Protein 6VJ5 (pdb70)

Solvent-accessible surface area: 24663 Å² total; per-residue (Å²): 78,23,111,11,5,67,81,4,1,68,49,0,78,144,12,65,79,97,3,63,107,7,13,52,125,20,7,83,83,4,34,52,10,138,44,0,4,65,4,72,0,0,65,97,0,3,66,66,1,22,82,9,1,119,104,3,91,119,12,2,60,40,5,6,85,12,6,57,89,2,0,114,40,3,40,79,20,1,97,138,73,58,107,66,179,86,71,11,9,32,110,14,0,34,51,4,0,39,45,0,92,51,52,65,13,22,103,28,0,51,20,0,0,156,6,1,124,50,4,18,84,49,3,46,25,4,27,151,42,2,62,176,7,12,94,54,5,68,124,54,74,70,9,118,62,0,114,126,45,27,128,46,0,115,53,2,37,133,23,6,63,86,2,18,105,31,1,36,41,0,30,116,11,0,54,79,1,6,92,1,18,84,122,3,59,150,75,2,12,52,42,62,86,0,120,85,3,77,56,92,18,78,106,34,30,78,59,4,20,0,0,12,48,2,5,88,6,5,45,26,18,18,71,3,14,68,19,6,12,74,0,0,43,13,0,38,52,2,40,57,108,4,55,78,2,24,84,105,8,69,104,26,157,83,15,33,92,15,80,134,86,26,75,8,72,19,52,2,0,3,0,0,1,4,53,24,106,7,135,90,10,4,10,5,0,28,10,38,8,15,3,52,40,97,58,45,94,61,3,65,146,53,102,10,2,54,91,6,85,145,136,30,9,2,94,48,98,93,14,51,115,117,7,2,35,19,0,96,3,3,29,49,13,17,0,2,2,0,4,6,7,0,125,21,100,2,66,12,3,36,50,140,85,179,122,57,78,67,16,27,40,54,10,6,144,34,1,42,6,33,0,8,0,3,111,32,168,66,23,0,16,0,44,0,69,30,78,70,0,41,2,29,63,26,106,19,78,61,9,47,24,0,3,55,74,7,38,104,26,0,60,91,25,67,124,14,94,61,4,84,16,88,65,31,70,0,41,22,107,87,0,43,130,14,4,60,62,12,62,131,53,56,32,63,114,176,49,1,29,87,2,103,188,46,54,4,32,72,57,0,8,55,7,0,7,70,0,8,63,109,14,39,0,4,0,0,1,1,0,6,0,52,125,129,135,53,111,6,46,4,44,1,2,0,1,0,4,0,10,106,33,11,12,0,0,0,4,5,69,73,152,149,2,128,0,1,0,8,20,8,39,99,122,40,2,51,47,0,1,99,18,1,2,76,20,12,70,40,44,139,18,113,100,34,101

Nearest PDB structures (foldseek):
  6vj5-assembly1_B  TM=1.006E+00  e=1.127E-24  Mycobacterium tuberculosis H37Rv
  4w4l-assembly1_B  TM=1.001E+00  e=3.189E-24  Mycobacterium tuberculosis str. Erdman = ATCC 35801
  5xfs-assembly1_B  TM=8.972E-01  e=2.614E-10  Mycobacterium tuberculosis H37Rv
  6uuj-assembly3_H  TM=7.971E-01  e=4.439E-07  Mycobacterium tuberculosis H37Rv
  6uuj-assembly2_E  TM=7.967E-01  e=5.758E-07  Mycobacterium tuberculosis H37Rv

Organism: Mycobacterium tuberculosis (strain ATCC 25618 / H37Rv) (NCBI:txid83332)

Structure (mmCIF, N/CA/C/O backbone):
data_6VJ5
#
_entry.id   6VJ5
#
_cell.length_a   139.020
_cell.length_b   139.020
_cell.length_c   170.570
_cell.angle_alpha   90.000
_cell.angle_beta   90.000
_cell.angle_gamma   120.000
#
_symmetry.space_group_name_H-M   'P 61 2 2'
#
loop_
_entity.id
_entity.type
_entity.pdbx_description
1 polymer 'PE-PGRS family protein PE25'
2 polymer 'PPE family protein PPE41'
3 polymer 'ESX-5 secretion-associated protein EspG5'
4 non-polymer 'CHLORIDE ION'
5 water water
#
loop_
_atom_site.group_PDB
_atom_site.id
_atom_site.type_symbol
_atom_site.label_atom_id
_atom_site.label_alt_id
_atom_site.label_comp_id
_atom_site.label_asym_id
_atom_site.label_entity_id
_atom_site.label_seq_id
_atom_site.pdbx_PDB_ins_code
_atom_site.Cartn_x
_atom_site.Cartn_y
_atom_site.Cartn_z
_atom_site.occupancy
_atom_site.B_iso_or_equiv
_atom_site.auth_seq_id
_atom_site.auth_comp_id
_atom_site.auth_asym_id
_atom_site.auth_atom_id
_atom_site.pdbx_PDB_model_num
ATOM 1 N N . ASN A 1 9 ? 94.407 -7.593 -18.475 1.00 79.13 7 ASN A N 1
ATOM 2 C CA . ASN A 1 9 ? 93.030 -7.288 -18.848 1.00 90.30 7 ASN A CA 1
ATOM 3 C C . ASN A 1 9 ? 92.093 -7.364 -17.649 1.00 90.41 7 ASN A C 1
ATOM 4 O O . ASN A 1 9 ? 91.864 -8.448 -17.111 1.00 94.23 7 ASN A O 1
ATOM 14 N N . PRO A 1 10 ? 91.528 -6.218 -17.237 1.00 94.59 8 PRO A N 1
ATOM 15 C CA . PRO A 1 10 ? 90.609 -6.239 -16.091 1.00 90.63 8 PRO A CA 1
ATOM 16 C C . PRO A 1 10 ? 89.164 -6.515 -16.477 1.00 82.56 8 PRO A C 1
ATOM 17 O O . PRO A 1 10 ? 88.375 -6.963 -15.639 1.00 81.20 8 PRO A O 1
ATOM 28 N N . GLU A 1 11 ? 88.798 -6.245 -17.732 1.00 81.55 9 GLU A N 1
ATOM 29 C CA . GLU A 1 11 ? 87.400 -6.390 -18.125 1.00 82.31 9 GLU A CA 1
ATOM 30 C C . GLU A 1 11 ? 86.952 -7.847 -18.089 1.00 76.40 9 GLU A C 1
ATOM 31 O O . GLU A 1 11 ? 85.766 -8.125 -17.880 1.00 63.39 9 GLU A O 1
ATOM 43 N N . ALA A 1 12 ? 87.876 -8.784 -18.310 1.00 69.81 10 ALA A N 1
ATOM 44 C CA . ALA A 1 12 ? 87.519 -10.195 -18.238 1.00 69.47 10 ALA A CA 1
ATOM 45 C C . ALA A 1 12 ? 87.163 -10.594 -16.812 1.00 73.52 10 ALA A C 1
ATOM 46 O O . ALA A 1 12 ? 86.190 -11.325 -16.593 1.00 62.69 10 ALA A O 1
ATOM 53 N N . LEU A 1 13 ? 87.934 -10.116 -15.831 1.00 69.18 11 LEU A N 1
ATOM 54 C CA . LEU A 1 13 ? 87.607 -10.387 -14.435 1.00 61.03 11 LEU A CA 1
ATOM 55 C C . LEU A 1 13 ? 86.219 -9.865 -14.087 1.00 62.21 11 LEU A C 1
ATOM 56 O O . LEU A 1 13 ? 85.480 -10.500 -13.325 1.00 64.65 11 LEU A O 1
ATOM 72 N N . THR A 1 14 ? 85.848 -8.705 -14.629 1.00 67.21 12 THR A N 1
ATOM 73 C CA . THR A 1 14 ? 84.511 -8.174 -14.390 1.00 69.15 12 THR A CA 1
ATOM 74 C C . THR A 1 14 ? 83.448 -9.064 -15.020 1.00 62.70 12 THR A C 1
ATOM 75 O O . THR A 1 14 ? 82.363 -9.240 -14.454 1.00 63.67 12 THR A O 1
ATOM 86 N N . VAL A 1 15 ? 83.743 -9.630 -16.192 1.00 62.69 13 VAL A N 1
ATOM 87 C CA . VAL A 1 15 ? 82.785 -10.489 -16.881 1.00 62.45 13 VAL A CA 1
ATOM 88 C C . VAL A 1 15 ? 82.583 -11.784 -16.106 1.00 57.86 13 VAL A C 1
ATOM 89 O O . VAL A 1 15 ? 81.452 -12.251 -15.927 1.00 47.83 13 VAL A O 1
ATOM 102 N N . ALA A 1 16 ? 83.681 -12.387 -15.649 1.00 46.06 14 ALA A N 1
ATOM 103 C CA . ALA A 1 16 ? 83.592 -13.602 -14.852 1.00 51.12 14 ALA A CA 1
ATOM 104 C C . ALA A 1 16 ? 82.807 -13.357 -13.569 1.00 57.45 14 ALA A C 1
ATOM 105 O O . ALA A 1 16 ? 81.934 -14.151 -13.203 1.00 53.91 14 ALA A O 1
ATOM 112 N N . ALA A 1 17 ? 83.105 -12.258 -12.870 1.00 57.92 15 ALA A N 1
ATOM 113 C CA . ALA A 1 17 ? 82.354 -11.937 -11.662 1.00 58.80 15 ALA A CA 1
ATOM 114 C C . ALA A 1 17 ? 80.863 -11.857 -11.943 1.00 51.68 15 ALA A C 1
ATOM 115 O O . ALA A 1 17 ? 80.052 -12.239 -11.093 1.00 56.82 15 ALA A O 1
ATOM 122 N N . THR A 1 18 ? 80.487 -11.384 -13.130 1.00 54.02 16 THR A N 1
ATOM 123 C CA . THR A 1 18 ? 79.075 -11.261 -13.472 1.00 58.37 16 THR A CA 1
ATOM 124 C C . THR A 1 18 ? 78.452 -12.623 -13.746 1.00 57.87 16 THR A C 1
ATOM 125 O O . THR A 1 18 ? 77.279 -12.848 -13.433 1.00 54.99 16 THR A O 1
ATOM 136 N N . GLU A 1 19 ? 79.220 -13.541 -14.334 1.00 51.68 17 GLU A N 1
ATOM 137 C CA . GLU A 1 19 ? 78.706 -14.874 -14.628 1.00 59.92 17 GLU A CA 1
ATOM 138 C C . GLU A 1 19 ? 78.653 -15.727 -13.365 1.00 45.86 17 GLU A C 1
ATOM 139 O O . GLU A 1 19 ? 77.712 -16.507 -13.175 1.00 44.40 17 GLU A O 1
ATOM 151 N N . VAL A 1 20 ? 79.648 -15.581 -12.485 1.00 41.39 18 VAL A N 1
ATOM 152 C CA . VAL A 1 20 ? 79.635 -16.305 -11.217 1.00 42.30 18 VAL A CA 1
ATOM 153 C C . VAL A 1 20 ? 78.403 -15.936 -10.401 1.00 48.81 18 VAL A C 1
ATOM 154 O O . VAL A 1 20 ? 77.750 -16.805 -9.814 1.00 48.88 18 VAL A O 1
ATOM 167 N N . ARG A 1 21 ? 78.071 -14.644 -10.331 1.00 44.48 19 ARG A N 1
ATOM 168 C CA . ARG A 1 21 ? 76.891 -14.242 -9.569 1.00 52.76 19 ARG A CA 1
ATOM 169 C C . ARG A 1 21 ? 75.608 -14.738 -10.226 1.00 48.13 19 ARG A C 1
ATOM 170 O O . ARG A 1 21 ? 74.645 -15.073 -9.525 1.00 50.56 19 ARG A O 1
ATOM 191 N N . ARG A 1 22 ? 75.584 -14.813 -11.561 1.00 53.19 20 ARG A N 1
ATOM 192 C CA . ARG A 1 22 ? 74.437 -15.392 -12.258 1.00 48.69 20 ARG A CA 1
ATOM 193 C C . ARG A 1 22 ? 74.295 -16.876 -11.932 1.00 55.79 20 ARG A C 1
ATOM 194 O O . ARG A 1 22 ? 73.188 -17.365 -11.671 1.00 52.36 20 ARG A O 1
ATOM 215 N N . ILE A 1 23 ? 75.414 -17.607 -11.951 1.00 42.83 21 ILE A N 1
ATOM 216 C CA . ILE A 1 23 ? 75.413 -19.029 -11.608 1.00 37.13 21 ILE A CA 1
ATOM 217 C C . ILE A 1 23 ? 74.960 -19.229 -10.166 1.00 51.48 21 ILE A C 1
ATOM 218 O O . ILE A 1 23 ? 74.152 -20.116 -9.865 1.00 42.24 21 ILE A O 1
ATOM 234 N N . ARG A 1 24 ? 75.489 -18.413 -9.250 1.00 49.07 22 ARG A N 1
ATOM 235 C CA . ARG A 1 24 ? 75.044 -18.458 -7.860 1.00 40.80 22 ARG A CA 1
ATOM 236 C C . ARG A 1 24 ? 73.531 -18.297 -7.764 1.00 47.59 22 ARG A C 1
ATOM 237 O O . ARG A 1 24 ? 72.857 -19.017 -7.018 1.00 48.67 22 ARG A O 1
ATOM 258 N N . ASP A 1 25 ? 72.978 -17.326 -8.497 1.00 47.73 23 ASP A N 1
ATOM 259 C CA . ASP A 1 25 ? 71.538 -17.102 -8.423 1.00 42.74 23 ASP A CA 1
ATOM 260 C C . ASP A 1 25 ? 70.757 -18.321 -8.895 1.00 46.54 23 ASP A C 1
ATOM 261 O O . ASP A 1 25 ? 69.665 -18.593 -8.383 1.00 51.28 23 ASP A O 1
ATOM 270 N N . ARG A 1 26 ? 71.285 -19.055 -9.876 1.00 50.23 24 ARG A N 1
ATOM 271 C CA . ARG A 1 26 ? 70.590 -20.240 -10.360 1.00 54.45 24 ARG A CA 1
ATOM 272 C C . ARG A 1 26 ? 70.620 -21.340 -9.310 1.00 46.67 24 ARG A C 1
ATOM 273 O O . ARG A 1 26 ? 69.604 -21.988 -9.040 1.00 42.72 24 ARG A O 1
ATOM 294 N N . ALA A 1 27 ? 71.787 -21.569 -8.706 1.00 45.99 25 ALA A N 1
ATOM 295 C CA . ALA A 1 27 ? 71.881 -22.559 -7.642 1.00 42.73 25 ALA A CA 1
ATOM 296 C C . ALA A 1 27 ? 70.894 -22.248 -6.526 1.00 40.53 25 ALA A C 1
ATOM 297 O O . ALA A 1 27 ? 70.205 -23.142 -6.021 1.00 48.90 25 ALA A O 1
ATOM 304 N N . ILE A 1 28 ? 70.802 -20.975 -6.146 1.00 45.66 26 ILE A N 1
ATOM 305 C CA . ILE A 1 28 ? 69.925 -20.571 -5.055 1.00 51.07 26 ILE A CA 1
ATOM 306 C C . ILE A 1 28 ? 68.466 -20.746 -5.444 1.00 46.22 26 ILE A C 1
ATOM 307 O O . ILE A 1 28 ? 67.629 -21.127 -4.615 1.00 44.53 26 ILE A O 1
ATOM 323 N N . GLN A 1 29 ? 68.137 -20.474 -6.710 1.00 40.32 27 GLN A N 1
ATOM 324 C CA . GLN A 1 29 ? 66.739 -20.493 -7.126 1.00 43.04 27 GLN A CA 1
ATOM 325 C C . GLN A 1 29 ? 66.223 -21.920 -7.256 1.00 50.58 27 GLN A C 1
ATOM 326 O O . GLN A 1 29 ? 65.059 -22.196 -6.945 1.00 45.88 27 GLN A O 1
ATOM 340 N N . SER A 1 30 ? 67.060 -22.841 -7.736 1.00 40.84 28 SER A N 1
ATOM 341 C CA . SER A 1 30 ? 66.588 -24.215 -7.910 1.00 46.93 28 SER A CA 1
ATOM 342 C C . SER A 1 30 ? 66.429 -24.912 -6.562 1.00 42.25 28 SER A C 1
ATOM 343 O O . SER A 1 30 ? 65.444 -25.628 -6.338 1.00 40.71 28 SER A O 1
ATOM 351 N N . ASP A 1 31 ? 67.368 -24.679 -5.641 1.00 48.02 29 ASP A N 1
ATOM 352 C CA . ASP A 1 31 ? 67.220 -25.169 -4.272 1.00 39.56 29 ASP A CA 1
ATOM 353 C C . ASP A 1 31 ? 65.912 -24.703 -3.648 1.00 48.15 29 ASP A C 1
ATOM 354 O O . ASP A 1 31 ? 65.221 -25.478 -2.978 1.00 54.62 29 ASP A O 1
ATOM 363 N N . ALA A 1 32 ? 65.564 -23.431 -3.839 1.00 50.56 30 ALA A N 1
ATOM 364 C CA . ALA A 1 32 ? 64.371 -22.888 -3.201 1.00 45.72 30 ALA A CA 1
ATOM 365 C C . ALA A 1 32 ? 63.098 -23.360 -3.881 1.00 41.76 30 ALA A C 1
ATOM 366 O O . ALA A 1 32 ? 62.064 -23.508 -3.220 1.00 46.40 30 ALA A O 1
ATOM 373 N N . GLN A 1 33 ? 63.160 -23.621 -5.185 1.00 49.86 31 GLN A N 1
ATOM 374 C CA . GLN A 1 33 ? 61.963 -24.025 -5.910 1.00 48.87 31 GLN A CA 1
ATOM 375 C C . GLN A 1 33 ? 61.465 -25.386 -5.450 1.00 43.99 31 GLN A C 1
ATOM 376 O O . GLN A 1 33 ? 60.255 -25.583 -5.295 1.00 41.72 31 GLN A O 1
ATOM 390 N N . VAL A 1 34 ? 62.373 -26.339 -5.216 1.00 36.78 32 VAL A N 1
ATOM 391 C CA . VAL A 1 34 ? 61.962 -27.711 -4.934 1.00 52.32 32 VAL A CA 1
ATOM 392 C C . VAL A 1 34 ? 62.000 -28.054 -3.452 1.00 50.66 32 VAL A C 1
ATOM 393 O O . VAL A 1 34 ? 61.530 -29.139 -3.070 1.00 45.98 32 VAL A O 1
ATOM 406 N N . ALA A 1 35 ? 62.523 -27.169 -2.608 1.00 53.45 33 ALA A N 1
ATOM 407 C CA . ALA A 1 35 ? 62.575 -27.451 -1.177 1.00 50.31 33 ALA A CA 1
ATOM 408 C C . ALA A 1 35 ? 61.218 -27.802 -0.582 1.00 48.10 33 ALA A C 1
ATOM 409 O O . ALA A 1 35 ? 61.173 -28.673 0.306 1.00 41.18 33 ALA A O 1
ATOM 416 N N . PRO A 1 36 ? 60.104 -27.194 -0.998 1.00 51.14 34 PRO A N 1
ATOM 417 C CA . PRO A 1 36 ? 58.807 -27.610 -0.438 1.00 43.40 34 PRO A CA 1
ATOM 418 C C . PRO A 1 36 ? 58.480 -29.073 -0.686 1.00 47.17 34 PRO A C 1
ATOM 419 O O . PRO A 1 36 ? 57.713 -29.663 0.085 1.00 53.92 34 PRO A O 1
ATOM 430 N N . MET A 1 37 ? 59.019 -29.675 -1.750 1.00 45.77 35 MET A N 1
ATOM 431 C CA . MET A 1 37 ? 58.720 -31.074 -2.036 1.00 45.95 35 MET A CA 1
ATOM 432 C C . MET A 1 37 ? 59.736 -32.024 -1.408 1.00 45.35 35 MET A C 1
ATOM 433 O O . MET A 1 37 ? 59.360 -33.105 -0.943 1.00 46.70 35 MET A O 1
ATOM 447 N N . THR A 1 38 ? 61.020 -31.649 -1.391 1.00 37.77 36 THR A N 1
ATOM 448 C CA . THR A 1 38 ? 62.030 -32.567 -0.880 1.00 44.81 36 THR A CA 1
ATOM 449 C C . THR A 1 38 ? 61.966 -32.669 0.637 1.00 46.85 36 THR A C 1
ATOM 450 O O . THR A 1 38 ? 62.349 -33.700 1.199 1.00 39.84 36 THR A O 1
ATOM 461 N N . THR A 1 39 ? 61.487 -31.625 1.318 1.00 35.43 37 THR A N 1
ATOM 462 C CA . THR A 1 39 ? 61.391 -31.639 2.775 1.00 44.95 37 THR A CA 1
ATOM 463 C C . THR A 1 39 ? 60.001 -31.997 3.278 1.00 41.63 37 THR A C 1
ATOM 464 O O . THR A 1 39 ? 59.757 -31.933 4.488 1.00 53.74 37 THR A O 1
ATOM 475 N N . ALA A 1 40 ? 59.081 -32.356 2.386 1.00 46.38 38 ALA A N 1
ATOM 476 C CA . ALA A 1 40 ? 57.711 -32.671 2.762 1.00 43.59 38 ALA A CA 1
ATOM 477 C C . ALA A 1 40 ? 57.438 -34.168 2.702 1.00 40.58 38 ALA A C 1
ATOM 478 O O . ALA A 1 40 ? 56.276 -34.587 2.676 1.00 45.20 38 ALA A O 1
ATOM 485 N N . VAL A 1 41 ? 58.488 -34.985 2.682 1.00 39.34 39 VAL A N 1
ATOM 486 C CA . VAL A 1 41 ? 58.302 -36.422 2.547 1.00 38.28 39 VAL A CA 1
ATOM 487 C C . VAL A 1 41 ? 57.647 -36.964 3.808 1.00 32.29 39 VAL A C 1
ATOM 488 O O . VAL A 1 41 ? 58.091 -36.686 4.930 1.00 43.59 39 VAL A O 1
ATOM 501 N N . ARG A 1 42 ? 56.594 -37.738 3.631 1.00 39.08 40 ARG A N 1
ATOM 502 C CA . ARG A 1 42 ? 55.912 -38.414 4.717 1.00 40.28 40 ARG A CA 1
ATOM 503 C C . ARG A 1 42 ? 56.099 -39.923 4.586 1.00 38.13 40 ARG A C 1
ATOM 504 O O . ARG A 1 42 ? 56.313 -40.435 3.480 1.00 35.25 40 ARG A O 1
ATOM 525 N N . PRO A 1 43 ? 56.066 -40.662 5.689 1.00 38.41 41 PRO A N 1
ATOM 526 C CA . PRO A 1 43 ? 56.089 -42.124 5.591 1.00 31.83 41 PRO A CA 1
ATOM 527 C C . PRO A 1 43 ? 54.880 -42.609 4.812 1.00 32.90 41 PRO A C 1
ATOM 528 O O . PRO A 1 43 ? 53.754 -42.144 5.046 1.00 38.07 41 PRO A O 1
ATOM 539 N N . PRO A 1 44 ? 55.071 -43.510 3.843 1.00 36.95 42 PRO A N 1
ATOM 540 C CA . PRO A 1 44 ? 53.907 -44.048 3.118 1.00 37.39 42 PRO A CA 1
ATOM 541 C C . PRO A 1 44 ? 53.027 -44.944 3.970 1.00 40.79 42 PRO A C 1
ATOM 542 O O . PRO A 1 44 ? 51.867 -45.165 3.596 1.00 35.56 42 PRO A O 1
ATOM 553 N N . ALA A 1 45 ? 53.535 -45.438 5.100 1.00 35.89 43 ALA A N 1
ATOM 554 C CA . ALA A 1 45 ? 52.796 -46.312 5.995 1.00 36.37 43 ALA A CA 1
ATOM 555 C C . ALA A 1 45 ? 53.233 -45.999 7.421 1.00 31.71 43 ALA A C 1
ATOM 556 O O . ALA A 1 45 ? 54.103 -45.154 7.652 1.00 35.14 43 ALA A O 1
ATOM 563 N N . ALA A 1 46 ? 52.647 -46.717 8.378 1.00 39.05 44 ALA A N 1
ATOM 564 C CA . ALA A 1 46 ? 52.871 -46.460 9.795 1.00 34.28 44 ALA A CA 1
ATOM 565 C C . ALA A 1 46 ? 53.997 -47.292 10.396 1.00 34.98 44 ALA A C 1
ATOM 566 O O . ALA A 1 46 ? 54.331 -47.105 11.570 1.00 35.01 44 ALA A O 1
ATOM 573 N N . ASP A 1 47 ? 54.585 -48.203 9.635 1.00 33.31 45 ASP A N 1
ATOM 574 C CA . ASP A 1 47 ? 55.651 -49.028 10.171 1.00 32.46 45 ASP A CA 1
ATOM 575 C C . ASP A 1 47 ? 56.936 -48.211 10.334 1.00 33.73 45 ASP A C 1
ATOM 576 O O . ASP A 1 47 ? 57.089 -47.111 9.797 1.00 30.27 45 ASP A O 1
ATOM 585 N N . LEU A 1 48 ? 57.890 -48.804 11.054 1.00 32.65 46 LEU A N 1
ATOM 586 C CA . LEU A 1 48 ? 59.154 -48.144 11.358 1.00 37.92 46 LEU A CA 1
ATOM 587 C C . LEU A 1 48 ? 60.060 -48.029 10.141 1.00 38.50 46 LEU A C 1
ATOM 588 O O . LEU A 1 48 ? 60.838 -47.075 10.052 1.00 35.26 46 LEU A O 1
ATOM 604 N N . VAL A 1 49 ? 60.000 -48.979 9.208 1.00 39.99 47 VAL A N 1
ATOM 605 C CA . VAL A 1 49 ? 60.839 -48.870 8.016 1.00 35.39 47 VAL A CA 1
ATOM 606 C C . VAL A 1 49 ? 60.431 -47.644 7.200 1.00 29.92 47 VAL A C 1
ATOM 607 O O . VAL A 1 49 ? 61.272 -46.828 6.798 1.00 35.42 47 VAL A O 1
ATOM 620 N N . SER A 1 50 ? 59.124 -47.482 6.975 1.00 28.30 48 SER A N 1
ATOM 621 C CA . SER A 1 50 ? 58.642 -46.308 6.258 1.00 29.83 48 SER A CA 1
ATOM 622 C C . SER A 1 50 ? 59.069 -45.021 6.953 1.00 35.70 48 SER A C 1
ATOM 623 O O . SER A 1 50 ? 59.407 -44.032 6.292 1.00 32.27 48 SER A O 1
ATOM 631 N N . GLU A 1 51 ? 59.043 -45.004 8.290 1.00 30.30 49 GLU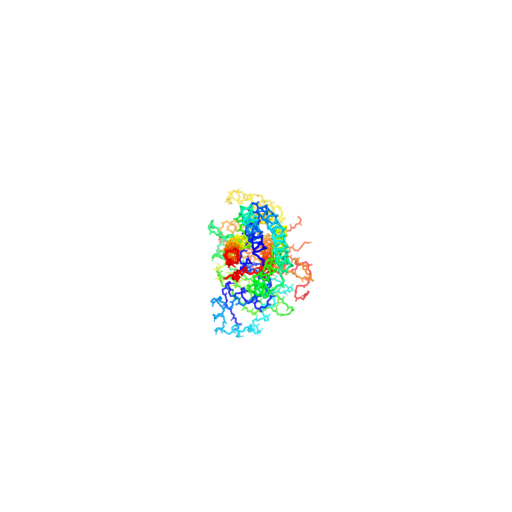 A N 1
ATOM 632 C CA . GLU A 1 51 ? 59.452 -43.804 9.014 1.00 30.72 49 GLU A CA 1
ATOM 633 C C . GLU A 1 51 ? 60.948 -43.545 8.856 1.00 29.61 49 GLU A C 1
ATOM 634 O O . GLU A 1 51 ? 61.371 -42.405 8.621 1.00 33.58 49 GLU A O 1
ATOM 646 N N . LYS A 1 52 ? 61.774 -44.589 8.998 1.00 25.53 50 LYS A N 1
ATOM 647 C CA . LYS A 1 52 ? 63.213 -44.383 8.845 1.00 32.05 50 LYS A CA 1
ATOM 648 C C . LYS A 1 52 ? 63.551 -43.855 7.456 1.00 38.12 50 LYS A C 1
ATOM 649 O O . LYS A 1 52 ? 64.486 -43.060 7.313 1.00 40.58 50 LYS A O 1
ATOM 668 N N . ALA A 1 53 ? 62.798 -44.267 6.431 1.00 32.12 51 ALA A N 1
ATOM 669 C CA . ALA A 1 53 ? 63.060 -43.791 5.077 1.00 37.24 51 ALA A CA 1
ATOM 670 C C . ALA A 1 53 ? 62.667 -42.329 4.923 1.00 43.00 51 ALA A C 1
ATOM 671 O O . ALA A 1 53 ? 63.434 -41.522 4.388 1.00 35.09 51 ALA A O 1
ATOM 678 N N . ALA A 1 54 ? 61.457 -41.973 5.360 1.00 34.29 52 ALA A N 1
ATOM 679 C CA . ALA A 1 54 ? 60.999 -40.594 5.204 1.00 35.58 52 ALA A CA 1
ATOM 680 C C . ALA A 1 54 ? 61.847 -39.634 6.029 1.00 35.62 52 ALA A C 1
ATOM 681 O O . ALA A 1 54 ? 62.198 -38.543 5.566 1.00 38.89 52 ALA A O 1
ATOM 688 N N . THR A 1 55 ? 62.189 -40.029 7.255 1.00 37.09 53 THR A N 1
ATOM 689 C CA . THR A 1 55 ? 63.008 -39.177 8.111 1.00 29.79 53 THR A CA 1
ATOM 690 C C . THR A 1 55 ? 64.386 -38.959 7.507 1.00 29.90 53 THR A C 1
ATOM 691 O O . THR A 1 55 ? 64.921 -37.845 7.548 1.00 41.26 53 THR A O 1
ATOM 702 N N . PHE A 1 56 ? 64.977 -40.014 6.935 1.00 34.75 54 PHE A N 1
ATOM 703 C CA . PHE A 1 56 ? 66.278 -39.870 6.288 1.00 38.66 54 PHE A CA 1
ATOM 704 C C . PHE A 1 56 ? 66.199 -38.878 5.135 1.00 41.52 54 PHE A C 1
ATOM 705 O O . PHE A 1 56 ? 67.063 -38.009 4.988 1.00 37.95 54 PHE A O 1
ATOM 722 N N . LEU A 1 57 ? 65.162 -39.000 4.303 1.00 38.90 55 LEU A N 1
ATOM 723 C CA . LEU A 1 57 ? 65.057 -38.170 3.109 1.00 39.53 55 LEU A CA 1
ATOM 724 C C . LEU A 1 57 ? 64.777 -36.711 3.446 1.00 43.05 55 LEU A C 1
ATOM 725 O O . LEU A 1 57 ? 65.253 -35.816 2.738 1.00 35.44 55 LEU A O 1
ATOM 741 N N . VAL A 1 58 ? 64.022 -36.446 4.513 1.00 40.07 56 VAL A N 1
ATOM 742 C CA . VAL A 1 58 ? 63.798 -35.065 4.931 1.00 45.14 56 VAL A CA 1
ATOM 743 C C . VAL A 1 58 ? 65.093 -34.451 5.451 1.00 39.40 56 VAL A C 1
ATOM 744 O O . VAL A 1 58 ? 65.465 -33.337 5.068 1.00 40.90 56 VAL A O 1
ATOM 757 N N . GLU A 1 59 ? 65.811 -35.175 6.310 1.00 41.20 57 GLU A N 1
ATOM 758 C CA . GLU A 1 59 ? 67.091 -34.669 6.794 1.00 44.62 57 GLU A CA 1
ATOM 759 C C . GLU A 1 59 ? 68.096 -34.534 5.656 1.00 41.57 57 GLU A C 1
ATOM 760 O O . GLU A 1 59 ? 68.893 -33.590 5.631 1.00 41.70 57 GLU A O 1
ATOM 772 N N . TYR A 1 60 ? 68.080 -35.471 4.708 1.00 37.97 58 TYR A N 1
ATOM 773 C CA . TYR A 1 60 ? 68.984 -35.385 3.565 1.00 45.93 58 TYR A CA 1
ATOM 774 C C . TYR A 1 60 ? 68.704 -34.133 2.743 1.00 38.89 58 TYR A C 1
ATOM 775 O O . TYR A 1 60 ? 69.633 -33.442 2.308 1.00 34.75 58 TYR A O 1
ATOM 793 N N . ALA A 1 61 ? 67.428 -33.813 2.535 1.00 33.15 59 ALA A N 1
ATOM 794 C CA . ALA A 1 61 ? 67.085 -32.565 1.869 1.00 35.90 59 ALA A CA 1
ATOM 795 C C . ALA A 1 61 ? 67.563 -31.364 2.677 1.00 46.43 59 ALA A C 1
ATOM 796 O O . ALA A 1 61 ? 68.126 -30.416 2.117 1.00 43.69 59 ALA A O 1
ATOM 803 N N . ARG A 1 62 ? 67.342 -31.379 3.997 1.00 51.15 60 ARG A N 1
ATOM 804 C CA . ARG A 1 62 ? 67.708 -30.222 4.809 1.00 48.67 60 ARG A CA 1
ATOM 805 C C . ARG A 1 62 ? 69.215 -29.990 4.787 1.00 36.29 60 ARG A C 1
ATOM 806 O O . ARG A 1 62 ? 69.674 -28.845 4.686 1.00 39.72 60 ARG A O 1
ATOM 827 N N . LYS A 1 63 ? 70.003 -31.066 4.866 1.00 30.69 61 LYS A N 1
ATOM 828 C CA . LYS A 1 63 ? 71.454 -30.912 4.803 1.00 33.97 61 LYS A CA 1
ATOM 829 C C . LYS A 1 63 ? 71.910 -30.487 3.415 1.00 47.60 61 LYS A C 1
ATOM 830 O O . LYS A 1 63 ? 72.963 -29.851 3.275 1.00 38.69 61 LYS A O 1
ATOM 849 N N . TYR A 1 64 ? 71.158 -30.851 2.377 1.00 43.23 62 TYR A N 1
ATOM 850 C CA . TYR A 1 64 ? 71.494 -30.360 1.046 1.00 38.85 62 TYR A CA 1
ATOM 851 C C . TYR A 1 64 ? 71.319 -28.847 0.962 1.00 35.97 62 TYR A C 1
ATOM 852 O O . TYR A 1 64 ? 72.162 -28.149 0.387 1.00 34.90 62 TYR A O 1
ATOM 870 N N . ARG A 1 65 ? 70.233 -28.323 1.538 1.00 36.53 63 ARG A N 1
ATOM 871 C CA . ARG A 1 65 ? 70.007 -26.884 1.518 1.00 46.64 63 ARG A CA 1
ATOM 872 C C . ARG A 1 65 ? 71.128 -26.139 2.230 1.00 41.77 63 ARG A C 1
ATOM 873 O O . ARG A 1 65 ? 71.533 -25.056 1.796 1.00 43.21 63 ARG A O 1
ATOM 894 N N . GLN A 1 66 ? 71.617 -26.679 3.349 1.00 37.57 64 GLN A N 1
ATOM 895 C CA . GLN A 1 66 ? 72.752 -26.052 4.017 1.00 51.75 64 GLN A CA 1
ATOM 896 C C . GLN A 1 66 ? 73.982 -26.081 3.121 1.00 43.10 64 GLN A C 1
ATOM 897 O O . GLN A 1 66 ? 74.705 -25.085 3.003 1.00 50.26 64 GLN A O 1
ATOM 911 N N . THR A 1 67 ? 74.229 -27.223 2.476 1.00 46.23 65 THR A N 1
ATOM 912 C CA . THR A 1 67 ? 75.395 -27.360 1.609 1.00 45.57 65 THR A CA 1
ATOM 913 C C . THR A 1 67 ? 75.354 -26.355 0.467 1.00 44.88 65 THR A C 1
ATOM 914 O O . THR A 1 67 ? 76.394 -25.823 0.061 1.00 46.67 65 THR A O 1
ATOM 925 N N . ILE A 1 68 ? 74.159 -26.063 -0.042 1.00 43.51 66 ILE A N 1
ATOM 926 C CA . ILE A 1 68 ? 74.016 -25.118 -1.142 1.00 54.88 66 ILE A CA 1
ATOM 927 C C . ILE A 1 68 ? 74.188 -23.686 -0.656 1.00 55.42 66 ILE A C 1
ATOM 928 O O . ILE A 1 68 ? 74.864 -22.883 -1.304 1.00 49.65 66 ILE A O 1
ATOM 944 N N . ALA A 1 69 ? 73.578 -23.335 0.480 1.00 49.38 67 ALA A N 1
ATOM 945 C CA . ALA A 1 69 ? 73.815 -22.015 1.058 1.00 49.48 67 ALA A CA 1
ATOM 946 C C . ALA A 1 69 ? 75.307 -21.776 1.246 1.00 42.57 67 ALA A C 1
ATOM 947 O O . ALA A 1 69 ? 75.814 -20.687 0.957 1.00 45.87 67 ALA A O 1
ATOM 954 N N . ALA A 1 70 ? 76.035 -22.797 1.707 1.00 44.39 68 ALA A N 1
ATOM 955 C CA . ALA A 1 70 ? 77.481 -22.655 1.855 1.00 43.96 68 ALA A CA 1
ATOM 956 C C . ALA A 1 70 ? 78.154 -22.454 0.502 1.00 58.84 68 ALA A C 1
ATOM 957 O O . ALA A 1 70 ? 79.114 -21.684 0.384 1.00 51.19 68 ALA A O 1
ATOM 964 N N . ALA A 1 71 ? 77.680 -23.157 -0.532 1.00 57.76 69 ALA A N 1
ATOM 965 C CA . ALA A 1 71 ? 78.249 -22.969 -1.864 1.00 48.96 69 ALA A CA 1
ATOM 966 C C . ALA A 1 71 ? 77.941 -21.580 -2.414 1.00 45.22 69 ALA A C 1
ATOM 967 O O . ALA A 1 71 ? 78.766 -20.998 -3.130 1.00 50.06 69 ALA A O 1
ATOM 974 N N . ALA A 1 72 ? 76.764 -21.034 -2.095 1.00 41.66 70 ALA A N 1
ATOM 975 C CA . ALA A 1 72 ? 76.436 -19.679 -2.522 1.00 47.15 70 ALA A CA 1
ATOM 976 C C . ALA A 1 72 ? 77.389 -18.658 -1.912 1.00 59.09 70 ALA A C 1
ATOM 977 O O . ALA A 1 72 ? 77.723 -17.658 -2.558 1.00 56.85 70 ALA A O 1
ATOM 984 N N . VAL A 1 73 ? 77.831 -18.887 -0.673 1.00 50.93 71 VAL A N 1
ATOM 985 C CA . VAL A 1 73 ? 78.793 -17.991 -0.038 1.00 53.03 71 VAL A CA 1
ATOM 986 C C . VAL A 1 73 ? 80.153 -18.101 -0.715 1.00 55.67 71 VAL A C 1
ATOM 987 O O . VAL A 1 73 ? 80.830 -17.092 -0.947 1.00 58.29 71 VAL A O 1
ATOM 1000 N N . VAL A 1 74 ? 80.577 -19.323 -1.042 1.00 51.08 72 VAL A N 1
ATOM 1001 C CA . VAL A 1 74 ? 81.860 -19.495 -1.716 1.00 46.68 72 VAL A CA 1
ATOM 1002 C C . VAL A 1 74 ? 81.856 -18.768 -3.054 1.00 52.95 72 VAL A C 1
ATOM 1003 O O . VAL A 1 74 ? 82.858 -18.165 -3.455 1.00 57.43 72 VAL A O 1
ATOM 1016 N N . LEU A 1 75 ? 80.728 -18.804 -3.761 1.00 50.22 73 LEU A N 1
ATOM 1017 C CA . LEU A 1 75 ? 80.662 -18.165 -5.069 1.00 52.47 73 LEU A CA 1
ATOM 1018 C C . LEU A 1 75 ? 80.663 -16.646 -4.945 1.00 55.35 73 LEU A C 1
ATOM 1019 O O . LEU A 1 75 ? 81.311 -15.953 -5.740 1.00 43.64 73 LEU A O 1
ATOM 1035 N N . GLU A 1 76 ? 79.937 -16.108 -3.965 1.00 52.74 74 GLU A N 1
ATOM 1036 C CA . GLU A 1 76 ? 79.908 -14.661 -3.786 1.00 59.94 74 GLU A CA 1
ATOM 1037 C C . GLU A 1 76 ? 81.279 -14.132 -3.383 1.00 57.52 74 GLU A C 1
ATOM 1038 O O . GLU A 1 76 ? 81.722 -13.096 -3.889 1.00 60.41 74 GLU A O 1
ATOM 1050 N N . GLU A 1 77 ? 81.973 -14.833 -2.485 1.00 55.33 75 GLU A N 1
ATOM 1051 C CA . GLU A 1 77 ? 83.342 -14.451 -2.149 1.00 63.02 75 GLU A CA 1
ATOM 1052 C C . GLU A 1 77 ? 84.270 -14.573 -3.351 1.00 60.18 75 GLU A C 1
ATOM 1053 O O . GLU A 1 77 ? 85.293 -13.883 -3.408 1.00 69.53 75 GLU A O 1
ATOM 1065 N N . PHE A 1 78 ? 83.933 -15.431 -4.317 1.00 60.99 76 PHE A N 1
ATOM 1066 C CA . PHE A 1 78 ? 84.742 -15.557 -5.527 1.00 61.09 76 PHE A CA 1
ATOM 1067 C C . PHE A 1 78 ? 84.472 -14.402 -6.481 1.00 54.68 76 PHE A C 1
ATOM 1068 O O . PHE A 1 78 ? 85.406 -13.830 -7.054 1.00 50.32 76 PHE A O 1
ATOM 1085 N N . ALA A 1 79 ? 83.199 -14.040 -6.648 1.00 56.19 77 ALA A N 1
ATOM 1086 C CA . ALA A 1 79 ? 82.856 -12.872 -7.447 1.00 50.54 77 ALA A CA 1
ATOM 1087 C C . ALA A 1 79 ? 83.440 -11.601 -6.842 1.00 58.60 77 ALA A C 1
ATOM 1088 O O . ALA A 1 79 ? 83.930 -10.730 -7.569 1.00 64.14 77 ALA A O 1
ATOM 1095 N N . HIS A 1 80 ? 83.386 -11.467 -5.515 1.00 66.08 78 HIS A N 1
ATOM 1096 C CA . HIS A 1 80 ? 83.957 -10.288 -4.870 1.00 70.20 78 HIS A CA 1
ATOM 1097 C C . HIS A 1 80 ? 85.451 -10.192 -5.152 1.00 68.30 78 HIS A C 1
ATOM 1098 O O . HIS A 1 80 ? 85.968 -9.122 -5.491 1.00 62.76 78 HIS A O 1
ATOM 1112 N N . ALA A 1 81 ? 86.167 -11.311 -5.015 1.00 57.00 79 ALA A N 1
ATOM 1113 C CA . ALA A 1 81 ? 87.594 -11.303 -5.316 1.00 57.51 79 ALA A CA 1
ATOM 1114 C C . ALA A 1 81 ? 87.843 -10.930 -6.773 1.00 63.15 79 ALA A C 1
ATOM 1115 O O . ALA A 1 81 ? 88.792 -10.201 -7.085 1.00 69.50 79 ALA A O 1
ATOM 1122 N N . LEU A 1 82 ? 86.993 -11.414 -7.679 1.00 63.07 80 LEU A N 1
ATOM 1123 C CA . LEU A 1 82 ? 87.154 -11.089 -9.091 1.00 58.23 80 LEU A CA 1
ATOM 1124 C C . LEU A 1 82 ? 86.969 -9.596 -9.342 1.00 69.07 80 LEU A C 1
ATOM 1125 O O . LEU A 1 82 ? 87.732 -8.988 -10.102 1.00 68.05 80 LEU A O 1
ATOM 1141 N N . THR A 1 83 ? 85.955 -8.985 -8.720 1.00 65.20 81 THR A N 1
ATOM 1142 C CA . THR A 1 83 ? 85.747 -7.553 -8.907 1.00 67.25 81 THR A CA 1
ATOM 1143 C C . THR A 1 83 ? 86.856 -6.747 -8.241 1.00 72.53 81 THR A C 1
ATOM 1144 O O . THR A 1 83 ? 87.375 -5.791 -8.829 1.00 76.13 81 THR A O 1
ATOM 1155 N N . THR A 1 84 ? 87.236 -7.119 -7.016 1.00 72.89 82 THR A N 1
ATOM 1156 C CA . THR A 1 84 ? 88.314 -6.412 -6.334 1.00 80.11 82 THR A CA 1
ATOM 1157 C C . THR A 1 84 ? 89.620 -6.525 -7.113 1.00 83.06 82 THR A C 1
ATOM 1158 O O . THR A 1 84 ? 90.372 -5.550 -7.223 1.00 96.59 82 THR A O 1
ATOM 1169 N N . GLY A 1 85 ? 89.902 -7.705 -7.670 1.00 84.99 83 GLY A N 1
ATOM 1170 C CA . GLY A 1 85 ? 91.094 -7.875 -8.483 1.00 80.66 83 GLY A CA 1
ATOM 1171 C C . GLY A 1 85 ? 91.027 -7.180 -9.826 1.00 86.08 83 GLY A C 1
ATOM 1172 O O . GLY A 1 85 ? 92.073 -6.923 -10.431 1.00 89.40 83 GLY A O 1
ATOM 1176 N N . ALA A 1 86 ? 89.821 -6.878 -10.308 1.00 80.03 84 ALA A N 1
ATOM 1177 C CA . ALA A 1 86 ? 89.680 -6.126 -11.548 1.00 78.97 84 ALA A CA 1
ATOM 1178 C C . ALA A 1 86 ? 89.874 -4.632 -11.323 1.00 88.57 84 ALA A C 1
ATOM 1179 O O . ALA A 1 86 ? 90.376 -3.936 -12.212 1.00 96.15 84 ALA A O 1
ATOM 1186 N N . ASP A 1 87 ? 89.478 -4.126 -10.156 1.00 89.61 85 ASP A N 1
ATOM 1187 C CA . ASP A 1 87 ? 89.710 -2.733 -9.795 1.00 100.34 85 ASP A CA 1
ATOM 1188 C C . ASP A 1 87 ? 91.133 -2.486 -9.314 1.00 99.26 85 ASP A C 1
ATOM 1189 O O . ASP A 1 87 ? 91.482 -1.336 -9.029 1.00 103.90 85 ASP A O 1
ATOM 1198 N N . LYS A 1 88 ? 91.952 -3.533 -9.211 1.00 92.62 86 LYS A N 1
ATOM 1199 C CA . LYS A 1 88 ? 93.371 -3.367 -8.935 1.00 90.12 86 LYS A CA 1
ATOM 1200 C C . LYS A 1 88 ? 94.172 -3.080 -10.197 1.00 99.62 86 LYS A C 1
ATOM 1201 O O . LYS A 1 88 ? 95.292 -2.567 -10.102 1.00 104.26 86 LYS A O 1
ATOM 1220 N N . TYR A 1 89 ? 93.619 -3.392 -11.373 1.00 105.34 87 TYR A N 1
ATOM 1221 C CA . TYR A 1 89 ? 94.322 -3.213 -12.634 1.00 111.97 87 TYR A CA 1
ATOM 1222 C C . TYR A 1 89 ? 93.697 -2.165 -13.544 1.00 115.91 87 TYR A C 1
ATOM 1223 O O . TYR A 1 89 ? 94.397 -1.628 -14.408 1.00 120.03 87 TYR A O 1
ATOM 1241 N N . ALA A 1 90 ? 92.404 -1.869 -13.382 1.00 113.43 88 ALA A N 1
ATOM 1242 C CA . ALA A 1 90 ? 91.761 -0.867 -14.227 1.00 119.06 88 ALA A CA 1
ATOM 1243 C C . ALA A 1 90 ? 92.126 0.552 -13.807 1.00 126.96 88 ALA A C 1
ATOM 1244 O O . ALA A 1 90 ? 92.125 1.461 -14.645 1.00 115.36 88 ALA A O 1
ATOM 1251 N N . THR A 1 91 ? 92.427 0.761 -12.524 1.00 130.41 89 THR A N 1
ATOM 1252 C CA . THR A 1 91 ? 92.908 2.048 -12.044 1.00 136.36 89 THR A CA 1
ATOM 1253 C C . THR A 1 91 ? 94.427 2.114 -11.949 1.00 140.73 89 THR A C 1
ATOM 1254 O O . THR A 1 91 ? 94.977 3.216 -11.840 1.00 145.26 89 THR A O 1
ATOM 1265 N N . ALA A 1 92 ? 95.112 0.970 -11.990 1.00 134.50 90 ALA A N 1
ATOM 1266 C CA . ALA A 1 92 ? 96.570 0.946 -11.977 1.00 131.85 90 ALA A CA 1
ATOM 1267 C C . ALA A 1 92 ? 97.126 1.485 -13.289 1.00 131.97 90 ALA A C 1
ATOM 1268 O O . ALA A 1 92 ? 97.800 0.760 -14.028 1.00 119.81 90 ALA A O 1
ATOM 1275 N N . GLU A 1 93 ? 96.843 2.750 -13.587 1.00 138.20 91 GLU A N 1
ATOM 1276 C CA . GLU A 1 93 ? 97.316 3.395 -14.808 1.00 135.36 91 GLU A CA 1
ATOM 1277 C C . GLU A 1 93 ? 97.914 4.764 -14.472 1.00 121.12 91 GLU A C 1
ATOM 1278 O O . GLU A 1 93 ? 97.908 5.686 -15.291 1.00 115.34 91 GLU A O 1
ATOM 1290 N N . MET B 2 1 ? 65.778 -53.613 13.999 1.00 64.97 1 MET B N 1
ATOM 1291 C CA . MET B 2 1 ? 64.286 -53.608 13.946 1.00 55.33 1 MET B CA 1
ATOM 1292 C C . MET B 2 1 ? 63.813 -55.054 13.732 1.00 61.28 1 MET B C 1
ATOM 1293 O O . MET B 2 1 ? 63.957 -55.600 12.636 1.00 46.07 1 MET B O 1
ATOM 1309 N N . HIS B 2 2 ? 63.250 -55.676 14.761 1.00 59.43 2 HIS B N 1
ATOM 1310 C CA . HIS B 2 2 ? 62.964 -57.108 14.742 1.00 50.50 2 HIS B CA 1
ATOM 1311 C C . HIS B 2 2 ? 61.455 -57.326 14.704 1.00 40.40 2 HIS B C 1
ATOM 1312 O O . HIS B 2 2 ? 60.838 -57.799 15.661 1.00 42.48 2 HIS B O 1
ATOM 1326 N N . PHE B 2 3 ? 60.861 -56.979 13.561 1.00 37.21 3 PHE B N 1
ATOM 1327 C CA . PHE B 2 3 ? 59.407 -56.989 13.449 1.00 42.72 3 PHE B CA 1
ATOM 1328 C C . PHE B 2 3 ? 58.817 -58.379 13.593 1.00 43.88 3 PHE B C 1
ATOM 1329 O O . PHE B 2 3 ? 57.617 -58.501 13.863 1.00 36.11 3 PHE B O 1
ATOM 1346 N N . GLU B 2 4 ? 59.629 -59.425 13.430 1.00 41.54 4 GLU B N 1
ATOM 1347 C CA . GLU B 2 4 ? 59.151 -60.787 13.645 1.00 42.03 4 GLU B CA 1
ATOM 1348 C C . GLU B 2 4 ? 58.686 -61.021 15.078 1.00 40.74 4 GLU B C 1
ATOM 1349 O O . GLU B 2 4 ? 58.079 -62.063 15.352 1.00 49.82 4 GLU B O 1
ATOM 1361 N N . ALA B 2 5 ? 58.957 -60.089 15.992 1.00 40.70 5 ALA B N 1
ATOM 1362 C CA . ALA B 2 5 ? 58.490 -60.166 17.371 1.00 50.42 5 ALA B CA 1
ATOM 1363 C C . ALA B 2 5 ? 57.108 -59.562 17.564 1.00 52.44 5 ALA B C 1
ATOM 1364 O O . ALA B 2 5 ? 56.591 -59.575 18.683 1.00 45.41 5 ALA B O 1
ATOM 1371 N N . TYR B 2 6 ? 56.524 -59.018 16.541 1.00 42.62 6 TYR B N 1
ATOM 1372 C CA . TYR B 2 6 ? 55.212 -58.424 16.659 1.00 39.49 6 TYR B CA 1
ATOM 1373 C C . TYR B 2 6 ? 54.196 -59.278 15.917 1.00 41.51 6 TYR B C 1
ATOM 1374 O O . TYR B 2 6 ? 54.509 -59.881 14.886 1.00 40.55 6 TYR B O 1
ATOM 1392 N N . PRO B 2 7 ? 52.972 -59.364 16.423 1.00 36.74 7 PRO B N 1
ATOM 1393 C CA . PRO B 2 7 ? 51.983 -60.267 15.824 1.00 32.45 7 PRO B CA 1
ATOM 1394 C C . PRO B 2 7 ? 51.478 -59.726 14.500 1.00 36.85 7 PRO B C 1
ATOM 1395 O O . PRO B 2 7 ? 51.628 -58.530 14.212 1.00 30.25 7 PRO B O 1
ATOM 1406 N N . PRO B 2 8 ? 50.874 -60.576 13.665 1.00 31.28 8 PRO B N 1
ATOM 1407 C CA . PRO B 2 8 ? 50.492 -60.125 12.313 1.00 34.60 8 PRO B CA 1
ATOM 1408 C C . PRO B 2 8 ? 49.485 -58.986 12.286 1.00 33.14 8 PRO B C 1
ATOM 1409 O O . PRO B 2 8 ? 49.444 -58.251 11.297 1.00 36.19 8 PRO B O 1
ATOM 1420 N N . GLU B 2 9 ? 48.663 -58.817 13.322 1.00 29.27 9 GLU B N 1
ATOM 1421 C CA . GLU B 2 9 ? 47.751 -57.676 13.351 1.00 33.32 9 GLU B CA 1
ATOM 1422 C C . GLU B 2 9 ? 48.519 -56.357 13.306 1.00 32.27 9 GLU B C 1
ATOM 1423 O O . GLU B 2 9 ? 48.053 -55.374 12.719 1.00 32.82 9 GLU B O 1
ATOM 1435 N N . VAL B 2 10 ? 49.696 -56.319 13.934 1.00 27.84 10 VAL B N 1
ATOM 1436 C CA . VAL B 2 10 ? 50.496 -55.097 13.979 1.00 25.27 10 VAL B CA 1
ATOM 1437 C C . VAL B 2 10 ? 51.160 -54.837 12.631 1.00 29.27 10 VAL B C 1
ATOM 1438 O O . VAL B 2 10 ? 50.992 -53.773 12.026 1.00 32.87 10 VAL B O 1
ATOM 1451 N N . ASN B 2 11 ? 51.931 -55.806 12.143 1.00 32.95 11 ASN B N 1
ATOM 1452 C CA . ASN B 2 11 ? 52.670 -55.592 10.903 1.00 32.55 11 ASN B CA 1
ATOM 1453 C C . ASN B 2 11 ? 51.724 -55.350 9.732 1.00 30.93 11 ASN B C 1
ATOM 1454 O O . ASN B 2 11 ? 51.959 -54.454 8.906 1.00 31.93 11 ASN B O 1
ATOM 1465 N N . SER B 2 12 ? 50.629 -56.108 9.661 1.00 30.57 12 SER B N 1
ATOM 1466 C CA . SER B 2 12 ? 49.681 -55.917 8.568 1.00 29.04 12 SER B CA 1
ATOM 1467 C C . SER B 2 12 ? 48.997 -54.554 8.661 1.00 33.75 12 SER B C 1
ATOM 1468 O O . SER B 2 12 ? 48.943 -53.812 7.674 1.00 36.37 12 SER B O 1
ATOM 1476 N N . ALA B 2 13 ? 48.465 -54.196 9.833 1.00 36.79 13 ALA B N 1
ATOM 1477 C CA . ALA B 2 13 ? 47.793 -52.903 9.932 1.00 42.25 13 ALA B CA 1
ATOM 1478 C C . ALA B 2 13 ? 48.760 -51.754 9.654 1.00 37.90 13 ALA B C 1
ATOM 1479 O O . ALA B 2 13 ? 48.394 -50.771 8.998 1.00 37.98 13 ALA B O 1
ATOM 1486 N N . ASN B 2 14 ? 50.007 -51.865 10.121 1.00 31.36 14 ASN B N 1
ATOM 1487 C CA . ASN B 2 14 ? 50.941 -50.753 9.960 1.00 30.91 14 ASN B CA 1
ATOM 1488 C C . ASN B 2 14 ? 51.216 -50.461 8.486 1.00 28.20 14 ASN B C 1
ATOM 1489 O O . ASN B 2 14 ? 51.289 -49.296 8.080 1.00 34.42 14 ASN B O 1
ATOM 1500 N N . ILE B 2 15 ? 51.378 -51.500 7.669 1.00 33.37 15 ILE B N 1
ATOM 1501 C CA . ILE B 2 15 ? 51.740 -51.256 6.273 1.00 37.32 15 ILE B CA 1
ATOM 1502 C C . ILE B 2 15 ? 50.535 -50.787 5.453 1.00 36.29 15 ILE B C 1
ATOM 1503 O O . ILE B 2 15 ? 50.702 -50.087 4.448 1.00 34.03 15 ILE B O 1
ATOM 1519 N N . TYR B 2 16 ? 49.314 -51.140 5.873 1.00 34.82 16 TYR B N 1
ATOM 1520 C CA . TYR B 2 16 ? 48.117 -50.760 5.128 1.00 30.81 16 TYR B CA 1
ATOM 1521 C C . TYR B 2 16 ? 47.657 -49.342 5.464 1.00 35.63 16 TYR B C 1
ATOM 1522 O O . TYR B 2 16 ? 46.990 -48.699 4.646 1.00 40.70 16 TYR B O 1
ATOM 1540 N N . ALA B 2 17 ? 47.985 -48.847 6.653 1.00 32.45 17 ALA B N 1
ATOM 1541 C CA . ALA B 2 17 ? 47.647 -47.481 7.023 1.00 27.24 17 ALA B CA 1
ATOM 1542 C C . ALA B 2 17 ? 48.649 -46.506 6.411 1.00 32.45 17 ALA B C 1
ATOM 1543 O O . ALA B 2 17 ? 49.701 -46.896 5.900 1.00 39.84 17 ALA B O 1
ATOM 1550 N N . GLY B 2 18 ? 48.317 -45.218 6.469 1.00 31.84 18 GLY B N 1
ATOM 1551 C CA . GLY B 2 18 ? 49.205 -44.195 5.969 1.00 35.51 18 GLY B CA 1
ATOM 1552 C C . GLY B 2 18 ? 48.769 -43.621 4.635 1.00 37.70 18 GLY B C 1
ATOM 1553 O O . GLY B 2 18 ? 47.870 -44.140 3.966 1.00 41.10 18 GLY B O 1
ATOM 1557 N N . PRO B 2 19 ? 49.420 -42.534 4.216 1.00 33.87 19 PRO B N 1
ATOM 1558 C CA . PRO B 2 19 ? 49.001 -41.806 3.009 1.00 38.85 19 PRO B CA 1
ATOM 1559 C C . PRO B 2 19 ? 49.559 -42.323 1.692 1.00 39.49 19 PRO B C 1
ATOM 1560 O O . PRO B 2 19 ? 49.249 -41.743 0.646 1.00 37.67 19 PRO B O 1
ATOM 1571 N N . GLY B 2 20 ? 50.361 -43.377 1.693 1.00 37.93 20 GLY B N 1
ATOM 1572 C CA . GLY B 2 20 ? 50.893 -43.906 0.461 1.00 43.22 20 GLY B CA 1
ATOM 1573 C C . GLY B 2 20 ? 52.151 -43.183 0.022 1.00 36.24 20 GLY B C 1
ATOM 1574 O O . GLY B 2 20 ? 52.641 -42.276 0.707 1.00 38.07 20 GLY B O 1
ATOM 1578 N N . PRO B 2 21 ? 52.696 -43.567 -1.129 1.00 35.17 21 PRO B N 1
ATOM 1579 C CA . PRO B 2 21 ? 54.008 -43.049 -1.553 1.00 40.95 21 PRO B CA 1
ATOM 1580 C C . PRO B 2 21 ? 53.979 -41.748 -2.340 1.00 36.91 21 PRO B C 1
ATOM 1581 O O . PRO B 2 21 ? 55.025 -41.349 -2.858 1.00 39.39 21 PRO B O 1
ATOM 1592 N N . ASP B 2 22 ? 52.839 -41.065 -2.432 1.00 33.25 22 ASP B N 1
ATOM 1593 C CA . ASP B 2 22 ? 52.766 -39.869 -3.270 1.00 34.94 22 ASP B CA 1
ATOM 1594 C C . ASP B 2 22 ? 53.818 -38.838 -2.866 1.00 37.56 22 ASP B C 1
ATOM 1595 O O . ASP B 2 22 ? 54.527 -38.295 -3.720 1.00 45.33 22 ASP B O 1
ATOM 1604 N N . SER B 2 23 ? 53.932 -38.545 -1.565 1.00 36.97 23 SER B N 1
ATOM 1605 C CA . SER B 2 23 ? 54.897 -37.534 -1.139 1.00 35.96 23 SER B CA 1
ATOM 1606 C C . SER B 2 23 ? 56.322 -37.962 -1.463 1.00 37.01 23 SER B C 1
ATOM 1607 O O . SER B 2 23 ? 57.182 -37.113 -1.709 1.00 35.39 23 SER B O 1
ATOM 1615 N N . MET B 2 24 ? 56.585 -39.268 -1.489 1.00 38.92 24 MET B N 1
ATOM 1616 C CA . MET B 2 24 ? 57.893 -39.741 -1.922 1.00 40.73 24 MET B CA 1
ATOM 1617 C C . MET B 2 24 ? 58.090 -39.537 -3.415 1.00 35.10 24 MET B C 1
ATOM 1618 O O . MET B 2 24 ? 59.184 -39.162 -3.855 1.00 33.90 24 MET B O 1
ATOM 1632 N N . LEU B 2 25 ? 57.045 -39.777 -4.211 1.00 36.23 25 LEU B N 1
ATOM 1633 C CA . LEU B 2 25 ? 57.168 -39.619 -5.655 1.00 41.23 25 LEU B CA 1
ATOM 1634 C C . LEU B 2 25 ? 57.335 -38.154 -6.040 1.00 44.94 25 LEU B C 1
ATOM 1635 O O . LEU B 2 25 ? 58.132 -37.830 -6.928 1.00 35.32 25 LEU B O 1
ATOM 1651 N N . ALA B 2 26 ? 56.592 -37.257 -5.388 1.00 43.19 26 ALA B N 1
ATOM 1652 C CA . ALA B 2 26 ? 56.755 -35.829 -5.646 1.00 36.38 26 ALA B CA 1
ATOM 1653 C C . ALA B 2 26 ? 58.172 -35.372 -5.322 1.00 38.87 26 ALA B C 1
ATOM 1654 O O . ALA B 2 26 ? 58.729 -34.507 -6.007 1.00 45.51 26 ALA B O 1
ATOM 1661 N N . ALA B 2 27 ? 58.767 -35.938 -4.271 1.00 41.67 27 ALA B N 1
ATOM 1662 C CA . ALA B 2 27 ? 60.133 -35.580 -3.908 1.00 35.34 27 ALA B CA 1
ATOM 1663 C C . ALA B 2 27 ? 61.145 -36.135 -4.903 1.00 38.06 27 ALA B C 1
ATOM 1664 O O . ALA B 2 27 ? 62.181 -35.504 -5.147 1.00 36.12 27 ALA B O 1
ATOM 1671 N N . ALA B 2 28 ? 60.865 -37.298 -5.494 1.00 40.88 28 ALA B N 1
ATOM 1672 C CA . ALA B 2 28 ? 61.757 -37.832 -6.518 1.00 41.72 28 ALA B CA 1
ATOM 1673 C C . ALA B 2 28 ? 61.770 -36.940 -7.754 1.00 30.48 28 ALA B C 1
ATOM 1674 O O . ALA B 2 28 ? 62.827 -36.724 -8.360 1.00 35.25 28 ALA B O 1
ATOM 1681 N N . ARG B 2 29 ? 60.608 -36.409 -8.147 1.00 31.25 29 ARG B N 1
ATOM 1682 C CA . ARG B 2 29 ? 60.578 -35.467 -9.263 1.00 39.69 29 ARG B CA 1
ATOM 1683 C C . ARG B 2 29 ? 61.342 -34.191 -8.913 1.00 44.22 29 ARG B C 1
ATOM 1684 O O . ARG B 2 29 ? 62.023 -33.605 -9.762 1.00 42.79 29 ARG B O 1
ATOM 1705 N N . ALA B 2 30 ? 61.237 -33.739 -7.661 1.00 40.02 30 ALA B N 1
ATOM 1706 C CA . ALA B 2 30 ? 61.950 -32.533 -7.243 1.00 33.66 30 ALA B CA 1
ATOM 1707 C C . ALA B 2 30 ? 63.463 -32.751 -7.233 1.00 31.07 30 ALA B C 1
ATOM 1708 O O . ALA B 2 30 ? 64.219 -31.963 -7.813 1.00 38.16 30 ALA B O 1
ATOM 1715 N N . TRP B 2 31 ? 63.927 -33.815 -6.571 1.00 37.59 31 TRP B N 1
ATOM 1716 C CA . TRP B 2 31 ? 65.360 -34.104 -6.557 1.00 40.65 31 TRP B CA 1
ATOM 1717 C C . TRP B 2 31 ? 65.901 -34.218 -7.974 1.00 43.28 31 TRP B C 1
ATOM 1718 O O . TRP B 2 31 ? 67.015 -33.774 -8.269 1.00 39.69 31 TRP B O 1
ATOM 1739 N N A ARG B 2 32 ? 65.114 -34.803 -8.868 0.50 42.29 32 ARG B N 1
ATOM 1740 N N B ARG B 2 32 ? 65.103 -34.790 -8.868 0.50 43.08 32 ARG B N 1
ATOM 1741 C CA A ARG B 2 32 ? 65.549 -34.991 -10.244 0.50 46.41 32 ARG B CA 1
ATOM 1742 C CA B ARG B 2 32 ? 65.523 -34.999 -10.247 0.50 46.41 32 ARG B CA 1
ATOM 1743 C C A ARG B 2 32 ? 65.729 -33.667 -10.974 0.50 48.45 32 ARG B C 1
ATOM 1744 C C B ARG B 2 32 ? 65.720 -33.676 -10.978 0.50 48.44 32 ARG B C 1
ATOM 1745 O O A ARG B 2 32 ? 66.632 -33.540 -11.810 0.50 41.81 32 ARG B O 1
ATOM 1746 O O B ARG B 2 32 ? 66.624 -33.550 -11.813 0.50 41.17 32 ARG B O 1
ATOM 1787 N N . SER B 2 33 ? 64.892 -32.674 -10.675 1.00 38.48 33 SER B N 1
ATOM 1788 C CA . SER B 2 33 ? 65.081 -31.354 -11.263 1.00 40.65 33 SER B CA 1
ATOM 1789 C C . SER B 2 33 ? 66.325 -30.672 -10.707 1.00 44.11 33 SER B C 1
ATOM 1790 O O . SER B 2 33 ? 67.037 -29.981 -11.443 1.00 46.54 33 SER B O 1
ATOM 1799 N N . LEU B 2 34 ? 66.596 -30.832 -9.409 1.00 37.76 34 LEU B N 1
ATOM 1800 C CA . LEU B 2 34 ? 67.842 -30.316 -8.850 1.00 45.46 34 LEU B CA 1
ATOM 1801 C C . LEU B 2 34 ? 69.037 -30.887 -9.598 1.00 37.53 34 LEU B C 1
ATOM 1802 O O . LEU B 2 34 ? 69.988 -30.171 -9.933 1.00 41.48 34 LEU B O 1
ATOM 1818 N N . ASP B 2 35 ? 69.008 -32.198 -9.846 1.00 32.50 35 ASP B N 1
ATOM 1819 C CA . ASP B 2 35 ? 70.070 -32.838 -10.611 1.00 32.26 35 ASP B CA 1
ATOM 1820 C C . ASP B 2 35 ? 70.236 -32.161 -11.963 1.00 33.72 35 ASP B C 1
ATOM 1821 O O . ASP B 2 35 ? 71.356 -31.846 -12.382 1.00 36.25 35 ASP B O 1
ATOM 1830 N N . VAL B 2 36 ? 69.121 -31.900 -12.645 1.00 32.09 36 VAL B N 1
ATOM 1831 C CA . VAL B 2 36 ? 69.177 -31.250 -13.949 1.00 40.89 36 VAL B CA 1
ATOM 1832 C C . VAL B 2 36 ? 69.731 -29.839 -13.813 1.00 39.48 36 VAL B C 1
ATOM 1833 O O . VAL B 2 36 ? 70.631 -29.438 -14.557 1.00 37.65 36 VAL B O 1
ATOM 1846 N N . GLU B 2 37 ? 69.225 -29.075 -12.843 1.00 32.47 37 GLU B N 1
ATOM 1847 C CA . GLU B 2 37 ? 69.649 -27.686 -12.712 1.00 36.46 37 GLU B CA 1
ATOM 1848 C C . GLU B 2 37 ? 71.115 -27.588 -12.296 1.00 38.02 37 GLU B C 1
ATOM 1849 O O . GLU B 2 37 ? 71.851 -26.736 -12.803 1.00 37.08 37 GLU B O 1
ATOM 1861 N N . MET B 2 38 ? 71.561 -28.434 -11.366 1.00 34.93 38 MET B N 1
ATOM 1862 C CA . MET B 2 38 ? 72.932 -28.302 -10.877 1.00 36.85 38 MET B CA 1
ATOM 1863 C C . MET B 2 38 ? 73.956 -28.848 -11.864 1.00 33.91 38 MET B C 1
ATOM 1864 O O . MET B 2 38 ? 75.108 -28.399 -11.863 1.00 31.06 38 MET B O 1
ATOM 1878 N N . THR B 2 39 ? 73.564 -29.791 -12.720 1.00 37.93 39 THR B N 1
ATOM 1879 C CA . THR B 2 39 ? 74.425 -30.146 -13.841 1.00 41.84 39 THR B CA 1
ATOM 1880 C C . THR B 2 39 ? 74.623 -28.944 -14.757 1.00 34.67 39 THR B C 1
ATOM 1881 O O . THR B 2 39 ? 75.729 -28.712 -15.260 1.00 38.00 39 THR B O 1
ATOM 1892 N N . ALA B 2 40 ? 73.559 -28.164 -14.984 1.00 34.32 40 ALA B N 1
ATOM 1893 C CA . ALA B 2 40 ? 73.705 -26.925 -15.743 1.00 38.00 40 ALA B CA 1
ATOM 1894 C C . ALA B 2 40 ? 74.642 -25.958 -15.030 1.00 40.79 40 ALA B C 1
ATOM 1895 O O . ALA B 2 40 ? 75.492 -25.323 -15.664 1.00 31.48 40 ALA B O 1
ATOM 1902 N N . VAL B 2 41 ? 74.503 -25.836 -13.708 1.00 38.26 41 VAL B N 1
ATOM 1903 C CA . VAL B 2 41 ? 75.392 -24.970 -12.937 1.00 32.31 41 VAL B CA 1
ATOM 1904 C C . VAL B 2 41 ? 76.841 -25.406 -13.111 1.00 36.09 41 VAL B C 1
ATOM 1905 O O . VAL B 2 41 ? 77.729 -24.591 -13.381 1.00 37.77 41 VAL B O 1
ATOM 1918 N N . GLN B 2 42 ? 77.100 -26.701 -12.965 1.00 41.22 42 GLN B N 1
ATOM 1919 C CA . GLN B 2 42 ? 78.461 -27.198 -13.119 1.00 38.89 42 GLN B CA 1
ATOM 1920 C C . GLN B 2 42 ? 79.000 -26.908 -14.511 1.00 40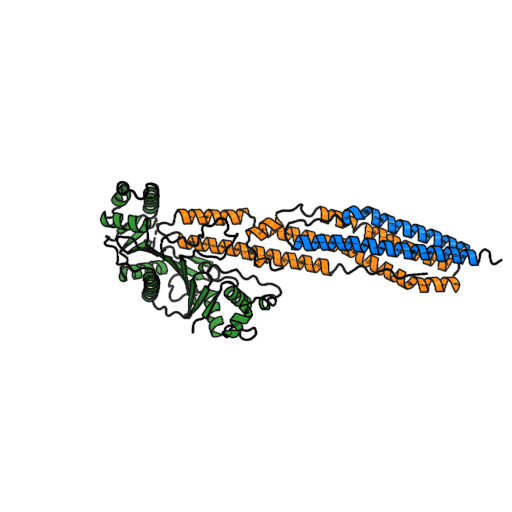.05 42 GLN B C 1
ATOM 1921 O O . GLN B 2 42 ? 80.178 -26.572 -14.667 1.00 32.95 42 GLN B O 1
ATOM 1935 N N . ARG B 2 43 ? 78.154 -27.034 -15.536 1.00 34.79 43 ARG B N 1
ATOM 1936 C CA . ARG B 2 43 ? 78.602 -26.777 -16.900 1.00 39.16 43 ARG B CA 1
ATOM 1937 C C . ARG B 2 43 ? 78.874 -25.296 -17.121 1.00 34.20 43 ARG B C 1
ATOM 1938 O O . ARG B 2 43 ? 79.875 -24.931 -17.750 1.00 33.43 43 ARG B O 1
ATOM 1959 N N . SER B 2 44 ? 77.999 -24.426 -16.610 1.00 31.98 44 SER B N 1
ATOM 1960 C CA . SER B 2 44 ? 78.237 -22.992 -16.739 1.00 39.90 44 SER B CA 1
ATOM 1961 C C . SER B 2 44 ? 79.491 -22.566 -15.980 1.00 40.13 44 SER B C 1
ATOM 1962 O O . SER B 2 44 ? 80.252 -21.716 -16.456 1.00 43.96 44 SER B O 1
ATOM 1970 N N . PHE B 2 45 ? 79.722 -23.127 -14.792 1.00 35.20 45 PHE B N 1
ATOM 1971 C CA . PHE B 2 45 ? 80.889 -22.709 -14.018 1.00 36.53 45 PHE B CA 1
ATOM 1972 C C . PHE B 2 45 ? 82.178 -23.067 -14.748 1.00 42.27 45 PHE B C 1
ATOM 1973 O O . PHE B 2 45 ? 83.062 -22.221 -14.919 1.00 42.06 45 PHE B O 1
ATOM 1990 N N . ASN B 2 46 ? 82.286 -24.312 -15.215 1.00 40.18 46 ASN B N 1
ATOM 1991 C CA . ASN B 2 46 ? 83.453 -24.712 -15.995 1.00 40.72 46 ASN B CA 1
ATOM 1992 C C . ASN B 2 46 ? 83.649 -23.800 -17.200 1.00 45.49 46 ASN B C 1
ATOM 1993 O O . ASN B 2 46 ? 84.780 -23.427 -17.531 1.00 44.08 46 ASN B O 1
ATOM 2004 N N . ARG B 2 47 ? 82.555 -23.431 -17.867 1.00 44.64 47 ARG B N 1
ATOM 2005 C CA . ARG B 2 47 ? 82.652 -22.572 -19.042 1.00 37.58 47 ARG B CA 1
ATOM 2006 C C . ARG B 2 47 ? 83.078 -21.160 -18.666 1.00 41.20 47 ARG B C 1
ATOM 2007 O O . ARG B 2 47 ? 83.845 -20.521 -19.394 1.00 40.88 47 ARG B O 1
ATOM 2028 N N . THR B 2 48 ? 82.577 -20.645 -17.545 1.00 38.91 48 THR B N 1
ATOM 2029 C CA . THR B 2 48 ? 83.023 -19.335 -17.096 1.00 39.22 48 THR B CA 1
ATOM 2030 C C . THR B 2 48 ? 84.526 -19.336 -16.852 1.00 49.85 48 THR B C 1
ATOM 2031 O O . THR B 2 48 ? 85.232 -18.421 -17.292 1.00 48.18 48 THR B O 1
ATOM 2042 N N . LEU B 2 49 ? 85.049 -20.373 -16.193 1.00 44.11 49 LEU B N 1
ATOM 2043 C CA . LEU B 2 49 ? 86.484 -20.389 -15.924 1.00 44.64 49 LEU B CA 1
ATOM 2044 C C . LEU B 2 49 ? 87.291 -20.497 -17.215 1.00 47.62 49 LEU B C 1
ATOM 2045 O O . LEU B 2 49 ? 88.364 -19.894 -17.334 1.00 45.32 49 LEU B O 1
ATOM 2061 N N . LEU B 2 50 ? 86.796 -21.259 -18.192 1.00 51.22 50 LEU B N 1
ATOM 2062 C CA . LEU B 2 50 ? 87.555 -21.449 -19.423 1.00 50.16 50 LEU B CA 1
ATOM 2063 C C . LEU B 2 50 ? 87.561 -20.192 -20.283 1.00 49.46 50 LEU B C 1
ATOM 2064 O O . LEU B 2 50 ? 88.530 -19.952 -21.010 1.00 54.00 50 LEU B O 1
ATOM 2080 N N . SER B 2 51 ? 86.496 -19.390 -20.226 1.00 48.59 51 SER B N 1
ATOM 2081 C CA . SER B 2 51 ? 86.481 -18.139 -20.977 1.00 57.60 51 SER B CA 1
ATOM 2082 C C . SER B 2 51 ? 87.463 -17.141 -20.386 1.00 52.77 51 SER B C 1
ATOM 2083 O O . SER B 2 51 ? 88.139 -16.411 -21.120 1.00 60.18 51 SER B O 1
ATOM 2091 N N . LEU B 2 52 ? 87.539 -17.081 -19.057 1.00 45.91 52 LEU B N 1
ATOM 2092 C CA . LEU B 2 52 ? 88.520 -16.218 -18.413 1.00 56.17 52 LEU B CA 1
ATOM 2093 C C . LEU B 2 52 ? 89.938 -16.678 -18.723 1.00 62.44 52 LEU B C 1
ATOM 2094 O O . LEU B 2 52 ? 90.823 -15.855 -18.984 1.00 59.49 52 LEU B O 1
ATOM 2110 N N . MET B 2 53 ? 90.174 -17.990 -18.705 1.00 58.31 53 MET B N 1
ATOM 2111 C CA . MET B 2 53 ? 91.483 -18.502 -19.094 1.00 67.54 53 MET B CA 1
ATOM 2112 C C . MET B 2 53 ? 91.794 -18.180 -20.549 1.00 66.35 53 MET B C 1
ATOM 2113 O O . MET B 2 53 ? 92.967 -18.088 -20.929 1.00 70.58 53 MET B O 1
ATOM 2127 N N . ASP B 2 54 ? 90.763 -18.001 -21.375 1.00 62.70 54 ASP B N 1
ATOM 2128 C CA . ASP B 2 54 ? 90.983 -17.696 -22.783 1.00 66.49 54 ASP B CA 1
ATOM 2129 C C . ASP B 2 54 ? 91.198 -16.205 -23.015 1.00 68.22 54 ASP B C 1
ATOM 2130 O O . ASP B 2 54 ? 91.947 -15.824 -23.922 1.00 74.36 54 ASP B O 1
ATOM 2139 N N . ALA B 2 55 ? 90.570 -15.358 -22.204 1.00 63.49 55 ALA B N 1
ATOM 2140 C CA . ALA B 2 55 ? 90.610 -13.915 -22.394 1.00 62.74 55 ALA B CA 1
ATOM 2141 C C . ALA B 2 55 ? 91.812 -13.248 -21.736 1.00 75.06 55 ALA B C 1
ATOM 2142 O O . ALA B 2 55 ? 91.904 -12.016 -21.759 1.00 86.73 55 ALA B O 1
ATOM 2149 N N . TRP B 2 56 ? 92.729 -14.015 -21.150 1.00 83.19 56 TRP B N 1
ATOM 2150 C CA . TRP B 2 56 ? 93.917 -13.423 -20.549 1.00 84.02 56 TRP B CA 1
ATOM 2151 C C . TRP B 2 56 ? 95.078 -14.408 -20.568 1.00 88.35 56 TRP B C 1
ATOM 2152 O O . TRP B 2 56 ? 96.203 -14.039 -20.918 1.00 103.87 56 TRP B O 1
ATOM 2173 N N . ALA B 2 57 ? 94.813 -15.656 -20.195 1.00 86.42 57 ALA B N 1
ATOM 2174 C CA . ALA B 2 57 ? 95.781 -16.745 -20.300 1.00 94.45 57 ALA B CA 1
ATOM 2175 C C . ALA B 2 57 ? 97.159 -16.315 -19.798 1.00 91.52 57 ALA B C 1
ATOM 2176 O O . ALA B 2 57 ? 98.166 -16.382 -20.505 1.00 95.19 57 ALA B O 1
ATOM 2183 N N . GLY B 2 58 ? 97.186 -15.875 -18.544 1.00 97.26 58 GLY B N 1
ATOM 2184 C CA . GLY B 2 58 ? 98.411 -15.451 -17.916 1.00 96.53 58 GLY B CA 1
ATOM 2185 C C . GLY B 2 58 ? 98.522 -15.918 -16.481 1.00 91.75 58 GLY B C 1
ATOM 2186 O O . GLY B 2 58 ? 97.558 -16.407 -15.883 1.00 92.07 58 GLY B O 1
ATOM 2190 N N . PRO B 2 59 ? 99.712 -15.760 -15.898 1.00 97.32 59 PRO B N 1
ATOM 2191 C CA . PRO B 2 59 ? 99.921 -16.226 -14.513 1.00 93.09 59 PRO B CA 1
ATOM 2192 C C . PRO B 2 59 ? 98.861 -15.769 -13.524 1.00 79.81 59 PRO B C 1
ATOM 2193 O O . PRO B 2 59 ? 98.542 -16.509 -12.586 1.00 79.85 59 PRO B O 1
ATOM 2204 N N . VAL B 2 60 ? 98.315 -14.563 -13.693 1.00 87.33 60 VAL B N 1
ATOM 2205 C CA . VAL B 2 60 ? 97.297 -14.081 -12.763 1.00 83.82 60 VAL B CA 1
ATOM 2206 C C . VAL B 2 60 ? 96.089 -15.008 -12.773 1.00 86.12 60 VAL B C 1
ATOM 2207 O O . VAL B 2 60 ? 95.546 -15.359 -11.718 1.00 79.97 60 VAL B O 1
ATOM 2220 N N . VAL B 2 61 ? 95.651 -15.423 -13.962 1.00 93.12 61 VAL B N 1
ATOM 2221 C CA . VAL B 2 61 ? 94.459 -16.256 -14.061 1.00 80.67 61 VAL B CA 1
ATOM 2222 C C . VAL B 2 61 ? 94.790 -17.719 -13.789 1.00 75.44 61 VAL B C 1
ATOM 2223 O O . VAL B 2 61 ? 94.013 -18.431 -13.145 1.00 79.42 61 VAL B O 1
ATOM 2236 N N . MET B 2 62 ? 95.940 -18.198 -14.269 1.00 76.03 62 MET B N 1
ATOM 2237 C CA . MET B 2 62 ? 96.295 -19.595 -14.037 1.00 78.34 62 MET B CA 1
ATOM 2238 C C . MET B 2 62 ? 96.398 -19.916 -12.552 1.00 78.21 62 MET B C 1
ATOM 2239 O O . MET B 2 62 ? 96.290 -21.087 -12.173 1.00 71.10 62 MET B O 1
ATOM 2253 N N . GLN B 2 63 ? 96.598 -18.909 -11.704 1.00 75.34 63 GLN B N 1
ATOM 2254 C CA . GLN B 2 63 ? 96.577 -19.118 -10.263 1.00 77.53 63 GLN B CA 1
ATOM 2255 C C . GLN B 2 63 ? 95.165 -19.083 -9.692 1.00 63.43 63 GLN B C 1
ATOM 2256 O O . GLN B 2 63 ? 94.920 -19.692 -8.643 1.00 60.00 63 GLN B O 1
ATOM 2270 N N . LEU B 2 64 ? 94.231 -18.396 -10.356 1.00 68.91 64 LEU B N 1
ATOM 2271 C CA . LEU B 2 64 ? 92.838 -18.454 -9.930 1.00 71.14 64 LEU B CA 1
ATOM 2272 C C . LEU B 2 64 ? 92.257 -19.847 -10.147 1.00 67.76 64 LEU B C 1
ATOM 2273 O O . LEU B 2 64 ? 91.471 -20.332 -9.326 1.00 58.66 64 LEU B O 1
ATOM 2289 N N . MET B 2 65 ? 92.631 -20.507 -11.245 1.00 57.33 65 MET B N 1
ATOM 2290 C CA . MET B 2 65 ? 92.126 -21.853 -11.494 1.00 60.39 65 MET B CA 1
ATOM 2291 C C . MET B 2 65 ? 92.639 -22.834 -10.446 1.00 66.63 65 MET B C 1
ATOM 2292 O O . MET B 2 65 ? 91.901 -23.722 -10.002 1.00 73.44 65 MET B O 1
ATOM 2306 N N . GLU B 2 66 ? 93.908 -22.703 -10.051 1.00 63.93 66 GLU B N 1
ATOM 2307 C CA . GLU B 2 66 ? 94.449 -23.577 -9.014 1.00 67.78 66 GLU B CA 1
ATOM 2308 C C . GLU B 2 66 ? 93.678 -23.422 -7.709 1.00 67.62 66 GLU B C 1
ATOM 2309 O O . GLU B 2 66 ? 93.341 -24.416 -7.054 1.00 62.79 66 GLU B O 1
ATOM 2321 N N . ALA B 2 67 ? 93.387 -22.181 -7.313 1.00 59.37 67 ALA B N 1
ATOM 2322 C CA . ALA B 2 67 ? 92.597 -21.954 -6.112 1.00 70.46 67 ALA B CA 1
ATOM 2323 C C . ALA B 2 67 ? 91.138 -22.331 -6.305 1.00 70.89 67 ALA B C 1
ATOM 2324 O O . ALA B 2 67 ? 90.409 -22.452 -5.314 1.00 64.37 67 ALA B O 1
ATOM 2331 N N . ALA B 2 68 ? 90.696 -22.502 -7.551 1.00 60.81 68 ALA B N 1
ATOM 2332 C CA . ALA B 2 68 ? 89.330 -22.912 -7.829 1.00 65.34 68 ALA B CA 1
ATOM 2333 C C . ALA B 2 68 ? 89.182 -24.420 -7.962 1.00 59.75 68 ALA B C 1
ATOM 2334 O O . ALA B 2 68 ? 88.068 -24.930 -7.818 1.00 57.58 68 ALA B O 1
ATOM 2341 N N . LYS B 2 69 ? 90.266 -25.145 -8.234 1.00 59.91 69 LYS B N 1
ATOM 2342 C CA . LYS B 2 69 ? 90.158 -26.583 -8.484 1.00 62.98 69 LYS B CA 1
ATOM 2343 C C . LYS B 2 69 ? 89.410 -27.320 -7.384 1.00 60.10 69 LYS B C 1
ATOM 2344 O O . LYS B 2 69 ? 88.461 -28.054 -7.704 1.00 60.94 69 LYS B O 1
ATOM 2363 N N . PRO B 2 70 ? 89.737 -27.160 -6.099 1.00 61.44 70 PRO B N 1
ATOM 2364 C CA . PRO B 2 70 ? 89.005 -27.914 -5.061 1.00 61.94 70 PRO B CA 1
ATOM 2365 C C . PRO B 2 70 ? 87.495 -27.740 -5.130 1.00 51.95 70 PRO B C 1
ATOM 2366 O O . PRO B 2 70 ? 86.747 -28.697 -4.897 1.00 61.65 70 PRO B O 1
ATOM 2377 N N . PHE B 2 71 ? 87.027 -26.533 -5.444 1.00 56.85 71 PHE B N 1
ATOM 2378 C CA . PHE B 2 71 ? 85.592 -26.311 -5.576 1.00 53.43 71 PHE B CA 1
ATOM 2379 C C . PHE B 2 71 ? 85.048 -26.989 -6.828 1.00 51.02 71 PHE B C 1
ATOM 2380 O O . PHE B 2 71 ? 83.928 -27.516 -6.831 1.00 48.24 71 PHE B O 1
ATOM 2397 N N . VAL B 2 72 ? 85.823 -26.966 -7.910 1.00 50.14 72 VAL B N 1
ATOM 2398 C CA . VAL B 2 72 ? 85.387 -27.589 -9.157 1.00 50.96 72 VAL B CA 1
ATOM 2399 C C . VAL B 2 72 ? 85.201 -29.091 -8.967 1.00 48.22 72 VAL B C 1
ATOM 2400 O O . VAL B 2 72 ? 84.195 -29.670 -9.392 1.00 51.24 72 VAL B O 1
ATOM 2413 N N . ARG B 2 73 ? 86.171 -29.750 -8.336 1.00 52.24 73 ARG B N 1
ATOM 2414 C CA . ARG B 2 73 ? 86.022 -31.179 -8.091 1.00 58.50 73 ARG B CA 1
ATOM 2415 C C . ARG B 2 73 ? 84.889 -31.448 -7.111 1.00 54.91 73 ARG B C 1
ATOM 2416 O O . ARG B 2 73 ? 84.148 -32.426 -7.265 1.00 50.91 73 ARG B O 1
ATOM 2437 N N . TRP B 2 74 ? 84.721 -30.582 -6.111 1.00 47.89 74 TRP B N 1
ATOM 2438 C CA . TRP B 2 74 ? 83.561 -30.693 -5.234 1.00 46.55 74 TRP B CA 1
ATOM 2439 C C . TRP B 2 74 ? 82.263 -30.623 -6.027 1.00 51.15 74 TRP B C 1
ATOM 2440 O O . TRP B 2 74 ? 81.305 -31.352 -5.745 1.00 45.78 74 TRP B O 1
ATOM 2461 N N . LEU B 2 75 ? 82.204 -29.724 -7.009 1.00 51.08 75 LEU B N 1
ATOM 2462 C CA . LEU B 2 75 ? 80.983 -29.537 -7.783 1.00 41.47 75 LEU B CA 1
ATOM 2463 C C . LEU B 2 75 ? 80.702 -30.743 -8.659 1.00 49.40 75 LEU B C 1
ATOM 2464 O O . LEU B 2 75 ? 79.538 -31.120 -8.840 1.00 48.53 75 LEU B O 1
ATOM 2480 N N . THR B 2 76 ? 81.755 -31.378 -9.169 1.00 45.22 76 THR B N 1
ATOM 2481 C CA . THR B 2 76 ? 81.598 -32.639 -9.876 1.00 55.46 76 THR B CA 1
ATOM 2482 C C . THR B 2 76 ? 81.052 -33.716 -8.949 1.00 51.42 76 THR B C 1
ATOM 2483 O O . THR B 2 76 ? 80.112 -34.436 -9.300 1.00 51.51 76 THR B O 1
ATOM 2494 N N . ASP B 2 77 ? 81.642 -33.846 -7.759 1.00 44.50 77 ASP B N 1
ATOM 2495 C CA . ASP B 2 77 ? 81.172 -34.846 -6.807 1.00 48.25 77 ASP B CA 1
ATOM 2496 C C . ASP B 2 77 ? 79.706 -34.620 -6.457 1.00 49.01 77 ASP B C 1
ATOM 2497 O O . ASP B 2 77 ? 78.934 -35.578 -6.348 1.00 39.60 77 ASP B O 1
ATOM 2506 N N . LEU B 2 78 ? 79.299 -33.356 -6.296 1.00 45.03 78 LEU B N 1
ATOM 2507 C CA . LEU B 2 78 ? 77.904 -33.066 -5.974 1.00 44.53 78 LEU B CA 1
ATOM 2508 C C . LEU B 2 78 ? 76.973 -33.544 -7.088 1.00 45.45 78 LEU B C 1
ATOM 2509 O O . LEU B 2 78 ? 75.874 -34.043 -6.821 1.00 42.68 78 LEU B O 1
ATOM 2525 N N . CYS B 2 79 ? 77.388 -33.387 -8.349 1.00 41.53 79 CYS B N 1
ATOM 2526 C CA . CYS B 2 79 ? 76.545 -33.832 -9.458 1.00 46.83 79 CYS B CA 1
ATOM 2527 C C . CYS B 2 79 ? 76.300 -35.336 -9.402 1.00 36.03 79 CYS B C 1
ATOM 2528 O O . CYS B 2 79 ? 75.180 -35.806 -9.652 1.00 41.09 79 CYS B O 1
ATOM 2536 N N . VAL B 2 80 ? 77.346 -36.111 -9.105 1.00 39.75 80 VAL B N 1
ATOM 2537 C CA . VAL B 2 80 ? 77.188 -37.559 -9.007 1.00 38.01 80 VAL B CA 1
ATOM 2538 C C . VAL B 2 80 ? 76.194 -37.915 -7.913 1.00 33.51 80 VAL B C 1
ATOM 2539 O O . VAL B 2 80 ? 75.335 -38.784 -8.095 1.00 42.97 80 VAL B O 1
ATOM 2552 N N . GLN B 2 81 ? 76.309 -37.279 -6.749 1.00 43.49 81 GLN B N 1
ATOM 2553 C CA . GLN B 2 81 ? 75.380 -37.596 -5.672 1.00 37.73 81 GLN B CA 1
ATOM 2554 C C . GLN B 2 81 ? 73.956 -37.212 -6.038 1.00 40.35 81 GLN B C 1
ATOM 2555 O O . GLN B 2 81 ? 73.015 -37.951 -5.736 1.00 44.09 81 GLN B O 1
ATOM 2569 N N . LEU B 2 82 ? 73.778 -36.072 -6.705 1.00 36.59 82 LEU B N 1
ATOM 2570 C CA . LEU B 2 82 ? 72.433 -35.624 -7.043 1.00 45.45 82 LEU B CA 1
ATOM 2571 C C . LEU B 2 82 ? 71.731 -36.611 -7.963 1.00 36.65 82 LEU B C 1
ATOM 2572 O O . LEU B 2 82 ? 70.516 -36.805 -7.862 1.00 38.61 82 LEU B O 1
ATOM 2588 N N . SER B 2 83 ? 72.469 -37.231 -8.884 1.00 32.70 83 SER B N 1
ATOM 2589 C CA . SER B 2 83 ? 71.838 -38.143 -9.828 1.00 50.17 83 SER B CA 1
ATOM 2590 C C . SER B 2 83 ? 71.370 -39.430 -9.176 1.00 46.30 83 SER B C 1
ATOM 2591 O O . SER B 2 83 ? 70.596 -40.170 -9.791 1.00 52.26 83 SER B O 1
ATOM 2599 N N . GLU B 2 84 ? 71.821 -39.711 -7.959 1.00 41.78 84 GLU B N 1
ATOM 2600 C CA . GLU B 2 84 ? 71.495 -40.949 -7.275 1.00 42.81 84 GLU B CA 1
ATOM 2601 C C . GLU B 2 84 ? 70.198 -40.865 -6.488 1.00 44.53 84 GLU B C 1
ATOM 2602 O O . GLU B 2 84 ? 69.583 -41.902 -6.228 1.00 38.38 84 GLU B O 1
ATOM 2614 N N . VAL B 2 85 ? 69.740 -39.661 -6.144 1.00 36.38 85 VAL B N 1
ATOM 2615 C CA . VAL B 2 85 ? 68.675 -39.540 -5.152 1.00 34.98 85 VAL B CA 1
ATOM 2616 C C . VAL B 2 85 ? 67.362 -40.076 -5.704 1.00 33.02 85 VAL B C 1
ATOM 2617 O O . VAL B 2 85 ? 66.705 -40.912 -5.078 1.00 38.85 85 VAL B O 1
ATOM 2630 N N . GLU B 2 86 ? 66.944 -39.575 -6.870 1.00 33.32 86 GLU B N 1
ATOM 2631 C CA . GLU B 2 86 ? 65.714 -40.045 -7.502 1.00 38.82 86 GLU B CA 1
ATOM 2632 C C . GLU B 2 86 ? 65.718 -41.561 -7.653 1.00 39.59 86 GLU B C 1
ATOM 2633 O O . GLU B 2 86 ? 64.727 -42.226 -7.330 1.00 32.95 86 GLU B O 1
ATOM 2645 N N . ARG B 2 87 ? 66.827 -42.128 -8.140 1.00 37.77 87 ARG B N 1
ATOM 2646 C CA . ARG B 2 87 ? 66.888 -43.574 -8.317 1.00 41.55 87 ARG B CA 1
ATOM 2647 C C . ARG B 2 87 ? 66.576 -44.301 -7.021 1.00 38.43 87 ARG B C 1
ATOM 2648 O O . ARG B 2 87 ? 65.817 -45.275 -7.016 1.00 35.25 87 ARG B O 1
ATOM 2669 N N . GLN B 2 88 ? 67.138 -43.839 -5.911 1.00 39.08 88 GLN B N 1
ATOM 2670 C CA . GLN B 2 88 ? 66.984 -44.572 -4.663 1.00 30.78 88 GLN B CA 1
ATOM 2671 C C . GLN B 2 88 ? 65.622 -44.338 -4.038 1.00 35.42 88 GLN B C 1
ATOM 2672 O O . GLN B 2 88 ? 65.088 -45.235 -3.382 1.00 33.65 88 GLN B O 1
ATOM 2686 N N . ILE B 2 89 ? 65.030 -43.165 -4.246 1.00 26.98 89 ILE B N 1
ATOM 2687 C CA . ILE B 2 89 ? 63.673 -42.967 -3.754 1.00 31.12 89 ILE B CA 1
ATOM 2688 C C . ILE B 2 89 ? 62.722 -43.943 -4.436 1.00 35.91 89 ILE B C 1
ATOM 2689 O O . ILE B 2 89 ? 61.847 -44.531 -3.792 1.00 33.50 89 ILE B O 1
ATOM 2705 N N . HIS B 2 90 ? 62.882 -44.143 -5.749 1.00 31.43 90 HIS B N 1
ATOM 2706 C CA . HIS B 2 90 ? 62.012 -45.078 -6.457 1.00 30.91 90 HIS B CA 1
ATOM 2707 C C . HIS B 2 90 ? 62.270 -46.529 -6.054 1.00 27.21 90 HIS B C 1
ATOM 2708 O O . HIS B 2 90 ? 61.331 -47.330 -6.044 1.00 36.03 90 HIS B O 1
ATOM 2722 N N . GLU B 2 91 ? 63.516 -46.889 -5.721 1.00 25.58 91 GLU B N 1
ATOM 2723 C CA . GLU B 2 91 ? 63.771 -48.202 -5.136 1.00 35.28 91 GLU B CA 1
ATOM 2724 C C . GLU B 2 91 ? 63.013 -48.362 -3.826 1.00 36.84 91 GLU B C 1
ATOM 2725 O O . GLU B 2 91 ? 62.513 -49.448 -3.520 1.00 35.12 91 GLU B O 1
ATOM 2737 N N . ILE B 2 92 ? 62.928 -47.288 -3.037 1.00 34.42 92 ILE B N 1
ATOM 2738 C CA . ILE B 2 92 ? 62.238 -47.357 -1.753 1.00 37.24 92 ILE B CA 1
ATOM 2739 C C . ILE B 2 92 ? 60.739 -47.478 -1.959 1.00 31.28 92 ILE B C 1
ATOM 2740 O O . ILE B 2 92 ? 60.084 -48.312 -1.326 1.00 30.07 92 ILE B O 1
ATOM 2756 N N . VAL B 2 93 ? 60.174 -46.669 -2.854 1.00 31.58 93 VAL B N 1
ATOM 2757 C CA . VAL B 2 93 ? 58.749 -46.784 -3.147 1.00 39.62 93 VAL B CA 1
ATOM 2758 C C . VAL B 2 93 ? 58.407 -48.194 -3.614 1.00 33.39 93 VAL B C 1
ATOM 2759 O O . VAL B 2 93 ? 57.373 -48.754 -3.235 1.00 36.24 93 VAL B O 1
ATOM 2772 N N . ARG B 2 94 ? 59.269 -48.798 -4.436 1.00 39.01 94 ARG B N 1
ATOM 2773 C CA . ARG B 2 94 ? 58.991 -50.158 -4.887 1.00 32.41 94 ARG B CA 1
ATOM 2774 C C . ARG B 2 94 ? 59.039 -51.144 -3.727 1.00 36.76 94 ARG B C 1
ATOM 2775 O O . ARG B 2 94 ? 58.219 -52.067 -3.651 1.00 34.98 94 ARG B O 1
ATOM 2796 N N . ALA B 2 95 ? 60.007 -50.975 -2.827 1.00 37.56 95 ALA B N 1
ATOM 2797 C CA . ALA B 2 95 ? 60.070 -51.831 -1.652 1.00 29.19 95 ALA B CA 1
ATOM 2798 C C . ALA B 2 95 ? 58.778 -51.752 -0.861 1.00 35.56 95 ALA B C 1
ATOM 2799 O O . ALA B 2 95 ? 58.228 -52.783 -0.461 1.00 31.54 95 ALA B O 1
ATOM 2806 N N . TYR B 2 96 ? 58.270 -50.534 -0.647 1.00 25.81 96 TYR B N 1
ATOM 2807 C CA . TYR B 2 96 ? 57.010 -50.367 0.064 1.00 35.79 96 TYR B CA 1
ATOM 2808 C C . TYR B 2 96 ? 55.858 -51.031 -0.676 1.00 35.21 96 TYR B C 1
ATOM 2809 O O . TYR B 2 96 ? 55.006 -51.672 -0.052 1.00 35.69 96 TYR B O 1
ATOM 2827 N N . GLU B 2 97 ? 55.806 -50.883 -2.004 1.00 35.96 97 GLU B N 1
ATOM 2828 C CA . GLU B 2 97 ? 54.712 -51.481 -2.764 1.00 38.05 97 GLU B CA 1
ATOM 2829 C C . GLU B 2 97 ? 54.755 -53.000 -2.683 1.00 37.85 97 GLU B C 1
ATOM 2830 O O . GLU B 2 97 ? 53.711 -53.652 -2.603 1.00 33.06 97 GLU B O 1
ATOM 2842 N N . TRP B 2 98 ? 55.955 -53.581 -2.687 1.00 30.82 98 TRP B N 1
ATOM 2843 C CA . TRP B 2 98 ? 56.074 -55.031 -2.580 1.00 37.34 98 TRP B CA 1
ATOM 2844 C C . TRP B 2 98 ? 55.771 -55.503 -1.162 1.00 35.15 98 TRP B C 1
ATOM 2845 O O . TRP B 2 98 ? 55.192 -56.578 -0.966 1.00 38.22 98 TRP B O 1
ATOM 2866 N N . ALA B 2 99 ? 56.165 -54.721 -0.155 1.00 36.36 99 ALA B N 1
ATOM 2867 C CA . ALA B 2 99 ? 55.794 -55.054 1.217 1.00 34.23 99 ALA B CA 1
ATOM 2868 C C . ALA B 2 99 ? 54.282 -55.017 1.391 1.00 38.04 99 ALA B C 1
ATOM 2869 O O . ALA B 2 99 ? 53.682 -55.933 1.961 1.00 33.59 99 ALA B O 1
ATOM 2876 N N . HIS B 2 100 ? 53.652 -53.948 0.910 1.00 28.09 100 HIS B N 1
ATOM 2877 C CA . HIS B 2 100 ? 52.199 -53.828 0.973 1.00 34.28 100 HIS B CA 1
ATOM 2878 C C . HIS B 2 100 ? 51.523 -55.021 0.319 1.00 40.54 100 HIS B C 1
ATOM 2879 O O . HIS B 2 100 ? 50.563 -55.576 0.860 1.00 37.84 100 HIS B O 1
ATOM 2893 N N . HIS B 2 101 ? 52.043 -55.456 -0.826 1.00 36.86 101 HIS B N 1
ATOM 2894 C CA . HIS B 2 101 ? 51.410 -56.527 -1.588 1.00 33.36 101 HIS B CA 1
ATOM 2895 C C . HIS B 2 101 ? 51.618 -57.881 -0.922 1.00 34.30 101 HIS B C 1
ATOM 2896 O O . HIS B 2 101 ? 50.695 -58.698 -0.865 1.00 36.46 101 HIS B O 1
ATOM 2910 N N . ASP B 2 102 ? 52.819 -58.132 -0.407 1.00 34.48 102 ASP B N 1
ATOM 2911 C CA . ASP B 2 102 ? 53.137 -59.438 0.155 1.00 31.44 102 ASP B CA 1
ATOM 2912 C C . ASP B 2 102 ? 52.646 -59.609 1.586 1.00 43.24 102 ASP B C 1
ATOM 2913 O O . ASP B 2 102 ? 52.599 -60.743 2.073 1.00 35.28 102 ASP B O 1
ATOM 2922 N N . MET B 2 103 ? 52.289 -58.522 2.265 1.00 32.66 103 MET B N 1
ATOM 2923 C CA . MET B 2 103 ? 51.813 -58.618 3.638 1.00 34.33 103 MET B CA 1
ATOM 2924 C C . MET B 2 103 ? 50.438 -59.272 3.678 1.00 38.44 103 MET B C 1
ATOM 2925 O O . MET B 2 103 ? 49.611 -59.067 2.787 1.00 43.63 103 MET B O 1
ATOM 2939 N N . VAL B 2 104 ? 50.198 -60.058 4.718 1.00 33.27 104 VAL B N 1
ATOM 2940 C CA . VAL B 2 104 ? 48.911 -60.750 4.866 1.00 34.74 104 VAL B CA 1
ATOM 2941 C C . VAL B 2 104 ? 47.808 -59.720 5.095 1.00 32.52 104 VAL B C 1
ATOM 2942 O O . VAL B 2 104 ? 47.956 -58.843 5.967 1.00 37.31 104 VAL B O 1
ATOM 2955 N N . PRO B 2 105 ? 46.703 -59.760 4.349 1.00 40.82 105 PRO B N 1
ATOM 2956 C CA . PRO B 2 105 ? 45.620 -58.806 4.609 1.00 41.94 105 PRO B CA 1
ATOM 2957 C C . PRO B 2 105 ? 45.004 -59.050 5.975 1.00 39.18 105 PRO B C 1
ATOM 2958 O O . PRO B 2 105 ? 44.930 -60.183 6.459 1.00 33.70 105 PRO B O 1
ATOM 2969 N N . LEU B 2 106 ? 44.550 -57.964 6.599 1.00 45.47 106 LEU B N 1
ATOM 2970 C CA . LEU B 2 106 ? 43.955 -58.089 7.923 1.00 45.01 106 LEU B CA 1
ATOM 2971 C C . LEU B 2 106 ? 42.741 -59.011 7.890 1.00 47.60 106 LEU B C 1
ATOM 2972 O O . LEU B 2 106 ? 42.483 -59.755 8.844 1.00 43.42 106 LEU B O 1
ATOM 2988 N N . ALA B 2 107 ? 41.977 -58.975 6.797 1.00 44.24 107 ALA B N 1
ATOM 2989 C CA . ALA B 2 107 ? 40.769 -59.791 6.720 1.00 42.11 107 ALA B CA 1
ATOM 2990 C C . ALA B 2 107 ? 41.087 -61.265 6.927 1.00 38.98 107 ALA B C 1
ATOM 2991 O O . ALA B 2 107 ? 40.325 -61.987 7.582 1.00 43.72 107 ALA B O 1
ATOM 2998 N N . GLN B 2 108 ? 42.209 -61.737 6.375 1.00 37.08 108 GLN B N 1
ATOM 2999 C CA . GLN B 2 108 ? 42.580 -63.133 6.577 1.00 40.73 108 GLN B CA 1
ATOM 3000 C C . GLN B 2 108 ? 42.877 -63.396 8.044 1.00 45.31 108 GLN B C 1
ATOM 3001 O O . GLN B 2 108 ? 42.577 -64.472 8.572 1.00 37.50 108 GLN B O 1
ATOM 3015 N N . ILE B 2 109 ? 43.499 -62.432 8.716 1.00 33.72 109 ILE B N 1
ATOM 3016 C CA . ILE B 2 109 ? 43.816 -62.615 10.129 1.00 35.97 109 ILE B CA 1
ATOM 3017 C C . ILE B 2 109 ? 42.533 -62.656 10.947 1.00 37.59 109 ILE B C 1
ATOM 3018 O O . ILE B 2 109 ? 42.306 -63.580 11.736 1.00 36.76 109 ILE B O 1
ATOM 3034 N N . TYR B 2 110 ? 41.652 -61.680 10.725 1.00 39.44 110 TYR B N 1
ATOM 3035 C CA . TYR B 2 110 ? 40.370 -61.647 11.418 1.00 42.01 110 TYR B CA 1
ATOM 3036 C C . TYR B 2 110 ? 39.572 -62.925 11.184 1.00 40.79 110 TYR B C 1
ATOM 3037 O O . TYR B 2 110 ? 38.967 -63.465 12.118 1.00 46.98 110 TYR B O 1
ATOM 3055 N N . ASN B 2 111 ? 39.548 -63.422 9.940 1.00 37.42 111 ASN B N 1
ATOM 3056 C CA . ASN B 2 111 ? 38.757 -64.613 9.633 1.00 44.97 111 ASN B CA 1
ATOM 3057 C C . ASN B 2 111 ? 39.293 -65.841 10.366 1.00 35.31 111 ASN B C 1
ATOM 3058 O O . ASN B 2 111 ? 38.513 -66.662 10.867 1.00 45.56 111 ASN B O 1
ATOM 3069 N N . ASN B 2 112 ? 40.619 -66.000 10.417 1.00 39.19 112 ASN B N 1
ATOM 3070 C CA . ASN B 2 112 ? 41.212 -67.063 11.225 1.00 38.47 112 ASN B CA 1
ATOM 3071 C C . ASN B 2 112 ? 40.698 -66.999 12.663 1.00 40.21 112 ASN B C 1
ATOM 3072 O O . ASN B 2 112 ? 40.170 -67.980 13.192 1.00 38.60 112 ASN B O 1
ATOM 3083 N N . ARG B 2 113 ? 40.830 -65.837 13.306 1.00 35.94 113 ARG B N 1
ATOM 3084 C CA . ARG B 2 113 ? 40.387 -65.713 14.691 1.00 42.30 113 ARG B CA 1
ATOM 3085 C C . ARG B 2 113 ? 38.899 -66.006 14.822 1.00 39.67 113 ARG B C 1
ATOM 3086 O O . ARG B 2 113 ? 38.471 -66.672 15.769 1.00 37.81 113 ARG B O 1
ATOM 3107 N N . ALA B 2 114 ? 38.093 -65.516 13.878 1.00 35.60 114 ALA B N 1
ATOM 3108 C CA . ALA B 2 114 ? 36.650 -65.706 13.962 1.00 35.49 114 ALA B CA 1
ATOM 3109 C C . ALA B 2 114 ? 36.270 -67.173 13.817 1.00 47.57 114 ALA B C 1
ATOM 3110 O O . ALA B 2 114 ? 35.391 -67.661 14.536 1.00 48.34 114 ALA B O 1
ATOM 3117 N N . GLU B 2 115 ? 36.920 -67.887 12.894 1.00 39.40 115 GLU B N 1
ATOM 3118 C CA . GLU B 2 115 ? 36.666 -69.314 12.734 1.00 47.88 115 GLU B CA 1
ATOM 3119 C C . GLU B 2 115 ? 37.114 -70.082 13.968 1.00 41.73 115 GLU B C 1
ATOM 3120 O O . GLU B 2 115 ? 36.468 -71.053 14.377 1.00 46.67 115 GLU B O 1
ATOM 3132 N N . ARG B 2 116 ? 38.215 -69.649 14.584 1.00 41.80 116 ARG B N 1
ATOM 3133 C CA . ARG B 2 116 ? 38.677 -70.304 15.799 1.00 44.20 116 ARG B CA 1
ATOM 3134 C C . ARG B 2 116 ? 37.640 -70.197 16.905 1.00 46.74 116 ARG B C 1
ATOM 3135 O O . ARG B 2 116 ? 37.389 -71.174 17.619 1.00 41.79 116 ARG B O 1
ATOM 3156 N N . GLN B 2 117 ? 37.014 -69.029 17.056 1.00 41.85 117 GLN B N 1
ATOM 3157 C CA . GLN B 2 117 ? 36.038 -68.867 18.125 1.00 47.19 117 GLN B CA 1
ATOM 3158 C C . GLN B 2 117 ? 34.760 -69.648 17.841 1.00 44.07 117 GLN B C 1
ATOM 3159 O O . GLN B 2 117 ? 34.053 -70.0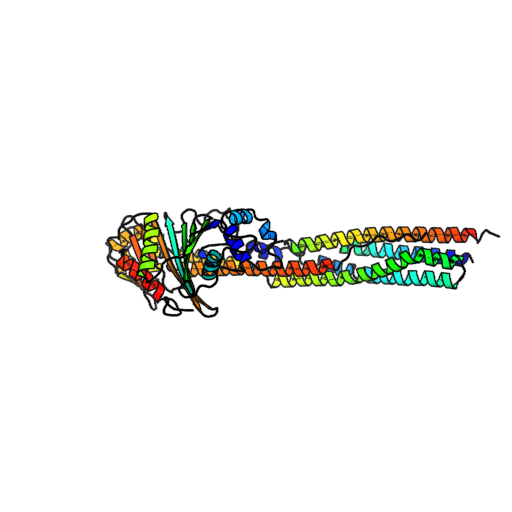34 18.777 1.00 40.54 117 GLN B O 1
ATOM 3173 N N . ILE B 2 118 ? 34.437 -69.878 16.567 1.00 38.11 118 ILE B N 1
ATOM 3174 C CA . ILE B 2 118 ? 33.249 -70.664 16.250 1.00 44.96 118 ILE B CA 1
ATOM 3175 C C . ILE B 2 118 ? 33.474 -72.126 16.603 1.00 50.15 118 ILE B C 1
ATOM 3176 O O . ILE B 2 118 ? 32.552 -72.819 17.047 1.00 46.82 118 ILE B O 1
ATOM 3192 N N . LEU B 2 119 ? 34.695 -72.623 16.405 1.00 40.09 119 LEU B N 1
ATOM 3193 C CA . LEU B 2 119 ? 35.000 -73.978 16.844 1.00 42.65 119 LEU B CA 1
ATOM 3194 C C . LEU B 2 119 ? 35.013 -74.065 18.365 1.00 46.86 119 LEU B C 1
ATOM 3195 O O . LEU B 2 119 ? 34.526 -75.046 18.939 1.00 45.47 119 LEU B O 1
ATOM 3211 N N . ILE B 2 120 ? 35.560 -73.048 19.037 1.00 47.22 120 ILE B N 1
ATOM 3212 C CA . ILE B 2 120 ? 35.543 -73.031 20.497 1.00 44.81 120 ILE B CA 1
ATOM 3213 C C . ILE B 2 120 ? 34.107 -73.089 20.999 1.00 46.20 120 ILE B C 1
ATOM 3214 O O . ILE B 2 120 ? 33.755 -73.924 21.842 1.00 44.82 120 ILE B O 1
ATOM 3230 N N . ASP B 2 121 ? 33.249 -72.214 20.464 1.00 45.73 121 ASP B N 1
ATOM 3231 C CA . ASP B 2 121 ? 31.860 -72.142 20.893 1.00 46.51 121 ASP B CA 1
ATOM 3232 C C . ASP B 2 121 ? 31.085 -73.426 20.621 1.00 44.10 121 ASP B C 1
ATOM 3233 O O . ASP B 2 121 ? 29.932 -73.532 21.056 1.00 49.32 121 ASP B O 1
ATOM 3242 N N . ASN B 2 122 ? 31.674 -74.386 19.895 1.00 44.26 122 ASN B N 1
ATOM 3243 C CA . ASN B 2 122 ? 31.010 -75.652 19.609 1.00 45.37 122 ASN B CA 1
ATOM 3244 C C . ASN B 2 122 ? 31.862 -76.854 20.005 1.00 41.19 122 ASN B C 1
ATOM 3245 O O . ASN B 2 122 ? 31.647 -77.949 19.478 1.00 36.91 122 ASN B O 1
ATOM 3256 N N . ASN B 2 123 ? 32.817 -76.685 20.924 1.00 38.81 123 ASN B N 1
ATOM 3257 C CA . ASN B 2 123 ? 33.753 -77.745 21.272 1.00 47.12 123 ASN B CA 1
ATOM 3258 C C . ASN B 2 123 ? 33.461 -78.364 22.638 1.00 42.59 123 ASN B C 1
ATOM 3259 O O . ASN B 2 123 ? 34.380 -78.818 23.320 1.00 36.32 123 ASN B O 1
ATOM 3270 N N . LEU B 2 124 ? 32.189 -78.421 23.032 1.00 51.29 124 LEU B N 1
ATOM 3271 C CA . LEU B 2 124 ? 31.841 -79.044 24.304 1.00 44.60 124 LEU B CA 1
ATOM 3272 C C . LEU B 2 124 ? 32.302 -80.494 24.358 1.00 43.20 124 LEU B C 1
ATOM 3273 O O . LEU B 2 124 ? 32.781 -80.960 25.398 1.00 45.06 124 LEU B O 1
ATOM 3289 N N . LEU B 2 125 ? 32.148 -81.228 23.258 1.00 35.86 125 LEU B N 1
ATOM 3290 C CA . LEU B 2 125 ? 32.571 -82.622 23.183 1.00 43.84 125 LEU B CA 1
ATOM 3291 C C . LEU B 2 125 ? 33.993 -82.780 22.657 1.00 47.97 125 LEU B C 1
ATOM 3292 O O . LEU B 2 125 ? 34.454 -83.913 22.483 1.00 46.53 125 LEU B O 1
ATOM 3308 N N . GLY B 2 126 ? 34.688 -81.677 22.388 1.00 52.81 126 GLY B N 1
ATOM 3309 C CA . GLY B 2 126 ? 36.114 -81.699 22.147 1.00 44.91 126 GLY B CA 1
ATOM 3310 C C . GLY B 2 126 ? 36.559 -82.158 20.778 1.00 38.06 126 GLY B C 1
ATOM 3311 O O . GLY B 2 126 ? 37.770 -82.217 20.536 1.00 42.85 126 GLY B O 1
ATOM 3315 N N . GLN B 2 127 ? 35.637 -82.458 19.869 1.00 36.20 127 GLN B N 1
ATOM 3316 C CA . GLN B 2 127 ? 36.002 -83.063 18.595 1.00 43.75 127 GLN B CA 1
ATOM 3317 C C . GLN B 2 127 ? 36.506 -82.065 17.561 1.00 45.82 127 GLN B C 1
ATOM 3318 O O . GLN B 2 127 ? 36.824 -82.476 16.440 1.00 46.84 127 GLN B O 1
ATOM 3332 N N . PHE B 2 128 ? 36.581 -80.780 17.897 1.00 48.87 128 PHE B N 1
ATOM 3333 C CA . PHE B 2 128 ? 37.198 -79.786 17.032 1.00 46.22 128 PHE B CA 1
ATOM 3334 C C . PHE B 2 128 ? 38.553 -79.329 17.553 1.00 41.41 128 PHE B C 1
ATOM 3335 O O . PHE B 2 128 ? 39.190 -78.477 16.927 1.00 49.22 128 PHE B O 1
ATOM 3352 N N . THR B 2 129 ? 39.020 -79.890 18.669 1.00 37.43 129 THR B N 1
ATOM 3353 C CA . THR B 2 129 ? 40.254 -79.413 19.285 1.00 47.14 129 THR B CA 1
ATOM 3354 C C . THR B 2 129 ? 41.402 -79.385 18.283 1.00 42.65 129 THR B C 1
ATOM 3355 O O . THR B 2 129 ? 42.154 -78.409 18.210 1.00 43.41 129 THR B O 1
ATOM 3366 N N . ALA B 2 130 ? 41.551 -80.450 17.491 1.00 42.65 130 ALA B N 1
ATOM 3367 C CA . ALA B 2 130 ? 42.675 -80.503 16.559 1.00 44.50 130 ALA B CA 1
ATOM 3368 C C . ALA B 2 130 ? 42.558 -79.426 15.487 1.00 50.35 130 ALA B C 1
ATOM 3369 O O . ALA B 2 130 ? 43.552 -78.774 15.146 1.00 47.31 130 ALA B O 1
ATOM 3376 N N . GLN B 2 131 ? 41.353 -79.224 14.945 1.00 42.73 131 GLN B N 1
ATOM 3377 C CA . GLN B 2 131 ? 41.147 -78.159 13.969 1.00 42.58 131 GLN B CA 1
ATOM 3378 C C . GLN B 2 131 ? 41.402 -76.788 14.580 1.00 47.85 131 GLN B C 1
ATOM 3379 O O . GLN B 2 131 ? 41.754 -75.844 13.865 1.00 50.94 131 GLN B O 1
ATOM 3393 N N . ILE B 2 132 ? 41.213 -76.648 15.892 1.00 49.01 132 ILE B N 1
ATOM 3394 C CA . ILE B 2 132 ? 41.573 -75.396 16.545 1.00 46.73 132 ILE B CA 1
ATOM 3395 C C . ILE B 2 132 ? 43.079 -75.201 16.497 1.00 48.58 132 ILE B C 1
ATOM 3396 O O . ILE B 2 132 ? 43.570 -74.116 16.165 1.00 43.36 132 ILE B O 1
ATOM 3412 N N . ALA B 2 133 ? 43.831 -76.263 16.780 1.00 42.14 133 ALA B N 1
ATOM 3413 C CA . ALA B 2 133 ? 45.284 -76.196 16.729 1.00 41.99 133 ALA B CA 1
ATOM 3414 C C . ALA B 2 133 ? 45.782 -75.925 15.313 1.00 41.39 133 ALA B C 1
ATOM 3415 O O . ALA B 2 133 ? 46.789 -75.232 15.130 1.00 43.55 133 ALA B O 1
ATOM 3422 N N . ASP B 2 134 ? 45.095 -76.458 14.297 1.00 38.53 134 ASP B N 1
ATOM 3423 C CA . ASP B 2 134 ? 45.448 -76.118 12.921 1.00 40.85 134 ASP B CA 1
ATOM 3424 C C . ASP B 2 134 ? 45.300 -74.618 12.684 1.00 50.31 134 ASP B C 1
ATOM 3425 O O . ASP B 2 134 ? 46.173 -73.979 12.086 1.00 48.64 134 ASP B O 1
ATOM 3434 N N . LEU B 2 135 ? 44.190 -74.039 13.146 1.00 42.12 135 LEU B N 1
ATOM 3435 C CA . LEU B 2 135 ? 43.987 -72.604 12.990 1.00 44.93 135 LEU B CA 1
ATOM 3436 C C . LEU B 2 135 ? 45.037 -71.806 13.748 1.00 46.14 135 LEU B C 1
ATOM 3437 O O . LEU B 2 135 ? 45.395 -70.699 13.335 1.00 43.71 135 LEU B O 1
ATOM 3453 N N . ASP B 2 136 ? 45.529 -72.334 14.865 1.00 35.74 136 ASP B N 1
ATOM 3454 C CA . ASP B 2 136 ? 46.605 -71.646 15.568 1.00 35.50 136 ASP B CA 1
ATOM 3455 C C . ASP B 2 136 ? 47.900 -71.696 14.767 1.00 40.67 136 ASP B C 1
ATOM 3456 O O . ASP B 2 136 ? 48.682 -70.736 14.785 1.00 40.66 136 ASP B O 1
ATOM 3465 N N . GLN B 2 137 ? 48.135 -72.796 14.048 1.00 36.58 137 GLN B N 1
ATOM 3466 C CA . GLN B 2 137 ? 49.329 -72.883 13.216 1.00 47.10 137 GLN B CA 1
ATOM 3467 C C . GLN B 2 137 ? 49.249 -71.918 12.039 1.00 41.51 137 GLN B C 1
ATOM 3468 O O . GLN B 2 137 ? 50.248 -71.284 11.678 1.00 39.45 137 GLN B O 1
ATOM 3482 N N . GLU B 2 138 ? 48.071 -71.802 11.421 1.00 38.26 138 GLU B N 1
ATOM 3483 C CA . GLU B 2 138 ? 47.902 -70.849 10.329 1.00 37.24 138 GLU B CA 1
ATOM 3484 C C . GLU B 2 138 ? 48.165 -69.424 10.804 1.00 44.28 138 GLU B C 1
ATOM 3485 O O . GLU B 2 138 ? 48.798 -68.632 10.097 1.00 42.98 138 GLU B O 1
ATOM 3497 N N . TYR B 2 139 ? 47.676 -69.071 11.994 1.00 39.89 139 TYR B N 1
ATOM 3498 C CA . TYR B 2 139 ? 47.944 -67.741 12.526 1.00 40.02 139 TYR B CA 1
ATOM 3499 C C . TYR B 2 139 ? 49.437 -67.533 12.740 1.00 41.33 139 TYR B C 1
ATOM 3500 O O . TYR B 2 139 ? 49.980 -66.472 12.410 1.00 34.23 139 TYR B O 1
ATOM 3518 N N . ASP B 2 140 ? 50.123 -68.543 13.279 1.00 35.93 140 ASP B N 1
ATOM 3519 C CA . ASP B 2 140 ? 51.573 -68.459 13.393 1.00 39.46 140 ASP B CA 1
ATOM 3520 C C . ASP B 2 140 ? 52.232 -68.357 12.024 1.00 43.24 140 ASP B C 1
ATOM 3521 O O . ASP B 2 140 ? 53.277 -67.712 11.893 1.00 35.84 140 ASP B O 1
ATOM 3530 N N . ASP B 2 141 ? 51.656 -69.006 11.001 1.00 33.84 141 ASP B N 1
ATOM 3531 C CA . ASP B 2 141 ? 52.173 -68.860 9.642 1.00 41.86 141 ASP B CA 1
ATOM 3532 C C . ASP B 2 141 ? 52.036 -67.416 9.163 1.00 38.58 141 ASP B C 1
ATOM 3533 O O . ASP B 2 141 ? 52.967 -66.867 8.563 1.00 41.89 141 ASP B O 1
ATOM 3542 N N . PHE B 2 142 ? 50.879 -66.790 9.411 1.00 38.06 142 PHE B N 1
ATOM 3543 C CA . PHE B 2 142 ? 50.715 -65.369 9.123 1.00 38.31 142 PHE B CA 1
ATOM 3544 C C . PHE B 2 142 ? 51.779 -64.542 9.842 1.00 36.24 142 PHE B C 1
ATOM 3545 O O . PHE B 2 142 ? 52.393 -63.645 9.254 1.00 36.62 142 PHE B O 1
ATOM 3562 N N . TRP B 2 143 ? 51.978 -64.809 11.136 1.00 39.64 143 TRP B N 1
ATOM 3563 C CA . TRP B 2 143 ? 53.008 -64.125 11.915 1.00 33.33 143 TRP B CA 1
ATOM 3564 C C . TRP B 2 143 ? 54.367 -64.233 11.243 1.00 43.87 143 TRP B C 1
ATOM 3565 O O . TRP B 2 143 ? 55.098 -63.245 11.120 1.00 33.49 143 TRP B O 1
ATOM 3586 N N . ASP B 2 144 ? 54.727 -65.440 10.817 1.00 42.00 144 ASP B N 1
ATOM 3587 C CA . ASP B 2 144 ? 56.021 -65.640 10.179 1.00 39.93 144 ASP B CA 1
ATOM 3588 C C . ASP B 2 144 ? 56.099 -64.906 8.847 1.00 33.71 144 ASP B C 1
ATOM 3589 O O . ASP B 2 144 ? 57.126 -64.300 8.526 1.00 41.50 144 ASP B O 1
ATOM 3598 N N . GLU B 2 145 ? 55.020 -64.941 8.065 1.00 35.15 145 GLU B N 1
ATOM 3599 C CA . GLU B 2 145 ? 55.041 -64.322 6.743 1.00 39.36 145 GLU B CA 1
ATOM 3600 C C . GLU B 2 145 ? 55.226 -62.811 6.853 1.00 37.20 145 GLU B C 1
ATOM 3601 O O . GLU B 2 145 ? 56.045 -62.219 6.139 1.00 38.93 145 GLU B O 1
ATOM 3613 N N . ASP B 2 146 ? 54.472 -62.170 7.752 1.00 35.18 146 ASP B N 1
ATOM 3614 C CA . ASP B 2 146 ? 54.637 -60.735 7.961 1.00 33.26 146 ASP B CA 1
ATOM 3615 C C . ASP B 2 146 ? 56.041 -60.409 8.452 1.00 36.78 146 ASP B C 1
ATOM 3616 O O . ASP B 2 146 ? 56.620 -59.384 8.076 1.00 32.47 146 ASP B O 1
ATOM 3625 N N . GLY B 2 147 ? 56.598 -61.256 9.315 1.00 36.87 147 GLY B N 1
ATOM 3626 C CA . GLY B 2 147 ? 57.956 -61.032 9.767 1.00 33.66 147 GLY B CA 1
ATOM 3627 C C . GLY B 2 147 ? 58.954 -61.091 8.630 1.00 32.15 147 GLY B C 1
ATOM 3628 O O . GLY B 2 147 ? 59.907 -60.310 8.588 1.00 29.50 147 GLY B O 1
ATOM 3632 N N . GLU B 2 148 ? 58.748 -62.020 7.695 1.00 31.70 148 GLU B N 1
ATOM 3633 C CA . GLU B 2 148 ? 59.638 -62.138 6.549 1.00 40.53 148 GLU B CA 1
ATOM 3634 C C . GLU B 2 148 ? 59.497 -60.938 5.624 1.00 32.50 148 GLU B C 1
ATOM 3635 O O . GLU B 2 148 ? 60.491 -60.448 5.077 1.00 40.04 148 GLU B O 1
ATOM 3647 N N . VAL B 2 149 ? 58.271 -60.444 5.444 1.00 33.61 149 VAL B N 1
ATOM 3648 C CA . VAL B 2 149 ? 58.055 -59.327 4.529 1.00 28.24 149 VAL B CA 1
ATOM 3649 C C . VAL B 2 149 ? 58.693 -58.058 5.078 1.00 30.70 149 VAL B C 1
ATOM 3650 O O . VAL B 2 149 ? 59.309 -57.281 4.337 1.00 30.23 149 VAL B O 1
ATOM 3663 N N . MET B 2 150 ? 58.560 -57.825 6.384 1.00 30.87 150 MET B N 1
ATOM 3664 C CA . MET B 2 150 ? 59.181 -56.647 6.979 1.00 31.59 150 MET B CA 1
ATOM 3665 C C . MET B 2 150 ? 60.703 -56.772 6.978 1.00 30.01 150 MET B C 1
ATOM 3666 O O . MET B 2 150 ? 61.416 -55.781 6.764 1.00 33.84 150 MET B O 1
ATOM 3680 N N . ARG B 2 151 ? 61.225 -57.980 7.227 1.00 34.41 151 ARG B N 1
ATOM 3681 C CA . ARG B 2 151 ? 62.661 -58.207 7.075 1.00 37.61 151 ARG B CA 1
ATOM 3682 C C . ARG B 2 151 ? 63.140 -57.731 5.704 1.00 36.96 151 ARG B C 1
ATOM 3683 O O . ARG B 2 151 ? 64.070 -56.923 5.602 1.00 36.51 151 ARG B O 1
ATOM 3704 N N . ASP B 2 152 ? 62.523 -58.240 4.630 1.00 35.64 152 ASP B N 1
ATOM 3705 C CA . ASP B 2 152 ? 62.985 -57.891 3.288 1.00 35.54 152 ASP B CA 1
ATOM 3706 C C . ASP B 2 152 ? 62.776 -56.412 2.977 1.00 36.19 152 ASP B C 1
ATOM 3707 O O . ASP B 2 152 ? 63.585 -55.813 2.255 1.00 30.61 152 ASP B O 1
ATOM 3716 N N . TYR B 2 153 ? 61.704 -55.816 3.504 1.00 33.74 153 TYR B N 1
ATOM 3717 C CA . TYR B 2 153 ? 61.462 -54.388 3.316 1.00 30.31 153 TYR B CA 1
ATOM 3718 C C . TYR B 2 153 ? 62.559 -53.565 3.972 1.00 32.65 153 TYR B C 1
ATOM 3719 O O . TYR B 2 153 ? 63.136 -52.663 3.354 1.00 30.71 153 TYR B O 1
ATOM 3737 N N . ARG B 2 154 ? 62.870 -53.873 5.227 1.00 30.94 154 ARG B N 1
ATOM 3738 C CA . ARG B 2 154 ? 63.952 -53.174 5.908 1.00 31.25 154 ARG B CA 1
ATOM 3739 C C . ARG B 2 154 ? 65.257 -53.289 5.134 1.00 36.33 154 ARG B C 1
ATOM 3740 O O . ARG B 2 154 ? 66.003 -52.313 5.019 1.00 35.52 154 ARG B O 1
ATOM 3761 N N . LEU B 2 155 ? 65.550 -54.472 4.591 1.00 33.17 155 LEU B N 1
ATOM 3762 C CA . LEU B 2 155 ? 66.843 -54.678 3.945 1.00 40.89 155 LEU B CA 1
ATOM 3763 C C . LEU B 2 155 ? 66.921 -53.932 2.620 1.00 34.42 155 LEU B C 1
ATOM 3764 O O . LEU B 2 155 ? 67.979 -53.407 2.262 1.00 36.04 155 LEU B O 1
ATOM 3780 N N . ARG B 2 156 ? 65.818 -53.883 1.868 1.00 30.92 156 ARG B N 1
ATOM 3781 C CA . ARG B 2 156 ? 65.819 -53.103 0.632 1.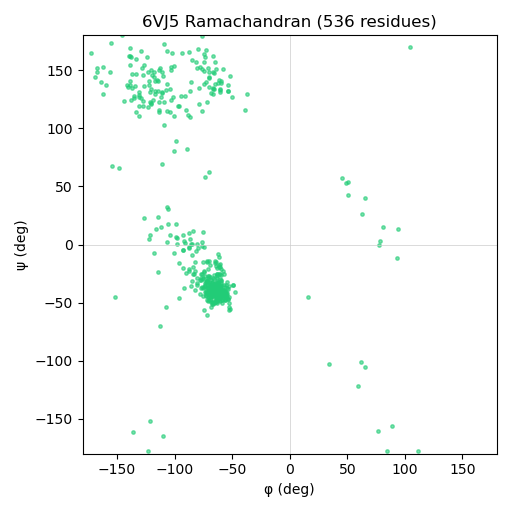00 31.80 156 ARG B CA 1
ATOM 3782 C C . ARG B 2 156 ? 65.927 -51.614 0.926 1.00 35.75 156 ARG B C 1
ATOM 3783 O O . ARG B 2 156 ? 66.657 -50.888 0.246 1.00 36.10 156 ARG B O 1
ATOM 3804 N N . VAL B 2 157 ? 65.195 -51.134 1.928 1.00 30.90 157 VAL B N 1
ATOM 3805 C CA . VAL B 2 157 ? 65.264 -49.718 2.267 1.00 32.90 157 VAL B CA 1
ATOM 3806 C C . VAL B 2 157 ? 66.641 -49.371 2.819 1.00 33.74 157 VAL B C 1
ATOM 3807 O O . VAL B 2 157 ? 67.217 -48.328 2.485 1.00 40.42 157 VAL B O 1
ATOM 3820 N N . SER B 2 158 ? 67.203 -50.245 3.652 1.00 33.01 158 SER B N 1
ATOM 3821 C CA . SER B 2 158 ? 68.531 -49.986 4.199 1.00 41.89 158 SER B CA 1
ATOM 3822 C C . SER B 2 158 ? 69.586 -49.920 3.098 1.00 38.17 158 SER B C 1
ATOM 3823 O O . SER B 2 158 ? 70.488 -49.077 3.152 1.00 44.36 158 SER B O 1
ATOM 3831 N N . ASP B 2 159 ? 69.480 -50.777 2.077 1.00 44.85 159 ASP B N 1
ATOM 3832 C CA . ASP B 2 159 ? 70.451 -50.731 0.987 1.00 41.82 159 ASP B CA 1
ATOM 3833 C C . ASP B 2 159 ? 70.314 -49.448 0.173 1.00 40.80 159 ASP B C 1
ATOM 3834 O O . ASP B 2 159 ? 71.320 -48.848 -0.225 1.00 47.02 159 ASP B O 1
ATOM 3843 N N . ALA B 2 160 ? 69.082 -49.027 -0.114 1.00 36.47 160 ALA B N 1
ATOM 3844 C CA . ALA B 2 160 ? 68.901 -47.812 -0.902 1.00 38.11 160 ALA B CA 1
ATOM 3845 C C . ALA B 2 160 ? 69.479 -46.603 -0.176 1.00 37.50 160 ALA B C 1
ATOM 3846 O O . ALA B 2 160 ? 70.184 -45.787 -0.778 1.00 43.26 160 ALA B O 1
ATOM 3853 N N . LEU B 2 161 ? 69.211 -46.480 1.126 1.00 36.98 161 LEU B N 1
ATOM 3854 C CA . LEU B 2 161 ? 69.706 -45.325 1.871 1.00 41.86 161 LEU B CA 1
ATOM 3855 C C . LEU B 2 161 ? 71.230 -45.340 1.956 1.00 34.93 161 LEU B C 1
ATOM 3856 O O . LEU B 2 161 ? 71.878 -44.288 1.891 1.00 39.98 161 LEU B O 1
ATOM 3872 N N . SER B 2 162 ? 71.822 -46.527 2.100 1.00 37.60 162 SER B N 1
ATOM 3873 C CA . SER B 2 162 ? 73.274 -46.617 2.200 1.00 35.70 162 SER B CA 1
ATOM 3874 C C . SER B 2 162 ? 73.975 -46.015 0.988 1.00 42.95 162 SER B C 1
ATOM 3875 O O . SER B 2 162 ? 75.163 -45.683 1.074 1.00 44.49 162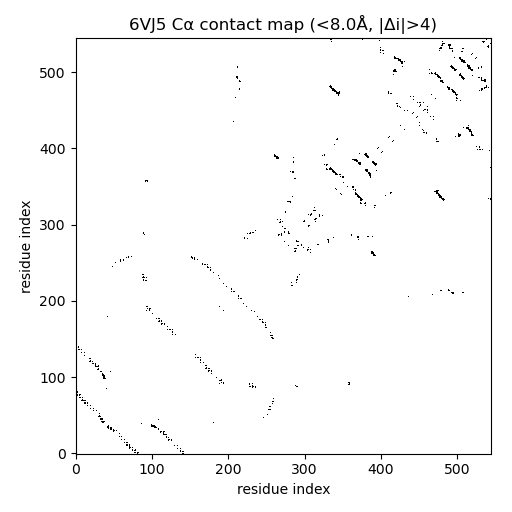 SER B O 1
ATOM 3883 N N . LYS B 2 163 ? 73.284 -45.921 -0.147 1.00 37.79 163 LYS B N 1
ATOM 3884 C CA . LYS B 2 163 ? 73.839 -45.348 -1.364 1.00 41.27 163 LYS B CA 1
ATOM 3885 C C . LYS B 2 163 ? 73.653 -43.839 -1.452 1.00 41.05 163 LYS B C 1
ATOM 3886 O O . LYS B 2 163 ? 74.122 -43.227 -2.413 1.00 38.39 163 LYS B O 1
ATOM 3905 N N . LEU B 2 164 ? 72.987 -43.221 -0.489 1.00 42.02 164 LEU B N 1
ATOM 3906 C CA . LEU B 2 164 ? 72.869 -41.765 -0.441 1.00 42.74 164 LEU B CA 1
ATOM 3907 C C . LEU B 2 164 ? 73.919 -41.258 0.546 1.00 41.18 164 LEU B C 1
ATOM 3908 O O . LEU B 2 164 ? 73.660 -41.107 1.740 1.00 43.41 164 LEU B O 1
ATOM 3924 N N . THR B 2 165 ? 75.120 -40.995 0.036 1.00 41.59 165 THR B N 1
ATOM 3925 C CA . THR B 2 165 ? 76.241 -40.629 0.887 1.00 36.94 165 THR B CA 1
ATOM 3926 C C . THR B 2 165 ? 76.091 -39.199 1.394 1.00 42.78 165 THR B C 1
ATOM 3927 O O . THR B 2 165 ? 75.408 -38.376 0.780 1.00 42.50 165 THR B O 1
ATOM 3938 N N . PRO B 2 166 ? 76.738 -38.876 2.514 1.00 40.20 166 PRO B N 1
ATOM 3939 C CA . PRO B 2 166 ? 76.531 -37.560 3.133 1.00 42.77 166 PRO B CA 1
ATOM 3940 C C . PRO B 2 166 ? 77.027 -36.416 2.260 1.00 40.58 166 PRO B C 1
ATOM 3941 O O . PRO B 2 166 ? 78.109 -36.480 1.673 1.00 44.40 166 PRO B O 1
ATOM 3952 N N . TRP B 2 167 ? 76.230 -35.350 2.202 1.00 33.90 167 TRP B N 1
ATOM 3953 C CA . TRP B 2 167 ? 76.684 -34.117 1.579 1.00 38.50 167 TRP B CA 1
ATOM 3954 C C . TRP B 2 167 ? 77.910 -33.572 2.309 1.00 47.77 167 TRP B C 1
ATOM 3955 O O . TRP B 2 167 ? 77.929 -33.487 3.540 1.00 54.13 167 TRP B O 1
ATOM 3976 N N . LYS B 2 168 ? 78.926 -33.185 1.539 1.00 49.94 168 LYS B N 1
ATOM 3977 C CA . LYS B 2 168 ? 80.146 -32.593 2.070 1.00 53.07 168 LYS B CA 1
ATOM 3978 C C . LYS B 2 168 ? 80.138 -31.085 1.851 1.00 49.53 168 LYS B C 1
ATOM 3979 O O . LYS B 2 168 ? 79.569 -30.582 0.880 1.00 52.56 168 LYS B O 1
ATOM 3998 N N . ALA B 2 169 ? 80.793 -30.368 2.757 1.00 54.68 169 ALA B N 1
ATOM 3999 C CA . ALA B 2 169 ? 80.829 -28.916 2.669 1.00 50.86 169 ALA B CA 1
ATOM 4000 C C . ALA B 2 169 ? 81.692 -28.476 1.489 1.00 43.80 169 ALA B C 1
ATOM 4001 O O . ALA B 2 169 ? 82.710 -29.111 1.186 1.00 34.80 169 ALA B O 1
ATOM 4008 N N . PRO B 2 170 ? 81.311 -27.406 0.800 1.00 38.93 170 PRO B N 1
ATOM 4009 C CA . PRO B 2 170 ? 82.120 -26.920 -0.317 1.00 37.32 170 PRO B CA 1
ATOM 4010 C C . PRO B 2 170 ? 83.383 -26.253 0.185 1.00 47.64 170 PRO B C 1
ATOM 4011 O O . PRO B 2 170 ? 83.361 -25.534 1.198 1.00 48.48 170 PRO B O 1
ATOM 4022 N N . PRO B 2 171 ? 84.508 -26.468 -0.487 1.00 46.53 171 PRO B N 1
ATOM 4023 C CA . PRO B 2 171 ? 85.733 -25.768 -0.110 1.00 51.58 171 PRO B CA 1
ATOM 4024 C C . PRO B 2 171 ? 85.670 -24.318 -0.550 1.00 59.98 171 PRO B C 1
ATOM 4025 O O . PRO B 2 171 ? 84.811 -23.942 -1.363 1.00 53.77 171 PRO B O 1
ATOM 4036 N N . PRO B 2 172 ? 86.541 -23.467 -0.020 1.00 57.96 172 PRO B N 1
ATOM 4037 C CA . PRO B 2 172 ? 86.584 -22.069 -0.451 1.00 62.54 172 PRO B CA 1
ATOM 4038 C C . PRO B 2 172 ? 87.446 -21.907 -1.698 1.00 53.02 172 PRO B C 1
ATOM 4039 O O . PRO B 2 172 ? 88.288 -22.745 -2.025 1.00 59.44 172 PRO B O 1
ATOM 4050 N N . ILE B 2 173 ? 87.204 -20.807 -2.399 1.00 54.55 173 ILE B N 1
ATOM 4051 C CA . ILE B 2 173 ? 87.993 -20.423 -3.559 1.00 64.06 173 ILE B CA 1
ATOM 4052 C C . ILE B 2 173 ? 88.890 -19.234 -3.246 1.00 67.16 173 ILE B C 1
ATOM 4053 O O . ILE B 2 173 ? 90.106 -19.296 -3.442 1.00 60.68 173 ILE B O 1
ATOM 4069 N N . ALA B 2 174 ? 88.305 -18.149 -2.749 1.00 70.33 174 ALA B N 1
ATOM 4070 C CA . ALA B 2 174 ? 89.036 -16.922 -2.468 1.00 77.06 174 ALA B CA 1
ATOM 4071 C C . ALA B 2 174 ? 89.678 -16.958 -1.087 1.00 67.26 174 ALA B C 1
ATOM 4072 O O . ALA B 2 174 ? 89.074 -17.419 -0.121 1.00 69.92 174 ALA B O 1
ATOM 4079 N N . THR C 3 8 ? 68.385 -84.636 33.807 1.00 73.57 8 THR C N 1
ATOM 4080 C CA . THR C 3 8 ? 68.210 -84.975 32.401 1.00 94.25 8 THR C CA 1
ATOM 4081 C C . THR C 3 8 ? 67.226 -84.046 31.690 1.00 91.45 8 THR C C 1
ATOM 4082 O O . THR C 3 8 ? 67.218 -83.963 30.459 1.00 83.26 8 THR C O 1
ATOM 4092 N N . ASP C 3 9 ? 66.401 -83.350 32.464 1.00 95.11 9 ASP C N 1
ATOM 4093 C CA . ASP C 3 9 ? 65.399 -82.442 31.927 1.00 86.78 9 ASP C CA 1
ATOM 4094 C C . ASP C 3 9 ? 65.863 -80.996 32.046 1.00 81.10 9 ASP C C 1
ATOM 4095 O O . ASP C 3 9 ? 66.794 -80.672 32.787 1.00 87.68 9 ASP C O 1
ATOM 4104 N N . ILE C 3 10 ? 65.183 -80.116 31.311 1.00 72.17 10 ILE C N 1
ATOM 4105 C CA . ILE C 3 10 ? 65.446 -78.686 31.382 1.00 71.34 10 ILE C CA 1
ATOM 4106 C C . ILE C 3 10 ? 64.121 -77.939 31.396 1.00 74.86 10 ILE C C 1
ATOM 4107 O O . ILE C 3 10 ? 63.079 -78.467 31.007 1.00 73.83 10 ILE C O 1
ATOM 4123 N N . THR C 3 11 ? 64.176 -76.684 31.831 1.00 65.44 11 THR C N 1
ATOM 4124 C CA . THR C 3 11 ? 63.003 -75.822 31.856 1.00 69.19 11 THR C CA 1
ATOM 4125 C C . THR C 3 11 ? 63.429 -74.405 31.515 1.00 69.46 11 THR C C 1
ATOM 4126 O O . THR C 3 11 ? 64.302 -73.836 32.179 1.00 65.16 11 THR C O 1
ATOM 4137 N N . VAL C 3 12 ? 62.814 -73.842 30.477 1.00 56.58 12 VAL C N 1
ATOM 4138 C CA . VAL C 3 12 ? 63.076 -72.476 30.052 1.00 58.71 12 VAL C CA 1
ATOM 4139 C C . VAL C 3 12 ? 61.745 -71.744 29.982 1.00 52.09 12 VAL C C 1
ATOM 4140 O O . VAL C 3 12 ? 60.687 -72.350 29.805 1.00 54.64 12 VAL C O 1
ATOM 4153 N N . ASN C 3 13 ? 61.803 -70.424 30.126 1.00 56.33 13 ASN C N 1
ATOM 4154 C CA . ASN C 3 13 ? 60.612 -69.621 29.895 1.00 57.19 13 ASN C CA 1
ATOM 4155 C C . ASN C 3 13 ? 60.369 -69.498 28.389 1.00 61.97 13 ASN C C 1
ATOM 4156 O O . ASN C 3 13 ? 61.104 -70.049 27.564 1.00 55.34 13 ASN C O 1
ATOM 4167 N N . VAL C 3 14 ? 59.300 -68.790 28.024 1.00 65.99 14 VAL C N 1
ATOM 4168 C CA . VAL C 3 14 ? 58.912 -68.707 26.620 1.00 64.10 14 VAL C CA 1
ATOM 4169 C C . VAL C 3 14 ? 59.977 -67.976 25.812 1.00 64.27 14 VAL C C 1
ATOM 4170 O O . VAL C 3 14 ? 60.247 -68.326 24.657 1.00 64.06 14 VAL C O 1
ATOM 4183 N N . ASP C 3 15 ? 60.599 -66.955 26.404 1.00 68.20 15 ASP C N 1
ATOM 4184 C CA . ASP C 3 15 ? 61.678 -66.248 25.724 1.00 69.47 15 ASP C CA 1
ATOM 4185 C C . ASP C 3 15 ? 62.854 -67.178 25.461 1.00 64.76 15 ASP C C 1
ATOM 4186 O O . ASP C 3 15 ? 63.394 -67.217 24.351 1.00 63.60 15 ASP C O 1
ATOM 4195 N N . GLY C 3 16 ? 63.263 -67.942 26.476 1.00 62.72 16 GLY C N 1
ATOM 4196 C CA . GLY C 3 16 ? 64.399 -68.833 26.307 1.00 61.04 16 GLY C CA 1
ATOM 4197 C C . GLY C 3 16 ? 64.149 -69.919 25.279 1.00 61.91 16 GLY C C 1
ATOM 4198 O O . GLY C 3 16 ? 65.040 -70.266 24.500 1.00 62.39 16 GLY C O 1
ATOM 4202 N N . PHE C 3 17 ? 62.935 -70.471 25.258 1.00 57.32 17 PHE C N 1
ATOM 4203 C CA . PHE C 3 17 ? 62.639 -71.500 24.270 1.00 60.42 17 PHE C CA 1
ATOM 4204 C C . PHE C 3 17 ? 62.729 -70.950 22.854 1.00 70.28 17 PHE C C 1
ATOM 4205 O O . PHE C 3 17 ? 63.106 -71.674 21.925 1.00 68.13 17 PHE C O 1
ATOM 4222 N N . TRP C 3 18 ? 62.372 -69.679 22.667 1.00 68.45 18 TRP C N 1
ATOM 4223 C CA . TRP C 3 18 ? 62.461 -69.073 21.345 1.00 74.56 18 TRP C CA 1
ATOM 4224 C C . TRP C 3 18 ? 63.909 -68.845 20.928 1.00 72.09 18 TRP C C 1
ATOM 4225 O O . TRP C 3 18 ? 64.234 -68.974 19.745 1.00 68.18 18 TRP C O 1
ATOM 4246 N N . MET C 3 19 ? 64.791 -68.523 21.874 1.00 61.75 19 MET C N 1
ATOM 4247 C CA . MET C 3 19 ? 66.194 -68.337 21.524 1.00 71.59 19 MET C CA 1
ATOM 4248 C C . MET C 3 19 ? 66.827 -69.648 21.079 1.00 62.79 19 MET C C 1
ATOM 4249 O O . MET C 3 19 ? 67.565 -69.679 20.088 1.00 59.50 19 MET C O 1
ATOM 4263 N N . LEU C 3 20 ? 66.546 -70.744 21.786 1.00 55.15 20 LEU C N 1
ATOM 4264 C CA . LEU C 3 20 ? 67.047 -72.040 21.342 1.00 66.35 20 LEU C CA 1
ATOM 4265 C C . LEU C 3 20 ? 66.595 -72.331 19.920 1.00 66.24 20 LEU C C 1
ATOM 4266 O O . LEU C 3 20 ? 67.379 -72.811 19.093 1.00 68.27 20 LEU C O 1
ATOM 4282 N N . GLN C 3 21 ? 65.332 -72.035 19.612 1.00 70.01 21 GLN C N 1
ATOM 4283 C CA . GLN C 3 21 ? 64.865 -72.166 18.239 1.00 76.75 21 GLN C CA 1
ATOM 4284 C C . GLN C 3 21 ? 65.720 -71.340 17.291 1.00 65.84 21 GLN C C 1
ATOM 4285 O O . GLN C 3 21 ? 66.050 -71.789 16.188 1.00 60.71 21 GLN C O 1
ATOM 4299 N N . ALA C 3 22 ? 66.084 -70.124 17.705 1.00 65.42 22 ALA C N 1
ATOM 4300 C CA . ALA C 3 22 ? 66.912 -69.267 16.866 1.00 68.22 22 ALA C CA 1
ATOM 4301 C C . ALA C 3 22 ? 68.318 -69.838 16.726 1.00 71.35 22 ALA C C 1
ATOM 4302 O O . ALA C 3 22 ? 68.839 -69.965 15.612 1.00 69.64 22 ALA C O 1
ATOM 4309 N N . LEU C 3 23 ? 68.945 -70.203 17.849 1.00 67.91 23 LEU C N 1
ATOM 4310 C CA . LEU C 3 23 ? 70.293 -70.759 17.797 1.00 59.03 23 LEU C CA 1
ATOM 4311 C C . LEU C 3 23 ? 70.372 -71.997 16.913 1.00 60.79 23 LEU C C 1
ATOM 4312 O O . LEU C 3 23 ? 71.449 -72.304 16.389 1.00 79.16 23 LEU C O 1
ATOM 4328 N N . LEU C 3 24 ? 69.261 -72.709 16.737 1.00 55.93 24 LEU C N 1
ATOM 4329 C CA . LEU C 3 24 ? 69.239 -73.961 15.992 1.00 58.27 24 LEU C CA 1
ATOM 4330 C C . LEU C 3 24 ? 68.387 -73.873 14.734 1.00 55.85 24 LEU C C 1
ATOM 4331 O O . LEU C 3 24 ? 68.064 -74.916 14.145 1.00 55.64 24 LEU C O 1
ATOM 4347 N N . ASP C 3 25 ? 68.016 -72.662 14.315 1.00 59.31 25 ASP C N 1
ATOM 4348 C CA . ASP C 3 25 ? 67.253 -72.430 13.089 1.00 71.42 25 ASP C CA 1
ATOM 4349 C C . ASP C 3 25 ? 66.020 -73.326 13.028 1.00 72.64 25 ASP C C 1
ATOM 4350 O O . ASP C 3 25 ? 65.788 -74.047 12.056 1.00 68.64 25 ASP C O 1
ATOM 4359 N N . ILE C 3 26 ? 65.212 -73.268 14.083 1.00 78.29 26 ILE C N 1
ATOM 4360 C CA . ILE C 3 26 ? 63.936 -73.971 14.149 1.00 76.57 26 ILE C CA 1
ATOM 4361 C C . ILE C 3 26 ? 62.835 -72.929 14.011 1.00 75.79 26 ILE C C 1
ATOM 4362 O O . ILE C 3 26 ? 62.691 -72.048 14.868 1.00 73.35 26 ILE C O 1
ATOM 4378 N N . ARG C 3 27 ? 62.074 -73.016 12.919 1.00 74.26 27 ARG C N 1
ATOM 4379 C CA . ARG C 3 27 ? 61.046 -72.018 12.646 1.00 71.53 27 ARG C CA 1
ATOM 4380 C C . ARG C 3 27 ? 59.868 -72.173 13.597 1.00 72.29 27 ARG C C 1
ATOM 4381 O O . ARG C 3 27 ? 59.536 -71.254 14.354 1.00 63.21 27 ARG C O 1
ATOM 4402 N N . HIS C 3 28 ? 59.214 -73.326 13.567 1.00 77.19 28 HIS C N 1
ATOM 4403 C CA . HIS C 3 28 ? 58.058 -73.580 14.407 1.00 75.94 28 HIS C CA 1
ATOM 4404 C C . HIS C 3 28 ? 58.183 -74.948 15.061 1.00 73.94 28 HIS C C 1
ATOM 4405 O O . HIS C 3 28 ? 58.773 -75.880 14.508 1.00 70.17 28 HIS C O 1
ATOM 4419 N N . VAL C 3 29 ? 57.655 -75.037 16.279 1.00 78.96 29 VAL C N 1
ATOM 4420 C CA . VAL C 3 29 ? 57.408 -76.317 16.930 1.00 70.19 29 VAL C CA 1
ATOM 4421 C C . VAL C 3 29 ? 55.897 -76.492 16.966 1.00 58.81 29 VAL C C 1
ATOM 4422 O O . VAL C 3 29 ? 55.164 -75.773 16.276 1.00 66.08 29 VAL C O 1
ATOM 4435 N N . ALA C 3 30 ? 55.416 -77.426 17.775 1.00 66.80 30 ALA C N 1
ATOM 4436 C CA . ALA C 3 30 ? 53.983 -77.626 17.907 1.00 56.67 30 ALA C CA 1
ATOM 4437 C C . ALA C 3 30 ? 53.305 -76.300 18.255 1.00 47.59 30 ALA C C 1
ATOM 4438 O O . ALA C 3 30 ? 53.780 -75.586 19.151 1.00 48.92 30 ALA C O 1
ATOM 4445 N N . PRO C 3 31 ? 52.218 -75.935 17.575 1.00 44.09 31 PRO C N 1
ATOM 4446 C CA . PRO C 3 31 ? 51.509 -74.699 17.949 1.00 46.96 31 PRO C CA 1
ATOM 4447 C C . PRO C 3 31 ? 50.989 -74.714 19.375 1.00 53.25 31 PRO C C 1
ATOM 4448 O O . PRO C 3 31 ? 50.813 -73.642 19.967 1.00 47.29 31 PRO C O 1
ATOM 4459 N N . GLU C 3 32 ? 50.744 -75.894 19.953 1.00 52.66 32 GLU C N 1
ATOM 4460 C CA . GLU C 3 32 ? 50.159 -75.951 21.290 1.00 47.90 32 GLU C CA 1
ATOM 4461 C C . GLU C 3 32 ? 51.095 -75.387 22.352 1.00 49.76 32 GLU C C 1
ATOM 4462 O O . GLU C 3 32 ? 50.630 -74.925 23.400 1.00 50.75 32 GLU C O 1
ATOM 4474 N N . LEU C 3 33 ? 52.405 -75.427 22.117 1.00 50.72 33 LEU C N 1
ATOM 4475 C CA . LEU C 3 33 ? 53.343 -74.779 23.025 1.00 46.26 33 LEU C CA 1
ATOM 4476 C C . LEU C 3 33 ? 53.294 -73.264 22.920 1.00 50.52 33 LEU C C 1
ATOM 4477 O O . LEU C 3 33 ? 53.844 -72.579 23.792 1.00 46.19 33 LEU C O 1
ATOM 4493 N N . ARG C 3 34 ? 52.667 -72.740 21.866 1.00 46.13 34 ARG C N 1
ATOM 4494 C CA . ARG C 3 34 ? 52.405 -71.313 21.719 1.00 50.82 34 ARG C CA 1
ATOM 4495 C C . ARG C 3 34 ? 53.657 -70.485 21.997 1.00 48.20 34 ARG C C 1
ATOM 4496 O O . ARG C 3 34 ? 53.654 -69.551 22.804 1.00 51.93 34 ARG C O 1
ATOM 4517 N N . CYS C 3 35 ? 54.738 -70.820 21.304 1.00 60.22 35 CYS C N 1
ATOM 4518 C CA . CYS C 3 35 ? 55.947 -70.016 21.383 1.00 65.27 35 CYS C CA 1
ATOM 4519 C C . CYS C 3 35 ? 55.972 -68.984 20.264 1.00 55.47 35 CYS C C 1
ATOM 4520 O O . CYS C 3 35 ? 55.206 -69.055 19.300 1.00 57.20 35 CYS C O 1
ATOM 4528 N N . ARG C 3 36 ? 56.850 -68.003 20.411 1.00 68.36 36 ARG C N 1
ATOM 4529 C CA . ARG C 3 36 ? 57.042 -67.034 19.342 1.00 72.45 36 ARG C CA 1
ATOM 4530 C C . ARG C 3 36 ? 57.653 -67.754 18.146 1.00 62.96 36 ARG C C 1
ATOM 4531 O O . ARG C 3 36 ? 58.573 -68.563 18.322 1.00 66.16 36 ARG C O 1
ATOM 4552 N N . PRO C 3 37 ? 57.157 -67.534 16.932 1.00 64.64 37 PRO C N 1
ATOM 4553 C CA . PRO C 3 37 ? 57.842 -68.093 15.764 1.00 74.31 37 PRO C CA 1
ATOM 4554 C C . PRO C 3 37 ? 59.195 -67.425 15.592 1.00 60.23 37 PRO C C 1
ATOM 4555 O O . PRO C 3 37 ? 59.391 -66.263 15.959 1.00 59.31 37 PRO C O 1
ATOM 4566 N N . TYR C 3 38 ? 60.148 -68.188 15.067 1.00 57.76 38 TYR C N 1
ATOM 4567 C CA . TYR C 3 38 ? 61.473 -67.665 14.765 1.00 67.44 38 TYR C CA 1
ATOM 4568 C C . TYR C 3 38 ? 61.583 -67.448 13.263 1.00 58.06 38 TYR C C 1
ATOM 4569 O O . TYR C 3 38 ? 61.200 -68.319 12.477 1.00 56.13 38 TYR C O 1
ATOM 4587 N N . VAL C 3 39 ? 62.111 -66.292 12.870 1.00 71.66 39 VAL C N 1
ATOM 4588 C CA . VAL C 3 39 ? 62.249 -65.919 11.467 1.00 65.87 39 VAL C CA 1
ATOM 4589 C C . VAL C 3 39 ? 63.716 -65.623 11.201 1.00 68.85 39 VAL C C 1
ATOM 4590 O O . VAL C 3 39 ? 64.293 -64.707 11.805 1.00 60.01 39 VAL C O 1
ATOM 4603 N N . SER C 3 40 ? 64.316 -66.405 10.306 1.00 74.92 40 SER C N 1
ATOM 4604 C CA . SER C 3 40 ? 65.711 -66.207 9.945 1.00 79.91 40 SER C CA 1
ATOM 4605 C C . SER C 3 40 ? 65.915 -64.812 9.372 1.00 77.52 40 SER C C 1
ATOM 4606 O O . SER C 3 40 ? 65.093 -64.307 8.602 1.00 73.94 40 SER C O 1
ATOM 4614 N N . THR C 3 41 ? 67.014 -64.185 9.768 1.00 81.70 41 THR C N 1
ATOM 4615 C CA . THR C 3 41 ? 67.351 -62.847 9.306 1.00 86.43 41 THR C CA 1
ATOM 4616 C C . THR C 3 41 ? 68.838 -62.840 8.967 1.00 85.10 41 THR C C 1
ATOM 4617 O O . THR C 3 41 ? 69.458 -63.893 8.774 1.00 73.56 41 THR C O 1
ATOM 4628 N N . ASP C 3 42 ? 69.422 -61.640 8.899 1.00 82.66 42 ASP C N 1
ATOM 4629 C CA . ASP C 3 42 ? 70.847 -61.488 8.643 1.00 84.38 42 ASP C CA 1
ATOM 4630 C C . ASP C 3 42 ? 71.695 -61.590 9.905 1.00 85.35 42 ASP C C 1
ATOM 4631 O O . ASP C 3 42 ? 72.926 -61.646 9.795 1.00 79.62 42 ASP C O 1
ATOM 4640 N N . SER C 3 43 ? 71.083 -61.620 11.090 1.00 81.74 43 SER C N 1
ATOM 4641 C CA . SER C 3 43 ? 71.864 -61.688 12.317 1.00 82.96 43 SER C CA 1
ATOM 4642 C C . SER C 3 43 ? 71.015 -62.211 13.466 1.00 83.37 43 SER C C 1
ATOM 4643 O O . SER C 3 43 ? 69.858 -61.817 13.626 1.00 72.70 43 SER C O 1
ATOM 4651 N N . ASN C 3 44 ? 71.609 -63.100 14.261 1.00 90.51 44 ASN C N 1
ATOM 4652 C CA . ASN C 3 44 ? 71.040 -63.546 15.524 1.00 79.34 44 ASN C CA 1
ATOM 4653 C C . ASN C 3 44 ? 71.846 -63.057 16.721 1.00 78.64 44 ASN C C 1
ATOM 4654 O O . ASN C 3 44 ? 71.656 -63.565 17.832 1.00 86.48 44 ASN C O 1
ATOM 4665 N N . ASP C 3 45 ? 72.740 -62.081 16.526 1.00 74.84 45 ASP C N 1
ATOM 4666 C CA . ASP C 3 45 ? 73.572 -61.577 17.614 1.00 85.02 45 ASP C CA 1
ATOM 4667 C C . ASP C 3 45 ? 72.793 -60.689 18.582 1.00 80.87 45 ASP C C 1
ATOM 4668 O O . ASP C 3 45 ? 73.202 -60.547 19.740 1.00 68.29 45 ASP C O 1
ATOM 4677 N N . TRP C 3 46 ? 71.686 -60.085 18.138 1.00 75.31 46 TRP C N 1
ATOM 4678 C CA . TRP C 3 46 ? 70.826 -59.347 19.058 1.00 71.04 46 TRP C CA 1
ATOM 4679 C C . TRP C 3 46 ? 70.181 -60.266 20.088 1.00 77.96 46 TRP C C 1
ATOM 4680 O O . TRP C 3 46 ? 69.670 -59.782 21.105 1.00 78.36 46 TRP C O 1
ATOM 4701 N N . LEU C 3 47 ? 70.198 -61.580 19.846 1.00 76.24 47 LEU C N 1
ATOM 4702 C CA . LEU C 3 47 ? 69.758 -62.531 20.860 1.00 75.42 47 LEU C CA 1
ATOM 4703 C C . LEU C 3 47 ? 70.680 -62.514 22.074 1.00 78.16 47 LEU C C 1
ATOM 4704 O O . LEU C 3 47 ? 70.218 -62.712 23.205 1.00 75.33 47 LEU C O 1
ATOM 4720 N N . ASN C 3 48 ? 71.983 -62.285 21.860 1.00 79.36 48 ASN C N 1
ATOM 4721 C CA . ASN C 3 48 ? 72.942 -62.249 22.962 1.00 74.01 48 ASN C CA 1
ATOM 4722 C C . ASN C 3 48 ? 72.626 -61.156 23.978 1.00 75.53 48 ASN C C 1
ATOM 4723 O O . ASN C 3 48 ? 73.164 -61.182 25.093 1.00 72.52 48 ASN C O 1
ATOM 4734 N N . GLU C 3 49 ? 71.788 -60.184 23.612 1.00 78.26 49 GLU C N 1
ATOM 4735 C CA . GLU C 3 49 ? 71.400 -59.119 24.525 1.00 81.96 49 GLU C CA 1
ATOM 4736 C C . GLU C 3 49 ? 70.272 -59.530 25.465 1.00 81.67 49 GLU C C 1
ATOM 4737 O O . GLU C 3 49 ? 70.125 -58.927 26.532 1.00 83.40 49 GLU C O 1
ATOM 4749 N N . HIS C 3 50 ? 69.483 -60.535 25.104 1.00 78.03 50 HIS C N 1
ATOM 4750 C CA . HIS C 3 50 ? 68.393 -60.958 25.968 1.00 76.00 50 HIS C CA 1
ATOM 4751 C C . HIS C 3 50 ? 68.955 -61.449 27.302 1.00 84.47 50 HIS C C 1
ATOM 4752 O O . HIS C 3 50 ? 69.993 -62.123 27.328 1.00 79.60 50 HIS C O 1
ATOM 4766 N N . PRO C 3 51 ? 68.311 -61.118 28.425 1.00 95.86 51 PRO C N 1
ATOM 4767 C CA . PRO C 3 51 ? 68.795 -61.645 29.714 1.00 93.44 51 PRO C CA 1
ATOM 4768 C C . PRO C 3 51 ? 68.731 -63.156 29.787 1.00 92.74 51 PRO C C 1
ATOM 4769 O O . P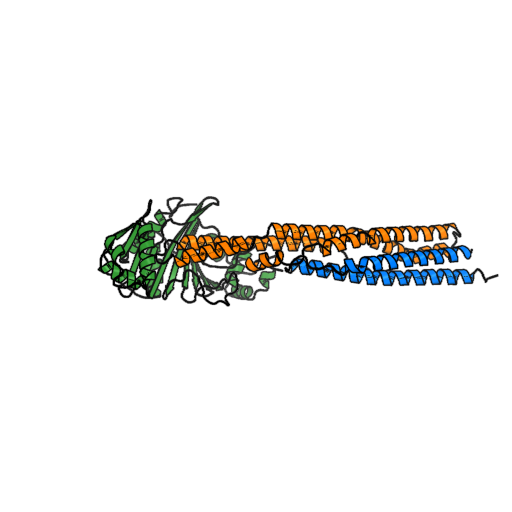RO C 3 51 ? 69.581 -63.780 30.435 1.00 100.58 51 PRO C O 1
ATOM 4780 N N . GLY C 3 52 ? 67.740 -63.764 29.132 1.00 88.75 52 GLY C N 1
ATOM 4781 C CA . GLY C 3 52 ? 67.588 -65.204 29.168 1.00 91.33 52 GLY C CA 1
ATOM 4782 C C . GLY C 3 52 ? 68.761 -65.965 28.591 1.00 92.95 52 GLY C C 1
ATOM 4783 O O . GLY C 3 52 ? 68.894 -67.165 28.849 1.00 98.57 52 GLY C O 1
ATOM 4787 N N . MET C 3 53 ? 69.616 -65.301 27.810 1.00 89.06 53 MET C N 1
ATOM 4788 C CA . MET C 3 53 ? 70.749 -66.001 27.214 1.00 88.50 53 MET C CA 1
ATOM 4789 C C . MET C 3 53 ? 71.793 -66.340 28.272 1.00 87.27 53 MET C C 1
ATOM 4790 O O . MET C 3 53 ? 72.269 -67.479 28.346 1.00 85.70 53 MET C O 1
ATOM 4804 N N . ALA C 3 54 ? 72.157 -65.365 29.110 1.00 88.02 54 ALA C N 1
ATOM 4805 C CA . ALA C 3 54 ? 73.119 -65.640 30.172 1.00 89.53 54 ALA C CA 1
ATOM 4806 C C . ALA C 3 54 ? 72.553 -66.611 31.201 1.00 89.19 54 ALA C C 1
ATOM 4807 O O . ALA C 3 54 ? 73.309 -67.365 31.823 1.00 101.26 54 ALA C O 1
ATOM 4814 N N . VAL C 3 55 ? 71.233 -66.605 31.398 1.00 90.55 55 VAL C N 1
ATOM 4815 C CA . VAL C 3 55 ? 70.621 -67.552 32.324 1.00 96.93 55 VAL C CA 1
ATOM 4816 C C . VAL C 3 55 ? 70.782 -68.976 31.809 1.00 94.13 55 VAL C C 1
ATOM 4817 O O . VAL C 3 55 ? 71.064 -69.902 32.580 1.00 86.27 55 VAL C O 1
ATOM 4830 N N . MET C 3 56 ? 70.616 -69.173 30.498 1.00 97.55 56 MET C N 1
ATOM 4831 C CA . MET C 3 56 ? 70.805 -70.495 29.916 1.00 96.88 56 MET C CA 1
ATOM 4832 C C . MET C 3 56 ? 72.278 -70.873 29.822 1.00 90.26 56 MET C C 1
ATOM 4833 O O . MET C 3 56 ? 72.593 -72.065 29.757 1.00 87.09 56 MET C O 1
ATOM 4847 N N . ARG C 3 57 ? 73.186 -69.891 29.806 1.00 95.40 57 ARG C N 1
ATOM 4848 C CA . ARG C 3 57 ? 74.609 -70.215 29.810 1.00 98.41 57 ARG C CA 1
ATOM 4849 C C . ARG C 3 57 ? 75.048 -70.773 31.158 1.00 92.16 57 ARG C C 1
ATOM 4850 O O . ARG C 3 57 ? 75.999 -71.562 31.225 1.00 91.09 57 ARG C O 1
ATOM 4871 N N . GLU C 3 58 ? 74.374 -70.375 32.238 1.00 83.45 58 GLU C 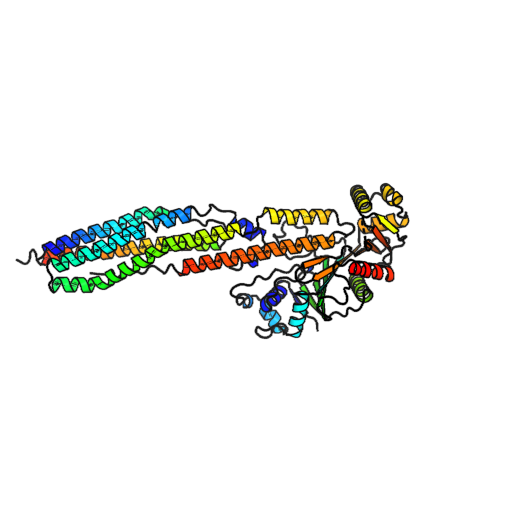N 1
ATOM 4872 C CA . GLU C 3 58 ? 74.748 -70.853 33.563 1.00 91.32 58 GLU C CA 1
ATOM 4873 C C . GLU C 3 58 ? 74.287 -72.285 33.792 1.00 96.49 58 GLU C C 1
ATOM 4874 O O . GLU C 3 58 ? 74.991 -73.068 34.439 1.00 99.57 58 GLU C O 1
ATOM 4886 N N . GLN C 3 59 ? 73.119 -72.647 33.268 1.00 95.87 59 GLN C N 1
ATOM 4887 C CA . GLN C 3 59 ? 72.622 -74.012 33.383 1.00 93.62 59 GLN C CA 1
ATOM 4888 C C . GLN C 3 59 ? 73.325 -74.977 32.436 1.00 84.14 59 GLN C C 1
ATOM 4889 O O . GLN C 3 59 ? 73.012 -76.172 32.449 1.00 88.65 59 GLN C O 1
ATOM 4903 N N . GLY C 3 60 ? 74.255 -74.494 31.615 1.00 81.38 60 GLY C N 1
ATOM 4904 C CA . GLY C 3 60 ? 74.916 -75.333 30.639 1.00 86.76 60 GLY C CA 1
ATOM 4905 C C . GLY C 3 60 ? 74.101 -75.640 29.405 1.00 77.32 60 GLY C C 1
ATOM 4906 O O . GLY C 3 60 ? 74.592 -76.353 28.519 1.00 76.57 60 GLY C O 1
ATOM 4910 N N . ILE C 3 61 ? 72.870 -75.133 29.319 1.00 72.97 61 ILE C N 1
ATOM 4911 C CA . ILE C 3 61 ? 72.034 -75.390 28.151 1.00 85.15 61 ILE C CA 1
ATOM 4912 C C . ILE C 3 61 ? 72.707 -74.865 26.892 1.00 86.86 61 ILE C C 1
ATOM 4913 O O . ILE C 3 61 ? 72.660 -75.500 25.830 1.00 78.83 61 ILE C O 1
ATOM 4929 N N . VAL C 3 62 ? 73.331 -73.696 26.986 1.00 86.69 62 VAL C N 1
ATOM 4930 C CA . VAL C 3 62 ? 74.083 -73.105 25.890 1.00 88.36 62 VAL C CA 1
ATOM 4931 C C . VAL C 3 62 ? 75.515 -72.923 26.367 1.00 86.65 62 VAL C C 1
ATOM 4932 O O . VAL C 3 62 ? 75.760 -72.232 27.365 1.00 81.24 62 VAL C O 1
ATOM 4945 N N . VAL C 3 63 ? 76.452 -73.553 25.669 1.00 87.93 63 VAL C N 1
ATOM 4946 C CA . VAL C 3 63 ? 77.874 -73.412 25.950 1.00 93.33 63 VAL C CA 1
ATOM 4947 C C . VAL C 3 63 ? 78.427 -72.431 24.925 1.00 89.22 63 VAL C C 1
ATOM 4948 O O . VAL C 3 63 ? 78.497 -72.739 23.730 1.00 81.68 63 VAL C O 1
ATOM 4961 N N . GLY C 3 64 ? 78.803 -71.242 25.387 1.00 89.61 64 GLY C N 1
ATOM 4962 C CA . GLY C 3 64 ? 79.211 -70.182 24.489 1.00 82.78 64 GLY C CA 1
ATOM 4963 C C . GLY C 3 64 ? 78.085 -69.772 23.565 1.00 88.48 64 GLY C C 1
ATOM 4964 O O . GLY C 3 64 ? 77.180 -69.032 23.965 1.00 90.19 64 GLY C O 1
ATOM 4968 N N . ASP C 3 65 ? 78.131 -70.249 22.321 1.00 87.09 65 ASP C N 1
ATOM 4969 C CA . ASP C 3 65 ? 77.065 -70.020 21.354 1.00 83.80 65 ASP C CA 1
ATOM 4970 C C . ASP C 3 65 ? 76.489 -71.326 20.824 1.00 81.60 65 ASP C C 1
ATOM 4971 O O . ASP C 3 65 ? 75.642 -71.303 19.923 1.00 80.50 65 ASP C O 1
ATOM 4980 N N . THR C 3 66 ? 76.931 -72.462 21.349 1.00 82.54 66 THR C N 1
ATOM 4981 C CA . THR C 3 66 ? 76.470 -73.769 20.905 1.00 85.69 66 THR C CA 1
ATOM 4982 C C . THR C 3 66 ? 75.558 -74.354 21.975 1.00 87.08 66 THR C C 1
ATOM 4983 O O . THR C 3 66 ? 75.881 -74.308 23.167 1.00 85.01 66 THR C O 1
ATOM 4994 N N . VAL C 3 67 ? 74.418 -74.877 21.551 1.00 81.63 67 VAL C N 1
ATOM 4995 C CA . VAL C 3 67 ? 73.469 -75.490 22.471 1.00 84.58 67 VAL C CA 1
ATOM 4996 C C . VAL C 3 67 ? 73.956 -76.886 22.828 1.00 76.19 67 VAL C C 1
ATOM 4997 O O . VAL C 3 67 ? 74.409 -77.641 21.960 1.00 71.26 67 VAL C O 1
ATOM 5010 N N . ASN C 3 68 ? 73.902 -77.218 24.119 1.00 84.03 68 ASN C N 1
ATOM 5011 C CA . ASN C 3 68 ? 74.134 -78.582 24.582 1.00 79.18 68 ASN C CA 1
ATOM 5012 C C . ASN C 3 68 ? 73.538 -79.575 23.592 1.00 78.97 68 ASN C C 1
ATOM 5013 O O . ASN C 3 68 ? 72.382 -79.442 23.183 1.00 81.24 68 ASN C O 1
ATOM 5024 N N . GLU C 3 69 ? 74.345 -80.558 23.183 1.00 77.00 69 GLU C N 1
ATOM 5025 C CA . GLU C 3 69 ? 73.959 -81.373 22.034 1.00 80.86 69 GLU C CA 1
ATOM 5026 C C . GLU C 3 69 ? 72.837 -82.349 22.370 1.00 75.48 69 GLU C C 1
ATOM 5027 O O . GLU C 3 69 ? 72.011 -82.655 21.502 1.00 71.00 69 GLU C O 1
ATOM 5039 N N . GLN C 3 70 ? 72.785 -82.858 23.602 1.00 77.02 70 GLN C N 1
ATOM 5040 C CA . GLN C 3 70 ? 71.653 -83.695 23.987 1.00 85.09 70 GLN C CA 1
ATOM 5041 C C . GLN C 3 70 ? 70.352 -82.902 23.896 1.00 80.68 70 GLN C C 1
ATOM 5042 O O . GLN C 3 70 ? 69.358 -83.370 23.328 1.00 68.50 70 GLN C O 1
ATOM 5056 N N . VAL C 3 71 ? 70.358 -81.677 24.429 1.00 78.04 71 VAL C N 1
ATOM 5057 C CA . VAL C 3 71 ? 69.191 -80.803 24.341 1.00 68.06 71 VAL C CA 1
ATOM 5058 C C . VAL C 3 71 ? 68.869 -80.489 22.884 1.00 73.27 71 VAL C C 1
ATOM 5059 O O . VAL C 3 71 ? 67.711 -80.558 22.454 1.00 69.97 71 VAL C O 1
ATOM 5072 N N . ALA C 3 72 ? 69.889 -80.118 22.107 1.00 73.44 72 ALA C N 1
ATOM 5073 C CA . ALA C 3 72 ? 69.661 -79.779 20.707 1.00 75.24 72 ALA C CA 1
ATOM 5074 C C . ALA C 3 72 ? 69.091 -80.959 19.934 1.00 71.00 72 ALA C C 1
ATOM 5075 O O . ALA C 3 72 ? 68.348 -80.766 18.964 1.00 62.33 72 ALA C O 1
ATOM 5082 N N . ALA C 3 73 ? 69.429 -82.184 20.341 1.00 69.76 73 ALA C N 1
ATOM 5083 C CA . ALA C 3 73 ? 68.828 -83.353 19.711 1.00 70.07 73 ALA C CA 1
ATOM 5084 C C . ALA C 3 73 ? 67.334 -83.421 20.000 1.00 76.69 73 ALA C C 1
ATOM 5085 O O . ALA C 3 73 ? 66.540 -83.757 19.114 1.00 72.69 73 ALA C O 1
ATOM 5092 N N . ARG C 3 74 ? 66.931 -83.095 21.231 1.00 74.98 74 ARG C N 1
ATOM 5093 C CA . ARG C 3 74 ? 65.512 -83.119 21.573 1.00 77.68 74 ARG C CA 1
ATOM 5094 C C . ARG C 3 74 ? 64.743 -82.047 20.811 1.00 75.23 74 ARG C C 1
ATOM 5095 O O . ARG C 3 74 ? 63.627 -82.296 20.341 1.00 69.69 74 ARG C O 1
ATOM 5116 N N . MET C 3 75 ? 65.323 -80.851 20.675 1.00 70.55 75 MET C N 1
ATOM 5117 C CA . MET C 3 75 ? 64.654 -79.783 19.941 1.00 55.49 75 MET C CA 1
ATOM 5118 C C . MET C 3 75 ? 64.436 -80.158 18.484 1.00 67.19 75 MET C C 1
ATOM 5119 O O . MET C 3 75 ? 63.457 -79.720 17.867 1.00 66.90 75 MET C O 1
ATOM 5133 N N . ARG C 3 76 ? 65.341 -80.952 17.912 1.00 73.96 76 ARG C N 1
ATOM 5134 C CA . ARG C 3 76 ? 65.191 -81.352 16.518 1.00 71.97 76 ARG C CA 1
ATOM 5135 C C . ARG C 3 76 ? 64.031 -82.319 16.340 1.00 71.13 76 ARG C C 1
ATOM 5136 O O . ARG C 3 76 ? 63.441 -82.383 15.256 1.00 71.79 76 ARG C O 1
ATOM 5157 N N . VAL C 3 77 ? 63.695 -83.083 17.379 1.00 70.10 77 VAL C N 1
ATOM 5158 C CA . VAL C 3 77 ? 62.509 -83.928 17.313 1.00 77.83 77 VAL C CA 1
ATOM 5159 C C . VAL C 3 77 ? 61.257 -83.061 17.256 1.00 75.27 77 VAL C C 1
ATOM 5160 O O . VAL C 3 77 ? 60.401 -83.231 16.379 1.00 70.73 77 VAL C O 1
ATOM 5173 N N . LEU C 3 78 ? 61.143 -82.106 18.184 1.00 71.30 78 LEU C N 1
ATOM 5174 C CA . LEU C 3 78 ? 60.022 -81.171 18.161 1.00 73.81 78 LEU C CA 1
ATOM 5175 C C . LEU C 3 78 ? 59.967 -80.421 16.834 1.00 66.41 78 LEU C C 1
ATOM 5176 O O . LEU C 3 78 ? 58.883 -80.127 16.313 1.00 63.40 78 LEU C O 1
ATOM 5192 N N . ALA C 3 79 ? 61.136 -80.119 16.261 1.00 65.48 79 ALA C N 1
ATOM 5193 C CA . ALA C 3 79 ? 61.196 -79.273 15.074 1.00 66.45 79 ALA C CA 1
ATOM 5194 C C . ALA C 3 79 ? 60.701 -79.987 13.822 1.00 64.07 79 ALA C C 1
ATOM 5195 O O . ALA C 3 79 ? 60.144 -79.342 12.927 1.00 57.47 79 ALA C O 1
ATOM 5202 N N . ALA C 3 80 ? 60.898 -81.302 13.723 1.00 67.95 80 ALA C N 1
ATOM 5203 C CA . ALA C 3 80 ? 60.506 -82.056 12.529 1.00 78.52 80 ALA C CA 1
ATOM 5204 C C . ALA C 3 80 ? 60.114 -83.469 12.931 1.00 76.16 80 ALA C C 1
ATOM 5205 O O . ALA C 3 80 ? 60.772 -84.449 12.562 1.00 77.60 80 ALA C O 1
ATOM 5212 N N . PRO C 3 81 ? 59.028 -83.613 13.681 1.00 66.62 81 PRO C N 1
ATOM 5213 C CA . PRO C 3 81 ? 58.599 -84.950 14.098 1.00 69.15 81 PRO C CA 1
ATOM 5214 C C . PRO C 3 81 ? 57.840 -85.668 12.997 1.00 67.21 81 PRO C C 1
ATOM 5215 O O . PRO C 3 81 ? 57.227 -85.052 12.121 1.00 68.07 81 PRO C O 1
ATOM 5226 N N . ASP C 3 82 ? 57.918 -86.999 13.036 1.00 64.35 82 ASP C N 1
ATOM 5227 C CA . ASP C 3 82 ? 57.051 -87.809 12.191 1.00 77.66 82 ASP C CA 1
ATOM 5228 C C . ASP C 3 82 ? 55.663 -87.941 12.804 1.00 77.20 82 ASP C C 1
ATOM 5229 O O . ASP C 3 82 ? 54.669 -88.081 12.083 1.00 74.18 82 ASP C O 1
ATOM 5238 N N . LEU C 3 83 ? 55.581 -87.882 14.128 1.00 62.21 83 LEU C N 1
ATOM 5239 C CA . LEU C 3 83 ? 54.343 -88.051 14.867 1.00 60.71 83 LEU C CA 1
ATOM 5240 C C . LEU C 3 83 ? 54.331 -87.086 16.038 1.00 63.51 83 LEU C C 1
ATOM 5241 O O . LEU C 3 83 ? 55.349 -86.901 16.712 1.00 61.62 83 LEU C O 1
ATOM 5257 N N . GLU C 3 84 ? 53.180 -86.457 16.257 1.00 61.62 84 GLU C N 1
ATOM 5258 C CA . GLU C 3 84 ? 52.952 -85.607 17.415 1.00 63.00 84 GLU C CA 1
ATOM 5259 C C . GLU C 3 84 ? 51.662 -86.042 18.090 1.00 57.38 84 GLU C C 1
ATOM 5260 O O . GLU C 3 84 ? 50.621 -86.150 17.436 1.00 50.25 84 GLU C O 1
ATOM 5272 N N . VAL C 3 85 ? 51.748 -86.330 19.384 1.00 52.61 85 VAL C N 1
ATOM 5273 C CA . VAL C 3 85 ? 50.592 -86.619 20.223 1.00 53.02 85 VAL C CA 1
ATOM 5274 C C . VAL C 3 85 ? 50.454 -85.469 21.206 1.00 48.90 85 VAL C C 1
ATOM 5275 O O . VAL C 3 85 ? 51.423 -85.109 21.885 1.00 53.42 85 VAL C O 1
ATOM 5288 N N . VAL C 3 86 ? 49.266 -84.880 21.269 1.00 52.13 86 VAL C N 1
ATOM 5289 C CA . VAL C 3 86 ? 49.024 -83.698 22.083 1.00 52.47 86 VAL C CA 1
ATOM 5290 C C . VAL C 3 86 ? 47.981 -84.027 23.139 1.00 51.36 86 VAL C C 1
ATOM 5291 O O . VAL C 3 86 ? 47.032 -84.773 22.876 1.00 54.67 86 VAL C O 1
ATOM 5304 N N . ALA C 3 87 ? 48.156 -83.450 24.328 1.00 43.88 87 ALA C N 1
ATOM 5305 C CA . ALA C 3 87 ? 47.188 -83.548 25.414 1.00 49.60 87 ALA C CA 1
ATOM 5306 C C . ALA C 3 87 ? 47.070 -82.180 26.068 1.00 48.63 87 ALA C C 1
ATOM 5307 O O . ALA C 3 87 ? 48.078 -81.610 26.497 1.00 42.01 87 ALA C O 1
ATOM 5314 N N . LEU C 3 88 ? 45.853 -81.651 26.133 1.00 45.91 88 LEU C N 1
ATOM 5315 C CA . LEU C 3 88 ? 45.573 -80.395 26.819 1.00 50.95 88 LEU C CA 1
ATOM 5316 C C . LEU C 3 88 ? 44.778 -80.715 28.076 1.00 56.23 88 LEU C C 1
ATOM 5317 O O . LEU C 3 88 ? 43.707 -81.324 27.992 1.00 58.87 88 LEU C O 1
ATOM 5333 N N . LEU C 3 89 ? 45.295 -80.308 29.231 1.00 51.16 89 LEU C N 1
ATOM 5334 C CA . LEU C 3 89 ? 44.672 -80.608 30.510 1.00 51.27 89 LEU C CA 1
ATOM 5335 C C . LEU C 3 89 ? 44.308 -79.317 31.221 1.00 56.58 89 LEU C C 1
ATOM 5336 O O . LEU C 3 89 ? 45.022 -78.315 31.125 1.00 60.87 89 LEU C O 1
ATOM 5352 N N . SER C 3 90 ? 43.198 -79.354 31.950 1.00 50.19 90 SER C N 1
ATOM 5353 C CA . SER C 3 90 ? 42.737 -78.182 32.672 1.00 47.50 90 SER C CA 1
ATOM 5354 C C . SER C 3 90 ? 42.274 -78.568 34.067 1.00 53.97 90 SER C C 1
ATOM 5355 O O . SER C 3 90 ? 41.780 -79.673 34.304 1.00 53.89 90 SER C O 1
ATOM 5363 N N . ARG C 3 91 ? 42.485 -77.642 34.996 1.00 56.41 91 ARG C N 1
ATOM 5364 C CA . ARG C 3 91 ? 41.768 -77.606 36.263 1.00 56.53 91 ARG C CA 1
ATOM 5365 C C . ARG C 3 91 ? 40.524 -76.753 36.049 1.00 59.71 91 ARG C C 1
ATOM 5366 O O . ARG C 3 91 ? 40.634 -75.562 35.735 1.00 51.76 91 ARG C O 1
ATOM 5387 N N . GLY C 3 92 ? 39.355 -77.363 36.174 1.00 52.27 92 GLY C N 1
ATOM 5388 C CA . GLY C 3 92 ? 38.126 -76.692 35.811 1.00 53.95 92 GLY C CA 1
ATOM 5389 C C . GLY C 3 92 ? 37.798 -76.909 34.345 1.00 58.49 92 GLY C C 1
ATOM 5390 O O . GLY C 3 92 ? 38.236 -77.876 33.715 1.00 52.93 92 GLY C O 1
ATOM 5394 N N . LYS C 3 93 ? 37.023 -75.982 33.793 1.00 59.26 93 LYS C N 1
ATOM 5395 C CA . LYS C 3 93 ? 36.645 -76.093 32.390 1.00 55.97 93 LYS C CA 1
ATOM 5396 C C . LYS C 3 93 ? 37.851 -75.835 31.491 1.00 48.56 93 LYS C C 1
ATOM 5397 O O . LYS C 3 93 ? 38.637 -74.913 31.723 1.00 45.51 93 LYS C O 1
ATOM 5416 N N . LEU C 3 94 ? 38.004 -76.673 30.470 1.00 53.98 94 LEU C N 1
ATOM 5417 C CA . LEU C 3 94 ? 39.093 -76.532 29.514 1.00 52.45 94 LEU C CA 1
ATOM 5418 C C . LEU C 3 94 ? 38.741 -75.425 28.529 1.00 46.69 94 LEU C C 1
ATOM 5419 O O . LEU C 3 94 ? 37.719 -75.501 27.836 1.00 47.38 94 LEU C O 1
ATOM 5435 N N . LEU C 3 95 ? 39.585 -74.398 28.468 1.00 45.00 95 LEU C N 1
ATOM 5436 C CA . LEU C 3 95 ? 39.317 -73.212 27.669 1.00 52.17 95 LEU C CA 1
ATOM 5437 C C . LEU C 3 95 ? 40.008 -73.233 26.314 1.00 50.38 95 LEU C C 1
ATOM 5438 O O . LEU C 3 95 ? 39.881 -72.267 25.555 1.00 43.66 95 LEU C O 1
ATOM 5454 N N . TYR C 3 96 ? 40.749 -74.294 26.006 1.00 48.42 96 TYR C N 1
ATOM 5455 C CA . TYR C 3 96 ? 41.416 -74.442 24.714 1.00 41.89 96 TYR C CA 1
ATOM 5456 C C . TYR C 3 96 ? 42.228 -73.203 24.355 1.00 41.94 96 TYR C C 1
ATOM 5457 O O . TYR C 3 96 ? 42.229 -72.738 23.214 1.00 46.08 96 TYR C O 1
ATOM 5475 N N . GLY C 3 97 ? 42.944 -72.674 25.342 1.00 49.39 97 GLY C N 1
ATOM 5476 C CA . GLY C 3 97 ? 43.890 -71.609 25.109 1.00 44.61 97 GLY C CA 1
ATOM 5477 C C . GLY C 3 97 ? 43.356 -70.208 25.286 1.00 44.52 97 GLY C C 1
ATOM 5478 O O . GLY C 3 97 ? 44.157 -69.263 25.338 1.00 41.38 97 GLY C O 1
ATOM 5482 N N . VAL C 3 98 ? 42.041 -70.042 25.401 1.00 45.64 98 VAL C N 1
ATOM 5483 C CA . VAL C 3 98 ? 41.428 -68.720 25.439 1.00 38.35 98 VAL C CA 1
ATOM 5484 C C . VAL C 3 98 ? 41.647 -68.108 26.819 1.00 50.29 98 VAL C C 1
ATOM 5485 O O . VAL C 3 98 ? 41.119 -68.596 27.821 1.00 60.07 98 VAL C O 1
ATOM 5498 N N . VAL C 3 99 ? 42.406 -67.020 26.866 1.00 54.77 99 VAL C N 1
ATOM 5499 C CA . VAL C 3 99 ? 42.508 -66.167 28.044 1.00 63.45 99 VAL C CA 1
ATOM 5500 C C . VAL C 3 99 ? 41.534 -65.019 27.834 1.00 66.85 99 VAL C C 1
ATOM 5501 O O . VAL C 3 99 ? 41.647 -64.277 26.851 1.00 64.88 99 VAL C O 1
ATOM 5514 N N . ASP C 3 100 ? 40.549 -64.887 28.722 1.00 79.21 100 ASP C N 1
ATOM 5515 C CA . ASP C 3 100 ? 39.479 -63.913 28.510 1.00 91.50 100 ASP C CA 1
ATOM 5516 C C . ASP C 3 100 ? 39.752 -62.673 29.359 1.00 88.94 100 ASP C C 1
ATOM 5517 O O . ASP C 3 100 ? 39.204 -62.481 30.444 1.00 96.73 100 ASP C O 1
ATOM 5526 N N . ASN C 3 101 ? 40.635 -61.829 28.837 1.00 75.06 101 ASN C N 1
ATOM 5527 C CA . ASN C 3 101 ? 40.865 -60.476 29.317 1.00 71.87 101 ASN C CA 1
ATOM 5528 C C . ASN C 3 101 ? 40.936 -59.608 28.070 1.00 87.30 101 ASN C C 1
ATOM 5529 O O . ASN C 3 101 ? 41.694 -59.923 27.145 1.00 90.35 101 ASN C O 1
ATOM 5540 N N . GLU C 3 102 ? 40.131 -58.547 28.016 1.00 85.49 102 GLU C N 1
ATOM 5541 C CA . GLU C 3 102 ? 40.178 -57.720 26.813 1.00 88.16 102 GLU C CA 1
ATOM 5542 C C . GLU C 3 102 ? 41.431 -56.853 26.750 1.00 88.29 102 GLU C C 1
ATOM 5543 O O . GLU C 3 102 ? 41.613 -56.131 25.763 1.00 95.68 102 GLU C O 1
ATOM 5555 N N . ASP C 3 103 ? 42.293 -56.904 27.767 1.00 83.69 103 ASP C N 1
ATOM 5556 C CA . ASP C 3 103 ? 43.618 -56.306 27.692 1.00 82.20 103 ASP C CA 1
ATOM 5557 C C . ASP C 3 103 ? 44.694 -57.337 27.360 1.00 70.74 103 ASP C C 1
ATOM 5558 O O . ASP C 3 103 ? 45.883 -57.084 27.589 1.00 60.73 103 ASP C O 1
ATOM 5567 N N . GLN C 3 104 ? 44.302 -58.498 26.849 1.00 70.13 104 GLN C N 1
ATOM 5568 C CA . GLN C 3 104 ? 45.263 -59.420 26.251 1.00 67.54 104 GLN C CA 1
ATOM 5569 C C . GLN C 3 104 ? 45.730 -58.824 24.930 1.00 57.94 104 GLN C C 1
ATOM 5570 O O . GLN C 3 104 ? 44.892 -58.534 24.065 1.00 52.14 104 GLN C O 1
ATOM 5584 N N . PRO C 3 105 ? 47.028 -58.610 24.730 1.00 52.61 105 PRO C N 1
ATOM 5585 C CA . PRO C 3 105 ? 47.488 -58.010 23.472 1.00 48.60 105 PRO C CA 1
ATOM 5586 C C . PRO C 3 105 ? 47.238 -58.946 22.306 1.00 49.60 105 PRO C C 1
ATOM 5587 O O . PRO C 3 105 ? 47.023 -60.154 22.500 1.00 46.67 105 PRO C O 1
ATOM 5598 N N . PRO C 3 106 ? 47.251 -58.431 21.080 1.00 54.81 106 PRO C N 1
ATOM 5599 C CA . PRO C 3 106 ? 47.143 -59.314 19.912 1.00 51.28 106 PRO C CA 1
ATOM 5600 C C . PRO C 3 106 ? 48.291 -60.315 19.884 1.00 48.11 106 PRO C C 1
ATOM 5601 O O . PRO C 3 106 ? 49.433 -59.991 20.217 1.00 40.03 106 PRO C O 1
ATOM 5612 N N . GLY C 3 107 ? 47.971 -61.549 19.498 1.00 50.00 107 GLY C N 1
ATOM 5613 C CA . GLY C 3 107 ? 48.983 -62.584 19.391 1.00 47.50 107 GLY C CA 1
ATOM 5614 C C . GLY C 3 107 ? 49.657 -62.934 20.696 1.00 58.34 107 GLY C C 1
ATOM 5615 O O . GLY C 3 107 ? 50.805 -63.392 20.691 1.00 56.70 107 GLY C O 1
ATOM 5619 N N . SER C 3 108 ? 48.978 -62.723 21.821 1.00 54.71 108 SER C N 1
ATOM 5620 C CA . SER C 3 108 ? 49.556 -63.058 23.113 1.00 53.84 108 SER C CA 1
ATOM 5621 C C . SER C 3 108 ? 50.016 -64.509 23.122 1.00 46.06 108 SER C C 1
ATOM 5622 O O . SER C 3 108 ? 49.331 -65.399 22.619 1.00 48.35 108 SER C O 1
ATOM 5630 N N . ARG C 3 109 ? 51.191 -64.745 23.684 1.00 52.86 109 ARG C N 1
ATOM 5631 C CA . ARG C 3 109 ? 51.682 -66.105 23.847 1.00 48.49 109 ARG C CA 1
ATOM 5632 C C . ARG C 3 109 ? 51.277 -66.701 25.190 1.00 58.86 109 ARG C C 1
ATOM 5633 O O . ARG C 3 109 ? 51.638 -67.846 25.478 1.00 51.88 109 ARG C O 1
ATOM 5654 N N . ASP C 3 110 ? 50.527 -65.962 26.009 1.00 52.41 110 ASP C N 1
ATOM 5655 C CA . ASP C 3 110 ? 50.058 -66.507 27.272 1.00 58.41 110 ASP C CA 1
ATOM 5656 C C . ASP C 3 110 ? 49.093 -67.664 27.025 1.00 54.31 110 ASP C C 1
ATOM 5657 O O . ASP C 3 110 ? 48.463 -67.773 25.967 1.00 55.32 110 ASP C O 1
ATOM 5666 N N . ILE C 3 111 ? 48.973 -68.521 28.027 1.00 51.23 111 ILE C N 1
ATOM 5667 C CA . ILE C 3 111 ? 47.937 -69.553 28.056 1.00 54.46 111 ILE C CA 1
ATOM 5668 C C . ILE C 3 111 ? 47.158 -69.378 29.346 1.00 49.98 111 ILE C C 1
ATOM 5669 O O . ILE C 3 111 ? 47.630 -68.725 30.295 1.00 45.49 111 ILE C O 1
ATOM 5685 N N . PRO C 3 112 ? 45.948 -69.938 29.425 1.00 56.36 112 PRO C N 1
ATOM 5686 C CA . PRO C 3 112 ? 45.143 -69.770 30.643 1.00 55.15 112 PRO C CA 1
ATOM 5687 C C . PRO C 3 112 ? 45.840 -70.370 31.856 1.00 44.03 112 PRO C C 1
ATOM 5688 O O . PRO C 3 112 ? 46.456 -71.434 31.778 1.00 45.86 112 PRO C O 1
ATOM 5699 N N . ASP C 3 113 ? 45.722 -69.679 32.993 1.00 50.53 113 ASP C N 1
ATOM 5700 C CA . ASP C 3 113 ? 46.396 -70.129 34.208 1.00 61.63 113 ASP C CA 1
ATOM 5701 C C . ASP C 3 113 ? 45.934 -71.510 34.658 1.00 49.37 113 ASP C C 1
ATOM 5702 O O . ASP C 3 113 ? 46.644 -72.165 35.429 1.00 49.98 113 ASP C O 1
ATOM 5711 N N . ASN C 3 114 ? 44.768 -71.965 34.205 1.00 44.26 114 ASN C N 1
ATOM 5712 C CA . ASN C 3 114 ? 44.247 -73.271 34.583 1.00 47.67 114 ASN C CA 1
ATOM 5713 C C . ASN C 3 114 ? 44.626 -74.366 33.594 1.00 58.81 114 ASN C C 1
ATOM 5714 O O . AS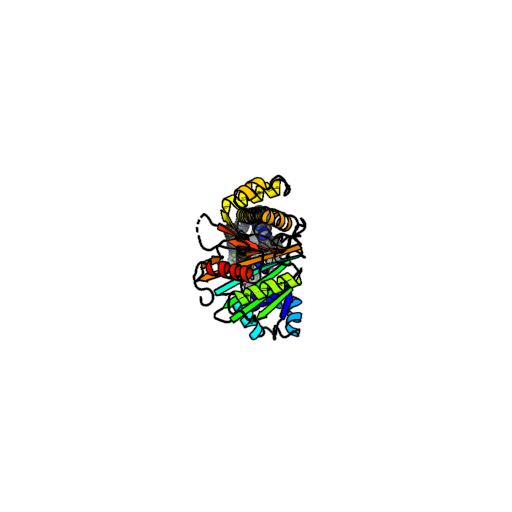N C 3 114 ? 44.112 -75.486 33.705 1.00 49.51 114 ASN C O 1
ATOM 5725 N N . GLU C 3 115 ? 45.498 -74.072 32.631 1.00 52.79 115 GLU C N 1
ATOM 5726 C CA . GLU C 3 115 ? 45.779 -74.972 31.521 1.00 50.23 115 GLU C CA 1
ATOM 5727 C C . GLU C 3 115 ? 47.227 -75.442 31.572 1.00 49.64 115 GLU C C 1
ATOM 5728 O O . GLU C 3 115 ? 48.131 -74.680 31.926 1.00 53.89 115 GLU C O 1
ATOM 5740 N N . PHE C 3 116 ? 47.420 -76.711 31.227 1.00 47.64 116 PHE C N 1
ATOM 5741 C CA . PHE C 3 116 ? 48.717 -77.372 31.161 1.00 44.44 116 PHE C CA 1
ATOM 5742 C C . PHE C 3 116 ? 48.768 -78.074 29.809 1.00 55.25 116 PHE C C 1
ATOM 5743 O O . PHE C 3 116 ? 47.813 -78.760 29.430 1.00 49.18 116 PHE C O 1
ATOM 5760 N N . ARG C 3 117 ? 49.859 -77.889 29.070 1.00 53.60 117 ARG C N 1
ATOM 5761 C CA . ARG C 3 117 ? 49.936 -78.341 27.683 1.00 51.23 117 ARG C CA 1
ATOM 5762 C C . ARG C 3 117 ? 51.097 -79.307 27.515 1.00 52.55 117 ARG C C 1
ATOM 5763 O O . ARG C 3 117 ? 52.248 -78.955 27.793 1.00 55.31 117 ARG C O 1
ATOM 5784 N N . VAL C 3 118 ? 50.788 -80.515 27.045 1.00 45.45 118 VAL C N 1
ATOM 5785 C CA . VAL C 3 118 ? 51.751 -81.603 26.910 1.00 48.40 118 VAL C CA 1
ATOM 5786 C C . VAL C 3 118 ? 51.823 -82.017 25.444 1.00 54.97 118 VAL C C 1
ATOM 5787 O O . VAL C 3 118 ? 50.816 -82.444 24.863 1.00 49.44 118 VAL C O 1
ATOM 5800 N N . VAL C 3 119 ? 53.016 -81.936 24.862 1.00 51.27 119 VAL C N 1
ATOM 5801 C CA . VAL C 3 119 ? 53.272 -82.411 23.508 1.00 52.06 119 VAL C CA 1
ATOM 5802 C C . VAL C 3 119 ? 54.288 -83.544 23.577 1.00 61.87 119 VAL C C 1
ATOM 5803 O O . VAL C 3 119 ? 55.342 -83.406 24.209 1.00 60.52 119 VAL C O 1
ATOM 5816 N N . LEU C 3 120 ? 53.965 -84.658 22.924 1.00 48.91 120 LEU C N 1
ATOM 5817 C CA . LEU C 3 120 ? 54.840 -85.821 22.820 1.00 57.61 120 LEU C CA 1
ATOM 5818 C C . LEU C 3 120 ? 55.229 -85.952 21.352 1.00 61.21 120 LEU C C 1
ATOM 5819 O O . LEU C 3 120 ? 54.377 -86.235 20.503 1.00 60.92 120 LEU C O 1
ATOM 5835 N N . ALA C 3 121 ? 56.507 -85.758 21.052 1.00 62.88 121 ALA C N 1
ATOM 5836 C CA . ALA C 3 121 ? 56.996 -85.781 19.683 1.00 64.51 121 ALA C CA 1
ATOM 5837 C C . ALA C 3 121 ? 57.871 -87.005 19.454 1.00 62.43 121 ALA C C 1
ATOM 5838 O O . ALA C 3 121 ? 58.546 -87.487 20.367 1.00 58.46 121 ALA C O 1
ATOM 5845 N N . ARG C 3 122 ? 57.851 -87.511 18.226 1.00 68.80 122 ARG C N 1
ATOM 5846 C CA . ARG C 3 122 ? 58.664 -88.660 17.857 1.00 79.30 122 ARG C CA 1
ATOM 5847 C C . ARG C 3 122 ? 59.356 -88.397 16.529 1.00 78.05 122 ARG C C 1
ATOM 5848 O O . ARG C 3 122 ? 58.751 -87.871 15.590 1.00 77.94 122 ARG C O 1
ATOM 5869 N N . ARG C 3 123 ? 60.635 -88.756 16.466 1.00 82.18 123 ARG C N 1
ATOM 5870 C CA . ARG C 3 123 ? 61.399 -88.789 15.227 1.00 76.41 123 ARG C CA 1
ATOM 5871 C C . ARG C 3 123 ? 62.156 -90.105 15.209 1.00 76.66 123 ARG C C 1
ATOM 5872 O O . ARG C 3 123 ? 63.018 -90.337 16.065 1.00 75.82 123 ARG C O 1
ATOM 5893 N N . GLY C 3 124 ? 61.811 -90.976 14.265 1.00 74.02 124 GLY C N 1
ATOM 5894 C CA . GLY C 3 124 ? 62.358 -92.318 14.253 1.00 78.09 124 GLY C CA 1
ATOM 5895 C C . GLY C 3 124 ? 61.904 -93.115 15.457 1.00 76.35 124 GLY C C 1
ATOM 5896 O O . GLY C 3 124 ? 60.753 -93.554 15.518 1.00 80.62 124 GLY C O 1
ATOM 5900 N N . GLN C 3 125 ? 62.805 -93.314 16.419 1.00 75.65 125 GLN C N 1
ATOM 5901 C CA . GLN C 3 125 ? 62.466 -93.936 17.693 1.00 77.62 125 GLN C CA 1
ATOM 5902 C C . GLN C 3 125 ? 62.776 -93.015 18.867 1.00 78.92 125 GLN C C 1
ATOM 5903 O O . GLN C 3 125 ? 62.718 -93.450 20.024 1.00 75.71 125 GLN C O 1
ATOM 5917 N N . HIS C 3 126 ? 63.130 -91.762 18.599 1.00 69.65 126 HIS C N 1
ATOM 5918 C CA . HIS C 3 126 ? 63.439 -90.791 19.641 1.00 71.59 126 HIS C CA 1
ATOM 5919 C C . HIS C 3 126 ? 62.144 -90.101 20.057 1.00 81.12 126 HIS C C 1
ATOM 5920 O O . HIS C 3 126 ? 61.551 -89.354 19.271 1.00 78.88 126 HIS C O 1
ATOM 5934 N N . TRP C 3 127 ? 61.699 -90.366 21.286 1.00 75.64 127 TRP C N 1
ATOM 5935 C CA . TRP C 3 127 ? 60.485 -89.771 21.834 1.00 72.41 127 TRP C CA 1
ATOM 5936 C C . TRP C 3 127 ? 60.872 -88.661 22.804 1.00 71.36 127 TRP C C 1
ATOM 5937 O O . TRP C 3 127 ? 61.611 -88.902 23.765 1.00 71.93 127 TRP C O 1
ATOM 5958 N N . VAL C 3 128 ? 60.359 -87.455 22.563 1.00 72.32 128 VAL C N 1
ATOM 5959 C CA . VAL C 3 128 ? 60.678 -86.280 23.365 1.00 72.73 128 VAL C CA 1
ATOM 5960 C C . VAL C 3 128 ? 59.389 -85.685 23.914 1.00 66.79 128 VAL C C 1
ATOM 5961 O O . VAL C 3 128 ? 58.327 -85.768 23.289 1.00 73.26 128 VAL C O 1
ATOM 5974 N N . SER C 3 129 ? 59.491 -85.088 25.100 1.00 65.30 129 SER C N 1
ATOM 5975 C CA . SER C 3 129 ? 58.354 -84.494 25.791 1.00 62.02 129 SER C CA 1
ATOM 5976 C C . SER C 3 129 ? 58.545 -82.987 25.898 1.00 64.98 129 SER C C 1
ATOM 5977 O O . SER C 3 129 ? 59.619 -82.521 26.290 1.00 64.94 129 SER C O 1
ATOM 5985 N N . ALA C 3 130 ? 57.505 -82.231 25.555 1.00 62.77 130 ALA C N 1
ATOM 5986 C CA . ALA C 3 130 ? 57.474 -80.787 25.760 1.00 65.70 130 ALA C CA 1
ATOM 5987 C C . ALA C 3 130 ? 56.195 -80.455 26.512 1.00 63.96 130 ALA C C 1
ATOM 5988 O O . ALA C 3 130 ? 55.095 -80.727 26.017 1.00 60.85 130 ALA C O 1
ATOM 5995 N N . VAL C 3 131 ? 56.337 -79.882 27.706 1.00 52.44 131 VAL C N 1
ATOM 5996 C CA . VAL C 3 131 ? 55.210 -79.601 28.591 1.00 57.81 131 VAL C CA 1
ATOM 5997 C C . VAL C 3 131 ? 55.276 -78.136 28.983 1.00 49.11 131 VAL C C 1
ATOM 5998 O O . VAL C 3 131 ? 56.285 -77.689 29.538 1.00 53.26 131 VAL C O 1
ATOM 6011 N N . ARG C 3 132 ? 54.204 -77.397 28.718 1.00 53.36 132 ARG C N 1
ATOM 6012 C CA . ARG C 3 132 ? 54.147 -75.984 29.056 1.00 58.09 132 ARG C CA 1
ATOM 6013 C C . ARG C 3 132 ? 53.147 -75.745 30.179 1.00 49.65 132 ARG C C 1
ATOM 6014 O O . ARG C 3 132 ? 52.005 -76.217 30.115 1.00 46.62 132 ARG C O 1
ATOM 6035 N N . VAL C 3 133 ? 53.587 -75.009 31.200 1.00 53.56 133 VAL C N 1
ATOM 6036 C CA . VAL C 3 133 ? 52.751 -74.572 32.312 1.00 44.10 133 VAL C CA 1
ATOM 6037 C C . VAL C 3 133 ? 53.068 -73.105 32.568 1.00 47.51 133 VAL C C 1
ATOM 6038 O O . VAL C 3 133 ? 54.236 -72.742 32.734 1.00 59.77 133 VAL C O 1
ATOM 6051 N N . GLY C 3 134 ? 52.045 -72.269 32.615 1.00 49.45 134 GLY C N 1
ATOM 6052 C CA . GLY C 3 134 ? 52.300 -70.847 32.744 1.00 53.94 134 GLY C CA 1
ATOM 6053 C C . GLY C 3 134 ? 53.146 -70.392 31.569 1.00 63.36 134 GLY C C 1
ATOM 6054 O O . GLY C 3 134 ? 52.777 -70.548 30.399 1.00 52.60 134 GLY C O 1
ATOM 6058 N N . ASN C 3 135 ? 54.314 -69.830 31.860 1.00 58.04 135 ASN C N 1
ATOM 6059 C CA . ASN C 3 135 ? 55.222 -69.367 30.820 1.00 65.64 135 ASN C CA 1
ATOM 6060 C C . ASN C 3 135 ? 56.512 -70.171 30.799 1.00 58.43 135 ASN C C 1
ATOM 6061 O O . ASN C 3 135 ? 57.525 -69.695 30.279 1.00 57.00 135 ASN C O 1
ATOM 6072 N N . ASP C 3 136 ? 56.476 -71.395 31.316 1.00 52.95 136 ASP C N 1
ATOM 6073 C CA . ASP C 3 136 ? 57.626 -72.278 31.368 1.00 50.43 136 ASP C CA 1
ATOM 6074 C C . ASP C 3 136 ? 57.361 -73.512 30.526 1.00 57.09 136 ASP C C 1
ATOM 6075 O O . ASP C 3 136 ? 56.245 -74.039 30.508 1.00 56.45 136 ASP C O 1
ATOM 6084 N N . ILE C 3 137 ? 58.395 -73.954 29.822 1.00 60.52 137 ILE C N 1
ATOM 6085 C CA . ILE C 3 137 ? 58.361 -75.161 29.012 1.00 60.33 137 ILE C CA 1
ATOM 6086 C C . ILE C 3 137 ? 59.468 -76.080 29.511 1.00 59.26 137 ILE C C 1
ATOM 6087 O O . ILE C 3 137 ? 60.578 -75.624 29.806 1.00 56.55 137 ILE C O 1
ATOM 6103 N N . THR C 3 138 ? 59.152 -77.368 29.630 1.00 60.60 138 THR C N 1
ATOM 6104 C CA . THR C 3 138 ? 60.085 -78.388 30.095 1.00 58.13 138 THR C CA 1
ATOM 6105 C C . THR C 3 138 ? 60.257 -79.403 28.976 1.00 59.14 138 THR C C 1
ATOM 6106 O O . THR C 3 138 ? 59.269 -79.975 28.501 1.00 63.07 138 THR C O 1
ATOM 6117 N N . VAL C 3 139 ? 61.501 -79.627 28.559 1.00 73.05 139 VAL C N 1
ATOM 6118 C CA . VAL C 3 139 ? 61.826 -80.554 27.482 1.00 68.07 139 VAL C CA 1
ATOM 6119 C C . VAL C 3 139 ? 62.626 -81.709 28.065 1.00 66.63 139 VAL C C 1
ATOM 6120 O O . VAL C 3 139 ? 63.486 -81.507 28.930 1.00 76.92 139 VAL C O 1
ATOM 6133 N N . ASP C 3 140 ? 62.348 -82.918 27.585 1.00 68.00 140 ASP C N 1
ATOM 6134 C CA . ASP C 3 140 ? 62.991 -84.117 28.105 1.00 73.90 140 ASP C CA 1
ATOM 6135 C C . ASP C 3 140 ? 62.602 -85.292 27.221 1.00 71.09 140 ASP C C 1
ATOM 6136 O O . ASP C 3 140 ? 61.663 -85.206 26.425 1.00 69.36 140 ASP C O 1
ATOM 6145 N N . ASP C 3 141 ? 63.344 -86.386 27.365 1.00 82.44 141 ASP C N 1
ATOM 6146 C CA . ASP C 3 141 ? 63.004 -87.638 26.708 1.00 72.58 141 ASP C CA 1
ATOM 6147 C C . ASP C 3 141 ? 61.842 -88.298 27.438 1.00 68.09 141 ASP C C 1
ATOM 6148 O O . ASP C 3 141 ? 61.655 -88.119 28.646 1.00 63.86 141 ASP C O 1
ATOM 6157 N N . VAL C 3 142 ? 61.057 -89.067 26.693 1.00 61.25 142 VAL C N 1
ATOM 6158 C CA . VAL C 3 142 ? 59.862 -89.707 27.225 1.00 67.66 142 VAL C CA 1
ATOM 6159 C C . VAL C 3 142 ? 59.807 -91.137 26.708 1.00 74.74 142 VAL C C 1
ATOM 6160 O O . VAL C 3 142 ? 60.034 -91.394 25.521 1.00 69.95 142 VAL C O 1
ATOM 6173 N N . SER C 3 143 ? 59.504 -92.069 27.608 1.00 72.28 143 SER C N 1
ATOM 6174 C CA . SER C 3 143 ? 59.399 -93.482 27.261 1.00 70.82 143 SER C CA 1
ATOM 6175 C C . SER C 3 143 ? 57.980 -93.747 26.774 1.00 63.95 143 SER C C 1
ATOM 6176 O O . SER C 3 143 ? 57.029 -93.711 27.561 1.00 74.70 143 SER C O 1
ATOM 6184 N N . VAL C 3 144 ? 57.836 -94.002 25.476 1.00 58.15 144 VAL C N 1
ATOM 6185 C CA . VAL C 3 144 ? 56.539 -94.248 24.855 1.00 65.69 144 VAL C CA 1
ATOM 6186 C C . VAL C 3 144 ? 56.657 -95.507 24.012 1.00 76.51 144 VAL C C 1
ATOM 6187 O O . VAL C 3 144 ? 57.456 -95.556 23.069 1.00 78.65 144 VAL C O 1
ATOM 6200 N N . SER C 3 145 ? 55.861 -96.521 24.347 1.00 84.92 145 SER C N 1
ATOM 6201 C CA . SER C 3 145 ? 55.923 -97.814 23.683 1.00 75.47 145 SER C CA 1
ATOM 6202 C C . SER C 3 145 ? 54.640 -98.066 22.875 1.00 84.24 145 SER C C 1
ATOM 6203 O O . SER C 3 145 ? 54.682 -98.051 21.646 1.00 85.16 145 SER C O 1
ATOM 6211 N N . ASP C 3 146 ? 53.522 -98.285 23.544 1.00 81.28 146 ASP C N 1
ATOM 6212 C CA . ASP C 3 146 ? 52.261 -98.581 22.885 1.00 83.93 146 ASP C CA 1
ATOM 6213 C C . ASP C 3 146 ? 51.209 -97.563 23.311 1.00 78.31 146 ASP C C 1
ATOM 6214 O O . ASP C 3 146 ? 51.482 -96.623 24.062 1.00 67.13 146 ASP C O 1
ATOM 6223 N N . SER C 3 147 ? 49.988 -97.758 22.815 1.00 69.08 147 SER C N 1
ATOM 6224 C CA . SER C 3 147 ? 48.891 -96.880 23.201 1.00 72.44 147 SER C CA 1
ATOM 6225 C C . SER C 3 147 ? 48.776 -96.800 24.719 1.00 72.09 147 SER C C 1
ATOM 6226 O O . SER C 3 147 ? 48.477 -95.740 25.280 1.00 72.15 147 SER C O 1
ATOM 6234 N N . ALA C 3 148 ? 49.047 -97.913 25.404 1.00 77.46 148 ALA C N 1
ATOM 6235 C CA . ALA C 3 148 ? 48.891 -97.949 26.856 1.00 66.85 148 ALA C CA 1
ATOM 6236 C C . ALA C 3 148 ? 49.839 -96.978 27.549 1.00 65.01 148 ALA C C 1
ATOM 6237 O O . ALA C 3 148 ? 49.448 -96.291 28.501 1.00 59.49 148 ALA C O 1
ATOM 6244 N N . SER C 3 149 ? 51.095 -96.913 27.097 1.00 68.09 149 SER C N 1
ATOM 6245 C CA . SER C 3 149 ? 52.042 -95.979 27.700 1.00 77.71 149 SER C CA 1
ATOM 6246 C C . SER C 3 149 ? 51.550 -94.543 27.567 1.00 75.75 149 SER C C 1
ATOM 6247 O O . SER C 3 149 ? 51.639 -93.757 28.518 1.00 64.15 149 SER C O 1
ATOM 6255 N N . ILE C 3 150 ? 51.025 -94.183 26.396 1.00 67.25 150 ILE C N 1
ATOM 6256 C CA . ILE C 3 150 ? 50.454 -92.852 26.215 1.00 64.86 150 ILE C CA 1
ATOM 6257 C C . ILE C 3 150 ? 49.258 -92.665 27.141 1.00 64.22 150 ILE C C 1
ATOM 6258 O O . ILE C 3 150 ? 49.151 -91.660 27.853 1.00 56.40 150 ILE C O 1
ATOM 6274 N N . ALA C 3 151 ? 48.342 -93.639 27.151 1.00 69.02 151 ALA C N 1
ATOM 6275 C CA . ALA C 3 151 ? 47.171 -93.544 28.018 1.00 67.04 151 ALA C CA 1
ATOM 6276 C C . ALA C 3 151 ? 47.578 -93.356 29.473 1.00 59.58 151 ALA C C 1
ATOM 6277 O O . ALA C 3 151 ? 47.011 -92.515 30.180 1.00 63.24 151 ALA C O 1
ATOM 6284 N N . ALA C 3 152 ? 48.568 -94.123 29.937 1.00 64.25 152 ALA C N 1
ATOM 6285 C CA . ALA C 3 152 ? 49.007 -94.001 31.324 1.00 66.07 152 ALA C CA 1
ATOM 6286 C C . ALA C 3 152 ? 49.562 -92.611 31.606 1.00 61.19 152 ALA C C 1
ATOM 6287 O O . ALA C 3 152 ? 49.329 -92.047 32.682 1.00 67.50 152 ALA C O 1
ATOM 6294 N N . LEU C 3 153 ? 50.301 -92.042 30.651 1.00 68.86 153 LEU C N 1
ATOM 6295 C CA . LEU C 3 153 ? 50.879 -90.720 30.860 1.00 74.29 153 LEU C CA 1
ATOM 6296 C C . LEU C 3 153 ? 49.796 -89.654 30.955 1.00 69.48 153 LEU C C 1
ATOM 6297 O O . LEU C 3 153 ? 49.903 -88.723 31.762 1.00 65.09 153 LEU C O 1
ATOM 6313 N N . VAL C 3 154 ? 48.750 -89.765 30.134 1.00 58.33 154 VAL C N 1
ATOM 6314 C CA . VAL C 3 154 ? 47.655 -88.803 30.210 1.00 59.32 154 VAL C CA 1
ATOM 6315 C C . VAL C 3 154 ? 46.954 -88.915 31.558 1.00 66.13 154 VAL C C 1
ATOM 6316 O O . VAL C 3 154 ? 46.731 -87.914 32.250 1.00 70.56 154 VAL C O 1
ATOM 6329 N N . ILE C 3 155 ? 46.599 -90.142 31.950 1.00 71.97 155 ILE C N 1
ATOM 6330 C CA . ILE C 3 155 ? 45.892 -90.353 33.210 1.00 71.27 155 ILE C CA 1
ATOM 6331 C C . ILE C 3 155 ? 46.696 -89.786 34.373 1.00 75.43 155 ILE C C 1
ATOM 6332 O O . ILE C 3 155 ? 46.161 -89.081 35.239 1.00 69.30 155 ILE C O 1
ATOM 6348 N N . ASP C 3 156 ? 47.996 -90.094 34.417 1.00 65.84 156 ASP C N 1
ATOM 6349 C CA . ASP C 3 156 ? 48.832 -89.586 35.498 1.00 73.06 156 ASP C CA 1
ATOM 6350 C C . ASP C 3 156 ? 48.796 -88.064 35.548 1.00 73.04 156 ASP C C 1
ATOM 6351 O O . ASP C 3 156 ? 48.723 -87.471 36.631 1.00 76.07 156 ASP C O 1
ATOM 6360 N N . GLY C 3 157 ? 48.844 -87.413 34.386 1.00 62.20 157 GLY C N 1
ATOM 6361 C CA . GLY C 3 157 ? 48.743 -85.962 34.364 1.00 67.64 157 GLY C CA 1
ATOM 6362 C C . GLY C 3 157 ? 47.385 -85.476 34.842 1.00 58.01 157 GLY C C 1
ATOM 6363 O O . GLY C 3 157 ? 47.276 -84.448 35.516 1.00 54.13 157 GLY C O 1
ATOM 6367 N N . LEU C 3 158 ? 46.330 -86.208 34.491 1.00 63.83 158 LEU C N 1
ATOM 6368 C CA . LEU C 3 158 ? 44.986 -85.809 34.892 1.00 67.89 158 LEU C CA 1
ATOM 6369 C C . LEU C 3 158 ? 44.783 -85.997 36.391 1.00 67.31 158 LEU C C 1
ATOM 6370 O O . LEU C 3 158 ? 44.307 -85.086 37.080 1.00 55.88 158 LEU C O 1
ATOM 6386 N N . GLU C 3 159 ? 45.159 -87.166 36.919 1.00 61.76 159 GLU C N 1
ATOM 6387 C CA . GLU C 3 159 ? 45.038 -87.393 38.356 1.00 64.12 159 GLU C CA 1
ATOM 6388 C C . GLU C 3 159 ? 45.859 -86.386 39.154 1.00 61.49 159 GLU C C 1
ATOM 6389 O O . GLU C 3 159 ? 45.486 -86.035 40.279 1.00 68.61 159 GLU C O 1
ATOM 6401 N N . SER C 3 160 ? 46.975 -85.907 38.600 1.00 60.95 160 SER C N 1
ATOM 6402 C CA . SER C 3 160 ? 47.762 -84.902 39.305 1.00 61.75 160 SER C CA 1
ATOM 6403 C C . SER C 3 160 ? 47.017 -83.585 39.471 1.00 61.43 160 SER C C 1
ATOM 6404 O O . SER C 3 160 ? 47.450 -82.749 40.270 1.00 65.19 160 SER C O 1
ATOM 6412 N N . ILE C 3 161 ? 45.926 -83.382 38.744 1.00 51.88 161 ILE C N 1
ATOM 6413 C CA . ILE C 3 161 ? 45.087 -82.205 38.884 1.00 58.79 161 ILE C CA 1
ATOM 6414 C C . ILE C 3 161 ? 43.903 -82.477 39.799 1.00 64.20 161 ILE C C 1
ATOM 6415 O O . ILE C 3 161 ? 43.605 -81.685 40.690 1.00 57.55 161 ILE C O 1
ATOM 6431 N N . HIS C 3 162 ? 43.229 -83.607 39.598 1.00 56.90 162 HIS C N 1
ATOM 6432 C CA . HIS C 3 162 ? 41.992 -83.904 40.307 1.00 56.58 162 HIS C CA 1
ATOM 6433 C C . HIS C 3 162 ? 41.730 -85.396 40.203 1.00 59.72 162 HIS C C 1
ATOM 6434 O O . HIS C 3 162 ? 41.766 -85.959 39.104 1.00 52.93 162 HIS C O 1
ATOM 6448 N N . HIS C 3 163 ? 41.472 -86.033 41.336 1.00 69.86 163 HIS C N 1
ATOM 6449 C CA . HIS C 3 163 ? 41.193 -87.457 41.344 1.00 67.67 163 HIS C CA 1
ATOM 6450 C C . HIS C 3 163 ? 39.713 -87.695 41.082 1.00 63.31 163 HIS C C 1
ATOM 6451 O O . HIS C 3 163 ? 38.854 -86.974 41.596 1.00 56.68 163 HIS C O 1
ATOM 6465 N N . ALA C 3 164 ? 39.425 -88.718 40.283 1.00 62.52 164 ALA C N 1
ATOM 6466 C CA . ALA C 3 164 ? 38.051 -89.058 39.947 1.00 66.06 164 ALA C CA 1
ATOM 6467 C C . ALA C 3 164 ? 37.996 -90.525 39.554 1.00 64.17 164 ALA C C 1
ATOM 6468 O O . ALA C 3 164 ? 38.958 -91.073 39.014 1.00 63.53 164 ALA C O 1
ATOM 6475 N N . ASP C 3 165 ? 36.879 -91.145 39.841 1.00 58.17 165 ASP C N 1
ATOM 6476 C CA . ASP C 3 165 ? 36.647 -92.536 39.498 1.00 57.02 165 ASP C CA 1
ATOM 6477 C C . ASP C 3 165 ? 35.780 -92.623 38.250 1.00 57.95 165 ASP C C 1
ATOM 6478 O O . ASP C 3 165 ? 35.015 -91.700 37.957 1.00 56.63 165 ASP C O 1
ATOM 6487 N N . PRO C 3 166 ? 35.895 -93.706 37.485 1.00 50.54 166 PRO C N 1
ATOM 6488 C CA . PRO C 3 166 ? 35.046 -93.860 36.296 1.00 50.97 166 PRO C CA 1
ATOM 6489 C C . PRO C 3 166 ? 33.576 -93.635 36.618 1.00 56.92 166 PRO C C 1
ATOM 6490 O O . PRO C 3 166 ? 33.016 -94.255 37.524 1.00 67.40 166 PRO C O 1
ATOM 6501 N N . ALA C 3 167 ? 32.946 -92.736 35.865 1.00 61.14 167 ALA C N 1
ATOM 6502 C CA . ALA C 3 167 ? 31.524 -92.491 36.048 1.00 63.29 167 ALA C CA 1
ATOM 6503 C C . ALA C 3 167 ? 30.739 -93.782 35.848 1.00 66.74 167 ALA C C 1
ATOM 6504 O O . ALA C 3 167 ? 31.149 -94.681 35.108 1.00 61.59 167 ALA C O 1
ATOM 6511 N N . ALA C 3 168 ? 29.600 -93.871 36.532 1.00 66.93 168 ALA C N 1
ATOM 6512 C CA . ALA C 3 168 ? 28.725 -95.037 36.431 1.00 72.34 168 ALA C CA 1
ATOM 6513 C C . ALA C 3 168 ? 27.744 -94.786 35.292 1.00 73.52 168 ALA C C 1
ATOM 6514 O O . ALA C 3 168 ? 26.604 -94.355 35.486 1.00 74.05 168 ALA C O 1
ATOM 6521 N N . ILE C 3 169 ? 28.210 -95.053 34.073 1.00 69.04 169 ILE C N 1
ATOM 6522 C CA . ILE C 3 169 ? 27.407 -94.848 32.879 1.00 65.02 169 ILE C CA 1
ATOM 6523 C C . ILE C 3 169 ? 27.430 -96.120 32.041 1.00 59.06 169 ILE C C 1
ATOM 6524 O O . ILE C 3 169 ? 28.275 -96.998 32.219 1.00 61.92 169 ILE C O 1
ATOM 6540 N N . ASN C 3 170 ? 26.514 -96.174 31.075 1.00 60.48 170 ASN C N 1
ATOM 6541 C CA . ASN C 3 170 ? 26.398 -97.294 30.150 1.00 63.25 170 ASN C CA 1
ATOM 6542 C C . ASN C 3 170 ? 26.976 -96.863 28.803 1.00 63.40 170 ASN C C 1
ATOM 6543 O O . ASN C 3 170 ? 26.417 -95.991 28.127 1.00 51.92 170 ASN C O 1
ATOM 6554 N N . ALA C 3 171 ? 28.083 -97.491 28.409 1.00 58.86 171 ALA C N 1
ATOM 6555 C CA . ALA C 3 171 ? 28.735 -97.158 27.151 1.00 50.26 171 ALA C CA 1
ATOM 6556 C C . ALA C 3 171 ? 27.734 -97.197 26.006 1.00 55.37 171 ALA C C 1
ATOM 6557 O O . ALA C 3 171 ? 26.809 -98.011 25.997 1.00 55.78 171 ALA C O 1
ATOM 6564 N N . VAL C 3 172 ? 27.913 -96.296 25.043 1.00 50.25 172 VAL C N 1
ATOM 6565 C CA . VAL C 3 172 ? 27.000 -96.211 23.911 1.00 48.54 172 VAL C CA 1
ATOM 6566 C C . VAL C 3 172 ? 27.691 -95.442 22.800 1.00 52.19 172 VAL C C 1
ATOM 6567 O O . VAL C 3 172 ? 28.589 -94.632 23.047 1.00 57.22 172 VAL C O 1
ATOM 6580 N N . ASN C 3 173 ? 27.298 -95.737 21.565 1.00 43.10 173 ASN C N 1
ATOM 6581 C CA . ASN C 3 173 ? 27.726 -95.007 20.381 1.00 46.77 173 ASN C CA 1
ATOM 6582 C C . ASN C 3 173 ? 26.533 -94.242 19.830 1.00 62.16 173 ASN C C 1
ATOM 6583 O O . ASN C 3 173 ? 25.453 -94.818 19.659 1.00 56.75 173 ASN C O 1
ATOM 6594 N N . VAL C 3 174 ? 26.725 -92.958 19.550 1.00 54.39 174 VAL C N 1
ATOM 6595 C CA . VAL C 3 174 ? 25.649 -92.126 19.018 1.00 54.84 174 VAL C CA 1
ATOM 6596 C C . VAL C 3 174 ? 26.123 -91.406 17.760 1.00 57.14 174 VAL C C 1
ATOM 6597 O O . VAL C 3 174 ? 27.327 -91.148 17.614 1.00 57.01 174 VAL C O 1
ATOM 6610 N N . PRO C 3 175 ? 25.228 -91.074 16.828 1.00 52.08 175 PRO C N 1
ATOM 6611 C CA . PRO C 3 175 ? 25.646 -90.279 15.661 1.00 57.93 175 PRO C CA 1
ATOM 6612 C C . PRO C 3 175 ? 26.189 -88.925 16.095 1.00 58.08 175 PRO C C 1
ATOM 6613 O O . PRO C 3 175 ? 25.565 -88.208 16.881 1.00 50.53 175 PRO C O 1
ATOM 6624 N N . LEU C 3 176 ? 27.359 -88.571 15.563 1.00 54.24 176 LEU C N 1
ATOM 6625 C CA . LEU C 3 176 ? 28.045 -87.377 16.043 1.00 56.97 176 LEU C CA 1
ATOM 6626 C C . LEU C 3 176 ? 27.262 -86.113 15.710 1.00 47.62 176 LEU C C 1
ATOM 6627 O O . LEU C 3 176 ? 27.023 -85.274 16.586 1.00 50.72 176 LEU C O 1
ATOM 6643 N N . GLU C 3 177 ? 26.856 -85.947 14.450 1.00 53.61 177 GLU C N 1
ATOM 6644 C CA . GLU C 3 177 ? 26.199 -84.697 14.080 1.00 64.12 177 GLU C CA 1
ATOM 6645 C C . GLU C 3 177 ? 24.881 -84.531 14.828 1.00 52.67 177 GLU C C 1
ATOM 6646 O O . GLU C 3 177 ? 24.564 -83.434 15.301 1.00 58.66 177 GLU C O 1
ATOM 6658 N N . GLU C 3 178 ? 24.112 -85.614 14.983 1.00 57.60 178 GLU C N 1
ATOM 6659 C CA . GLU C 3 178 ? 22.904 -85.530 15.801 1.00 49.23 178 GLU C CA 1
ATOM 6660 C C . GLU C 3 178 ? 23.239 -85.249 17.263 1.00 53.34 178 GLU C C 1
ATOM 6661 O O . GLU C 3 178 ? 22.477 -84.564 17.958 1.00 48.83 178 GLU C O 1
ATOM 6673 N N . MET C 3 179 ? 24.378 -85.761 17.741 1.00 46.71 179 MET C N 1
ATOM 6674 C CA . MET C 3 179 ? 24.771 -85.543 19.130 1.00 47.10 179 MET C CA 1
ATOM 6675 C C . MET C 3 179 ? 25.182 -84.097 19.383 1.00 55.40 179 MET C C 1
ATOM 6676 O O . MET C 3 179 ? 24.849 -83.526 20.431 1.00 45.52 179 MET C O 1
ATOM 6690 N N . LEU C 3 180 ? 25.947 -83.499 18.466 1.00 46.84 180 LEU C N 1
ATOM 6691 C CA . LEU C 3 180 ? 26.354 -82.113 18.669 1.00 52.25 180 LEU C CA 1
ATOM 6692 C C . LEU C 3 180 ? 25.144 -81.194 18.666 1.00 48.29 180 LEU C C 1
ATOM 6693 O O . LEU C 3 180 ? 25.063 -80.251 19.462 1.00 41.15 180 LEU C O 1
ATOM 6709 N N . GLU C 3 181 ? 24.189 -81.461 17.775 1.00 37.15 181 GLU C N 1
ATOM 6710 C CA . GLU C 3 181 ? 22.979 -80.650 17.713 1.00 47.85 181 GLU C CA 1
ATOM 6711 C C . GLU C 3 181 ? 22.168 -80.773 18.996 1.00 44.52 181 GLU C C 1
ATOM 6712 O O . GLU C 3 181 ? 21.659 -79.771 19.517 1.00 46.79 181 GLU C O 1
ATOM 6724 N N . ALA C 3 182 ? 22.060 -81.993 19.537 1.00 52.15 182 ALA C N 1
ATOM 6725 C CA . ALA C 3 182 ? 21.290 -82.193 20.763 1.00 44.66 182 ALA C CA 1
ATOM 6726 C C . ALA C 3 182 ? 22.053 -81.673 21.978 1.00 57.48 182 ALA C C 1
ATOM 6727 O O . ALA C 3 182 ? 21.457 -81.154 22.929 1.00 48.91 182 ALA C O 1
ATOM 6734 N N . THR C 3 183 ? 23.375 -81.830 21.978 1.00 50.91 183 THR C N 1
ATOM 6735 C CA . THR C 3 183 ? 24.173 -81.278 23.066 1.00 51.89 183 THR C CA 1
ATOM 6736 C C . THR C 3 183 ? 24.118 -79.753 23.069 1.00 43.23 183 THR C C 1
ATOM 6737 O O . THR C 3 183 ? 24.038 -79.132 24.135 1.00 46.36 183 THR C O 1
ATOM 6748 N N . LYS C 3 184 ? 24.146 -79.131 21.890 1.00 46.99 184 LYS C N 1
ATOM 6749 C CA . LYS C 3 184 ? 24.098 -77.672 21.828 1.00 49.35 184 LYS C CA 1
ATOM 6750 C C . LYS C 3 184 ? 22.781 -77.144 22.388 1.00 53.84 184 LYS C C 1
ATOM 6751 O O . LYS C 3 184 ? 22.770 -76.211 23.201 1.00 50.01 184 LYS C O 1
ATOM 6770 N N . SER C 3 185 ? 21.658 -77.742 21.977 1.00 51.10 185 SER C N 1
ATOM 6771 C CA . SER C 3 185 ? 20.365 -77.345 22.525 1.00 53.92 185 SER C CA 1
ATOM 6772 C C . SER C 3 185 ? 20.314 -77.555 24.034 1.00 55.78 185 SER C C 1
ATOM 6773 O O . SER C 3 185 ? 19.810 -76.700 24.770 1.00 55.29 185 SER C O 1
ATOM 6781 N N . TRP C 3 186 ? 20.812 -78.698 24.516 1.00 50.23 186 TRP C N 1
ATOM 6782 C CA . TRP C 3 186 ? 20.759 -78.973 25.950 1.00 47.34 186 TRP C CA 1
ATOM 6783 C C . TRP C 3 186 ? 21.553 -77.935 26.727 1.00 49.81 186 TRP C C 1
ATOM 6784 O O . TRP C 3 186 ? 21.100 -77.443 27.767 1.00 50.47 186 TRP C O 1
ATOM 6805 N N . GLN C 3 187 ? 22.743 -77.592 26.234 1.00 57.52 187 GLN C N 1
ATOM 6806 C CA . GLN C 3 187 ? 23.510 -76.499 26.817 1.00 53.34 187 GLN C CA 1
ATOM 6807 C C . GLN C 3 187 ? 22.717 -75.200 26.795 1.00 57.35 187 GLN C C 1
ATOM 6808 O O . GLN C 3 187 ? 22.715 -74.448 27.776 1.00 59.35 187 GLN C O 1
ATOM 6822 N N . GLU C 3 188 ? 22.041 -74.918 25.677 1.00 59.54 188 GLU C N 1
ATOM 6823 C CA . GLU C 3 188 ? 21.283 -73.677 25.560 1.00 59.74 188 GLU C CA 1
ATOM 6824 C C . GLU C 3 188 ? 20.169 -73.605 26.593 1.00 58.84 188 GLU C C 1
ATOM 6825 O O . GLU C 3 188 ? 19.850 -72.518 27.086 1.00 62.95 188 GLU C O 1
ATOM 6837 N N . SER C 3 189 ? 19.574 -74.744 26.943 1.00 59.63 189 SER C N 1
ATOM 6838 C CA . SER C 3 189 ? 18.551 -74.778 27.980 1.00 65.97 189 SER C CA 1
ATOM 6839 C C . SER C 3 189 ? 19.133 -74.676 29.383 1.00 62.30 189 SER C C 1
ATOM 6840 O O . SER C 3 189 ? 18.374 -74.728 30.357 1.00 62.43 189 SER C O 1
ATOM 6848 N N . GLY C 3 190 ? 20.449 -74.527 29.510 1.00 51.12 190 GLY C N 1
ATOM 6849 C CA . GLY C 3 190 ? 21.082 -74.564 30.812 1.00 53.44 190 GLY C CA 1
ATOM 6850 C C . GLY C 3 190 ? 21.333 -75.950 31.355 1.00 56.52 190 GLY C C 1
ATOM 6851 O O . GLY C 3 190 ? 21.607 -76.089 32.551 1.00 54.36 190 GLY C O 1
ATOM 6855 N N . PHE C 3 191 ? 21.257 -76.983 30.512 1.00 62.79 191 PHE C N 1
ATOM 6856 C CA . PHE C 3 191 ? 21.394 -78.372 30.953 1.00 62.78 191 PHE C CA 1
ATOM 6857 C C . PHE C 3 191 ? 20.238 -78.763 31.870 1.00 66.28 191 PHE C C 1
ATOM 6858 O O . PHE C 3 191 ? 20.419 -79.471 32.861 1.00 68.08 191 PHE C O 1
ATOM 6875 N N . ASN C 3 192 ? 19.039 -78.309 31.517 1.00 73.11 192 ASN C N 1
ATOM 6876 C CA . ASN C 3 192 ? 17.869 -78.541 32.348 1.00 73.74 192 ASN C CA 1
ATOM 6877 C C . ASN C 3 192 ? 17.518 -80.021 32.384 1.00 66.85 192 ASN C C 1
ATOM 6878 O O . ASN C 3 192 ? 17.472 -80.688 31.344 1.00 52.12 192 ASN C O 1
ATOM 6889 N N . VAL C 3 193 ? 17.232 -80.518 33.588 1.00 67.12 193 VAL C N 1
ATOM 6890 C CA . VAL C 3 193 ? 16.992 -81.938 33.793 1.00 66.34 193 VAL C CA 1
ATOM 6891 C C . VAL C 3 193 ? 15.789 -82.440 33.015 1.00 61.48 193 VAL C C 1
ATOM 6892 O O . VAL C 3 193 ? 15.658 -83.651 32.806 1.00 57.98 193 VAL C O 1
ATOM 6905 N N . PHE C 3 194 ? 14.896 -81.545 32.589 1.00 64.82 194 PHE C N 1
ATOM 6906 C CA . PHE C 3 194 ? 13.732 -81.938 31.808 1.00 65.58 194 PHE C CA 1
ATOM 6907 C C . PHE C 3 194 ? 13.967 -81.871 30.304 1.00 59.73 194 PHE C C 1
ATOM 6908 O O . PHE C 3 194 ? 13.081 -82.269 29.540 1.00 54.50 194 PHE C O 1
ATOM 6925 N N . SER C 3 195 ? 15.126 -81.379 29.860 1.00 69.17 195 SER C N 1
ATOM 6926 C CA . SER C 3 195 ? 15.405 -81.200 28.441 1.00 67.13 195 SER C CA 1
ATOM 6927 C C . SER C 3 195 ? 16.342 -82.264 27.880 1.00 55.52 195 SER C C 1
ATOM 6928 O O . SER C 3 195 ? 16.790 -82.138 26.735 1.00 60.07 195 SER C O 1
ATOM 6936 N N . GLY C 3 196 ? 16.652 -83.301 28.652 1.00 53.52 196 GLY C N 1
ATOM 6937 C CA . GLY C 3 196 ? 17.456 -84.400 28.165 1.00 48.70 196 GLY C CA 1
ATOM 6938 C C . GLY C 3 196 ? 16.729 -85.351 27.248 1.00 54.19 196 GLY C C 1
ATOM 6939 O O . GLY C 3 196 ? 17.260 -86.415 26.915 1.00 49.01 196 GLY C O 1
ATOM 6943 N N . GLY C 3 197 ? 15.526 -84.982 26.817 1.00 56.75 197 GLY C N 1
ATOM 6944 C CA . GLY C 3 197 ? 14.681 -85.855 26.033 1.00 52.45 197 GLY C CA 1
ATOM 6945 C C . GLY C 3 197 ? 15.319 -86.452 24.800 1.00 59.20 197 GLY C C 1
ATOM 6946 O O . GLY C 3 197 ? 15.337 -87.676 24.656 1.00 59.27 197 GLY C O 1
ATOM 6950 N N . ASP C 3 198 ? 15.833 -85.619 23.897 1.00 60.25 198 ASP C N 1
ATOM 6951 C CA . ASP C 3 198 ? 16.349 -86.140 22.637 1.00 63.56 198 ASP C CA 1
ATOM 6952 C C . ASP C 3 198 ? 17.703 -86.820 22.787 1.00 52.27 198 ASP C C 1
ATOM 6953 O O . ASP C 3 198 ? 18.119 -87.545 21.878 1.00 53.86 198 ASP C O 1
ATOM 6962 N N . LEU C 3 199 ? 18.402 -86.617 23.901 1.00 48.47 199 LEU C N 1
ATOM 6963 C CA . LEU C 3 199 ? 19.570 -87.448 24.169 1.00 53.78 199 LEU C CA 1
ATOM 6964 C C . LEU C 3 199 ? 19.145 -88.857 24.559 1.00 50.00 199 LEU C C 1
ATOM 6965 O O . LEU C 3 199 ? 19.729 -89.839 24.086 1.00 49.02 199 LEU C O 1
ATOM 6981 N N . ARG C 3 200 ? 18.107 -88.977 25.393 1.00 55.91 200 ARG C N 1
ATOM 6982 C CA . ARG C 3 200 ? 17.554 -90.291 25.702 1.00 60.42 200 ARG C CA 1
ATOM 6983 C C . ARG C 3 200 ? 16.989 -90.954 24.451 1.00 55.31 200 ARG C C 1
ATOM 6984 O O . ARG C 3 200 ? 17.184 -92.155 24.230 1.00 48.55 200 ARG C O 1
ATOM 7005 N N . ARG C 3 201 ? 16.295 -90.187 23.610 1.00 49.72 201 ARG C N 1
ATOM 7006 C CA . ARG C 3 201 ? 15.747 -90.754 22.384 1.00 56.41 201 ARG C CA 1
ATOM 7007 C C . ARG C 3 201 ? 16.842 -91.232 21.438 1.00 52.64 201 ARG C C 1
ATOM 7008 O O . ARG C 3 201 ? 16.556 -91.990 20.505 1.00 54.67 201 ARG C O 1
ATOM 7029 N N . MET C 3 202 ? 18.088 -90.822 21.663 1.00 55.26 202 MET C N 1
ATOM 7030 C CA . MET C 3 202 ? 19.216 -91.353 20.908 1.00 49.14 202 MET C CA 1
ATOM 7031 C C . MET C 3 202 ? 19.753 -92.653 21.496 1.00 61.59 202 MET C C 1
ATOM 7032 O O . MET C 3 202 ? 20.722 -93.206 20.961 1.00 57.71 202 MET C O 1
ATOM 7046 N N . GLY C 3 203 ? 19.160 -93.147 22.581 1.00 58.09 203 GLY C N 1
ATOM 7047 C CA . GLY C 3 203 ? 19.610 -94.372 23.207 1.00 51.45 203 GLY C CA 1
ATOM 7048 C C . GLY C 3 203 ? 20.591 -94.193 24.341 1.00 52.52 203 GLY C C 1
ATOM 7049 O O . GLY C 3 203 ? 21.200 -95.179 24.777 1.00 66.09 203 GLY C O 1
ATOM 7053 N N . ILE C 3 204 ? 20.758 -92.979 24.843 1.00 49.30 204 ILE C N 1
ATOM 7054 C CA . ILE C 3 204 ? 21.676 -92.701 25.939 1.00 50.87 204 ILE C CA 1
ATOM 7055 C C . ILE C 3 204 ? 20.932 -92.930 27.246 1.00 49.80 204 ILE C C 1
ATOM 7056 O O . ILE C 3 204 ? 19.807 -92.445 27.422 1.00 55.22 204 ILE C O 1
ATOM 7072 N N . SER C 3 205 ? 21.558 -93.661 28.165 1.00 51.96 205 SER C N 1
ATOM 7073 C CA . SER C 3 205 ? 20.869 -94.096 29.371 1.00 43.93 205 SER C CA 1
ATOM 7074 C C . SER C 3 205 ? 20.610 -92.922 30.308 1.00 49.87 205 SER C C 1
ATOM 7075 O O . SER C 3 205 ? 21.341 -91.930 30.319 1.00 48.01 205 SER C O 1
ATOM 7083 N N . ALA C 3 206 ? 19.543 -93.044 31.099 1.00 41.85 206 ALA C N 1
ATOM 7084 C CA . ALA C 3 206 ? 19.239 -92.017 32.087 1.00 50.80 206 ALA C CA 1
ATOM 7085 C C . ALA C 3 206 ? 20.425 -91.770 33.007 1.00 50.44 206 ALA C C 1
ATOM 7086 O O . ALA C 3 206 ? 20.631 -90.644 33.469 1.00 44.65 206 ALA C O 1
ATOM 7093 N N . SER C 3 207 ? 21.219 -92.805 33.286 1.00 55.86 207 SER C N 1
ATOM 7094 C CA . SER C 3 207 ? 22.393 -92.608 34.129 1.00 52.12 207 SER C CA 1
ATOM 7095 C C . SER C 3 207 ? 23.480 -91.850 33.377 1.00 45.35 207 SER C C 1
ATOM 7096 O O . SER C 3 207 ? 24.095 -90.926 33.922 1.00 50.83 207 SER C O 1
ATOM 7104 N N . THR C 3 208 ? 23.711 -92.210 32.114 1.00 46.98 208 THR C N 1
ATOM 7105 C CA . THR C 3 208 ? 24.705 -91.503 31.318 1.00 53.50 208 THR C CA 1
ATOM 7106 C C . THR C 3 208 ? 24.343 -90.030 31.161 1.00 50.07 208 THR C C 1
ATOM 7107 O O . THR C 3 208 ? 25.207 -89.156 31.290 1.00 50.87 208 THR C O 1
ATOM 7118 N N . VAL C 3 209 ? 23.068 -89.731 30.902 1.00 46.94 209 VAL C N 1
ATOM 7119 C CA . VAL C 3 209 ? 22.662 -88.340 30.719 1.00 43.93 209 VAL C CA 1
ATOM 7120 C C . VAL C 3 209 ? 22.958 -87.524 31.973 1.00 52.38 209 VAL C C 1
ATOM 7121 O O . VAL C 3 209 ? 23.425 -86.381 31.892 1.00 51.15 209 VAL C O 1
ATOM 7134 N N . ALA C 3 210 ? 22.684 -88.087 33.151 1.00 47.17 210 ALA C N 1
ATOM 7135 C CA . ALA C 3 210 ? 22.929 -87.342 34.383 1.00 51.90 210 ALA C CA 1
ATOM 7136 C C . ALA C 3 210 ? 24.417 -87.057 34.568 1.00 53.41 210 ALA C C 1
ATOM 7137 O O . ALA C 3 210 ? 24.801 -85.936 34.926 1.00 50.05 210 ALA C O 1
ATOM 7144 N N . ALA C 3 211 ? 25.273 -88.057 34.336 1.00 46.63 211 ALA C N 1
ATOM 7145 C CA . ALA C 3 211 ? 26.707 -87.841 34.511 1.00 54.42 211 ALA C CA 1
ATOM 7146 C C . ALA C 3 211 ? 27.256 -86.915 33.433 1.00 53.20 211 ALA C C 1
ATOM 7147 O O . ALA C 3 211 ? 28.109 -86.063 33.708 1.00 52.10 211 ALA C O 1
ATOM 7154 N N . LEU C 3 212 ? 26.779 -87.068 32.199 1.00 48.14 212 LEU C N 1
ATOM 7155 C CA . LEU C 3 212 ? 27.224 -86.199 31.118 1.00 45.55 212 LEU C CA 1
ATOM 7156 C C . LEU C 3 212 ? 26.882 -84.747 31.417 1.00 53.00 212 LEU C C 1
ATOM 7157 O O . LEU C 3 212 ? 27.735 -83.859 31.307 1.00 55.03 212 LEU C O 1
ATOM 7173 N N . GLY C 3 213 ? 25.637 -84.486 31.813 1.00 56.74 213 GLY C N 1
ATOM 7174 C CA . GLY C 3 213 ? 25.251 -83.121 32.129 1.00 52.36 213 GLY C CA 1
ATOM 7175 C C . GLY C 3 213 ? 26.139 -82.500 33.189 1.00 50.73 213 GLY C C 1
ATOM 7176 O O . GLY C 3 213 ? 26.448 -81.308 33.137 1.00 59.50 213 GLY C O 1
ATOM 7180 N N . GLN C 3 214 ? 26.568 -83.304 34.162 1.00 50.29 214 GLN C N 1
ATOM 7181 C CA . GLN C 3 214 ? 27.438 -82.793 35.214 1.00 50.90 214 GLN C CA 1
ATOM 7182 C C . GLN C 3 214 ? 28.834 -82.495 34.683 1.00 51.79 214 GLN C C 1
ATOM 7183 O O . GLN C 3 214 ? 29.421 -81.458 35.010 1.00 54.16 214 GLN C O 1
ATOM 7197 N N . ALA C 3 215 ? 29.377 -83.389 33.855 1.00 52.77 215 ALA C N 1
ATOM 7198 C CA . ALA C 3 215 ? 30.719 -83.183 33.321 1.00 59.76 215 ALA C CA 1
ATOM 7199 C C . ALA C 3 215 ? 30.758 -82.002 32.360 1.00 56.17 215 ALA C C 1
ATOM 7200 O O . ALA C 3 215 ? 31.733 -81.243 32.345 1.00 50.62 215 ALA C O 1
ATOM 7207 N N . LEU C 3 216 ? 29.715 -81.833 31.547 1.00 49.84 216 LEU C N 1
ATOM 7208 C CA . LEU C 3 216 ? 29.686 -80.728 30.597 1.00 52.38 216 LEU C CA 1
ATOM 7209 C C . LEU C 3 216 ? 29.345 -79.404 31.268 1.00 60.28 216 LEU C C 1
ATOM 7210 O O . LEU C 3 216 ? 29.789 -78.346 30.808 1.00 67.61 216 LEU C O 1
ATOM 7226 N N . SER C 3 217 ? 28.554 -79.443 32.339 1.00 59.49 217 SER C N 1
ATOM 7227 C CA . SER C 3 217 ? 28.028 -78.241 32.972 1.00 58.72 217 SER C CA 1
ATOM 7228 C C . SER C 3 217 ? 28.990 -77.647 33.992 1.00 59.94 217 SER C C 1
ATOM 7229 O O . SER C 3 217 ? 29.072 -76.421 34.120 1.00 59.08 217 SER C O 1
ATOM 7237 N N . ASP C 3 218 ? 29.723 -78.491 34.713 1.00 56.24 218 ASP C N 1
ATOM 7238 C CA . ASP C 3 218 ? 30.574 -78.021 35.793 1.00 62.30 218 ASP C CA 1
ATOM 7239 C C . ASP C 3 218 ? 31.718 -79.001 36.019 1.00 54.79 218 ASP C C 1
ATOM 7240 O O . ASP C 3 218 ? 31.772 -79.665 37.064 1.00 61.77 218 ASP C O 1
ATOM 7249 N N . PRO C 3 219 ? 32.640 -79.118 35.069 1.00 60.56 219 PRO C N 1
ATOM 7250 C CA . PRO C 3 219 ? 33.723 -80.096 35.208 1.00 58.53 219 PRO C CA 1
ATOM 7251 C C . PRO C 3 219 ? 34.756 -79.629 36.216 1.00 51.45 219 PRO C C 1
ATOM 7252 O O . PRO C 3 219 ? 34.986 -78.431 36.403 1.00 51.20 219 PRO C O 1
ATOM 7263 N N . ALA C 3 220 ? 35.377 -80.600 36.880 1.00 48.05 220 ALA C N 1
ATOM 7264 C CA . ALA C 3 220 ? 36.471 -80.314 37.799 1.00 54.22 220 ALA C CA 1
ATOM 7265 C C . ALA C 3 220 ? 37.825 -80.337 37.107 1.00 57.48 220 ALA C C 1
ATOM 7266 O O . ALA C 3 220 ? 38.764 -79.692 37.586 1.00 54.16 220 ALA C O 1
ATOM 7273 N N . ALA C 3 221 ? 37.936 -81.061 35.994 1.00 68.51 221 ALA C N 1
ATOM 7274 C CA . ALA C 3 221 ? 39.155 -81.163 35.208 1.00 66.44 221 ALA C CA 1
ATOM 7275 C C . ALA C 3 221 ? 38.802 -81.839 33.894 1.00 62.79 221 ALA C C 1
ATOM 7276 O O . ALA C 3 221 ? 37.939 -82.722 33.864 1.00 53.56 221 ALA C O 1
ATOM 7283 N N . GLU C 3 222 ? 39.448 -81.410 32.813 1.00 61.17 222 GLU C N 1
ATOM 7284 C CA . GLU C 3 222 ? 39.249 -82.037 31.517 1.00 58.28 222 GLU C CA 1
ATOM 7285 C C . GLU C 3 222 ? 40.592 -82.293 30.847 1.00 51.49 222 GLU C C 1
ATOM 7286 O O . GLU C 3 222 ? 41.600 -81.656 31.161 1.00 59.52 222 GLU C O 1
ATOM 7298 N N . VAL C 3 223 ? 40.585 -83.219 29.893 1.00 52.86 223 VAL C N 1
ATOM 7299 C CA . VAL C 3 223 ? 41.735 -83.476 29.034 1.00 58.43 223 VAL C CA 1
ATOM 7300 C C . VAL C 3 223 ? 41.243 -83.699 27.613 1.00 56.03 223 VAL C C 1
ATOM 7301 O O . VAL C 3 223 ? 40.237 -84.380 27.390 1.00 56.88 223 VAL C O 1
ATOM 7314 N N . ALA C 3 224 ? 41.946 -83.106 26.654 1.00 54.56 224 ALA C N 1
ATOM 7315 C CA . ALA C 3 224 ? 41.738 -83.364 25.235 1.00 53.32 224 ALA C CA 1
ATOM 7316 C C . ALA C 3 224 ? 43.021 -83.963 24.681 1.00 43.34 224 ALA C C 1
ATOM 7317 O O . ALA C 3 224 ? 44.110 -83.446 24.943 1.00 45.86 224 ALA C O 1
ATOM 7324 N N . VAL C 3 225 ? 42.900 -85.057 23.936 1.00 53.91 225 VAL C N 1
ATOM 7325 C CA . VAL C 3 225 ? 44.054 -85.787 23.425 1.00 44.94 225 VAL C CA 1
ATOM 7326 C C . VAL C 3 225 ? 43.846 -86.042 21.941 1.00 53.16 225 VAL C C 1
ATOM 7327 O O . VAL C 3 225 ? 42.801 -86.561 21.536 1.00 48.22 225 VAL C O 1
ATOM 7340 N N . TYR C 3 226 ? 44.846 -85.688 21.135 1.00 57.83 226 TYR C N 1
ATOM 7341 C CA . TYR C 3 226 ? 44.794 -85.894 19.695 1.00 53.57 226 TYR C CA 1
ATOM 7342 C C . TYR C 3 226 ? 46.219 -85.973 19.166 1.00 49.37 226 TYR C C 1
ATOM 7343 O O . TYR C 3 226 ? 47.190 -85.752 19.897 1.00 54.56 226 TYR C O 1
ATOM 7361 N N . ALA C 3 227 ? 46.340 -86.303 17.882 1.00 53.52 227 ALA C N 1
ATOM 7362 C CA . ALA C 3 227 ? 47.644 -86.558 17.289 1.00 65.45 227 ALA C CA 1
ATOM 7363 C C . ALA C 3 227 ? 47.733 -85.948 15.896 1.00 58.50 227 ALA C C 1
ATOM 7364 O O . ALA C 3 227 ? 46.724 -85.635 15.259 1.00 56.37 227 ALA C O 1
ATOM 7371 N N . ARG C 3 228 ? 48.972 -85.808 15.426 1.00 66.97 228 ARG C N 1
ATOM 7372 C CA . ARG C 3 228 ? 49.279 -85.216 14.130 1.00 64.36 228 ARG C CA 1
ATOM 7373 C C . ARG C 3 228 ? 50.410 -86.011 13.493 1.00 63.02 228 ARG C C 1
ATOM 7374 O O . ARG C 3 228 ? 51.384 -86.364 14.165 1.00 60.95 228 ARG C O 1
ATOM 7395 N N . GLN C 3 229 ? 50.266 -86.309 12.202 1.00 70.18 229 GLN C N 1
ATOM 7396 C CA . GLN C 3 229 ? 51.241 -87.086 11.450 1.00 70.29 229 GLN C CA 1
ATOM 7397 C C . GLN C 3 229 ? 51.769 -86.268 10.278 1.00 80.77 229 GLN C C 1
ATOM 7398 O O . GLN C 3 229 ? 51.065 -85.413 9.730 1.00 73.18 229 GLN C O 1
ATOM 7412 N N . TYR C 3 230 ? 53.017 -86.543 9.889 1.00 91.38 230 TYR C N 1
ATOM 7413 C CA . TYR C 3 230 ? 53.700 -85.772 8.857 1.00 91.57 230 TYR C CA 1
ATOM 7414 C C . TYR C 3 230 ? 54.340 -86.685 7.818 1.00 92.92 230 TYR C C 1
ATOM 7415 O O . TYR C 3 230 ? 55.117 -87.580 8.165 1.00 96.09 230 TYR C O 1
ATOM 7433 N N . ARG C 3 231 ? 54.027 -86.436 6.544 1.00 96.46 231 ARG C N 1
ATOM 7434 C CA . ARG C 3 231 ? 54.671 -87.090 5.411 1.00 106.60 231 ARG C CA 1
ATOM 7435 C C . ARG C 3 231 ? 55.171 -86.016 4.453 1.00 119.54 231 ARG C C 1
ATOM 7436 O O . ARG C 3 231 ? 54.536 -84.970 4.289 1.00 121.28 231 ARG C O 1
ATOM 7457 N N . ASP C 3 232 ? 56.304 -86.297 3.799 1.00 123.22 232 ASP C N 1
ATOM 7458 C CA . ASP C 3 232 ? 57.035 -85.310 3.000 1.00 123.80 232 ASP C CA 1
ATOM 7459 C C . ASP C 3 232 ? 56.913 -83.923 3.632 1.00 118.90 232 ASP C C 1
ATOM 7460 O O . ASP C 3 232 ? 57.578 -83.637 4.634 1.00 115.96 232 ASP C O 1
ATOM 7469 N N . ASP C 3 233 ? 56.067 -83.058 3.069 1.00 114.06 233 ASP C N 1
ATOM 7470 C CA . ASP C 3 233 ? 55.774 -81.764 3.674 1.00 118.46 233 ASP C CA 1
ATOM 7471 C C . ASP C 3 233 ? 54.308 -81.596 4.058 1.00 118.14 233 ASP C C 1
ATOM 7472 O O . ASP C 3 233 ? 53.969 -80.601 4.710 1.00 111.78 233 ASP C O 1
ATOM 7481 N N . ALA C 3 234 ? 53.438 -82.534 3.690 1.00 113.12 234 ALA C N 1
ATOM 7482 C CA . ALA C 3 234 ? 52.030 -82.463 4.049 1.00 105.83 234 ALA C CA 1
ATOM 7483 C C . ALA C 3 234 ? 51.811 -82.974 5.472 1.00 95.79 234 ALA C C 1
ATOM 7484 O O . ALA C 3 234 ? 52.610 -83.742 6.015 1.00 97.85 234 ALA C O 1
ATOM 7491 N N . LYS C 3 235 ? 50.703 -82.544 6.077 1.00 88.08 235 LYS C N 1
ATOM 7492 C CA . LYS C 3 235 ? 50.398 -82.901 7.456 1.00 87.16 235 LYS C CA 1
ATOM 7493 C C . LYS C 3 235 ? 48.910 -83.194 7.597 1.00 81.23 235 LYS C C 1
ATOM 7494 O O . LYS C 3 235 ? 48.099 -82.831 6.740 1.00 68.13 235 LYS C O 1
ATOM 7513 N N . GLY C 3 236 ? 48.562 -83.872 8.695 1.00 74.47 236 GLY C N 1
ATOM 7514 C CA . GLY C 3 236 ? 47.187 -84.214 8.981 1.00 64.22 236 GLY C CA 1
ATOM 7515 C C . GLY C 3 236 ? 46.934 -84.623 10.419 1.00 66.74 236 GLY C C 1
ATOM 7516 O O . GLY C 3 236 ? 47.724 -85.349 11.034 1.00 53.34 236 GLY C O 1
ATOM 7520 N N . PRO C 3 237 ? 45.812 -84.175 10.980 1.00 62.09 237 PRO C N 1
ATOM 7521 C CA . PRO C 3 237 ? 45.463 -84.540 12.354 1.00 57.81 237 PRO C CA 1
ATOM 7522 C C . PRO C 3 237 ? 44.688 -85.851 12.400 1.00 51.92 237 PRO C C 1
ATOM 7523 O O . PRO C 3 237 ? 44.176 -86.341 11.391 1.00 55.06 237 PRO C O 1
ATOM 7534 N N . SER C 3 238 ? 44.598 -86.407 13.606 1.00 55.20 238 SER C N 1
ATOM 7535 C CA . SER C 3 238 ? 43.728 -87.555 13.825 1.00 54.71 238 SER C CA 1
ATOM 7536 C C . SER C 3 238 ? 42.276 -87.131 13.640 1.00 51.58 238 SER C C 1
ATOM 7537 O O . SER C 3 238 ? 41.854 -86.087 14.147 1.00 56.99 238 SER C O 1
ATOM 7545 N N . ALA C 3 239 ? 41.512 -87.936 12.900 1.00 51.32 239 ALA C N 1
ATOM 7546 C CA . ALA C 3 239 ? 40.110 -87.613 12.669 1.00 54.07 239 ALA C CA 1
ATOM 7547 C C . ALA C 3 239 ? 39.315 -87.599 13.965 1.00 56.52 239 ALA C C 1
ATOM 7548 O O . ALA C 3 239 ? 38.248 -86.979 14.022 1.00 58.35 239 ALA C O 1
ATOM 7555 N N . SER C 3 240 ? 39.825 -88.247 15.009 1.00 58.27 240 SER C N 1
ATOM 7556 C CA . SER C 3 240 ? 39.136 -88.387 16.280 1.00 52.64 240 SER C CA 1
ATOM 7557 C C . SER C 3 240 ? 39.937 -87.725 17.391 1.00 59.37 240 SER C C 1
ATOM 7558 O O . SER C 3 240 ? 41.170 -87.685 17.352 1.00 56.17 240 SER C O 1
ATOM 7566 N N . VAL C 3 241 ? 39.220 -87.207 18.386 1.00 46.10 241 VAL C N 1
ATOM 7567 C CA . VAL C 3 241 ? 39.817 -86.640 19.587 1.00 45.36 241 VAL C CA 1
ATOM 7568 C C . VAL C 3 241 ? 39.258 -87.382 20.792 1.00 50.94 241 VAL C C 1
ATOM 7569 O O . VAL C 3 241 ? 38.069 -87.715 20.828 1.00 50.24 241 VAL C O 1
ATOM 7582 N N . LEU C 3 242 ? 40.115 -87.638 21.775 1.00 44.85 242 LEU C N 1
ATOM 7583 C CA . LEU C 3 242 ? 39.703 -88.212 23.048 1.00 43.74 242 LEU C CA 1
ATOM 7584 C C . LEU C 3 242 ? 39.527 -87.085 24.054 1.00 49.20 242 LEU C C 1
ATOM 7585 O O . LEU C 3 242 ? 40.489 -86.375 24.364 1.00 49.79 242 LEU C O 1
ATOM 7601 N N . SER C 3 243 ? 38.316 -86.939 24.580 1.00 52.42 243 SER C N 1
ATOM 7602 C CA . SER C 3 243 ? 38.024 -85.968 25.626 1.00 44.91 243 SER C CA 1
ATOM 7603 C C . SER C 3 243 ? 37.662 -86.707 26.909 1.00 49.68 243 SER C C 1
ATOM 7604 O O . SER C 3 243 ? 36.724 -87.512 26.923 1.00 51.33 243 SER C O 1
ATOM 7612 N N . LEU C 3 244 ? 38.400 -86.426 27.979 1.00 49.69 244 LEU C N 1
ATOM 7613 C CA . LEU C 3 244 ? 38.068 -86.886 29.317 1.00 44.81 244 LEU C CA 1
ATOM 7614 C C . LEU C 3 244 ? 37.560 -85.705 30.131 1.00 55.20 244 LEU C C 1
ATOM 7615 O O . LEU C 3 244 ? 38.122 -84.607 30.057 1.00 53.47 244 LEU C O 1
ATOM 7631 N N . LYS C 3 245 ? 36.504 -85.936 30.914 1.00 57.04 245 LYS C N 1
ATOM 7632 C CA . LYS C 3 245 ? 35.906 -84.889 31.731 1.00 54.61 245 LYS C CA 1
ATOM 7633 C C . LYS C 3 245 ? 35.532 -85.434 33.100 1.00 63.14 245 LYS C C 1
ATOM 7634 O O . LYS C 3 245 ? 35.023 -86.553 33.212 1.00 55.09 245 LYS C O 1
ATOM 7653 N N . ASP C 3 246 ? 35.757 -84.617 34.132 1.00 62.58 246 ASP C N 1
ATOM 7654 C CA . ASP C 3 246 ? 35.514 -84.990 35.525 1.00 53.19 246 ASP C CA 1
ATOM 7655 C C . ASP C 3 246 ? 34.303 -84.236 36.067 1.00 59.47 246 ASP C C 1
ATOM 7656 O O . ASP C 3 246 ? 34.405 -83.060 36.429 1.00 62.06 246 ASP C O 1
ATOM 7665 N N . GLY C 3 247 ? 33.165 -84.925 36.161 1.00 59.09 247 GLY C N 1
ATOM 7666 C CA . GLY C 3 247 ? 31.966 -84.372 36.746 1.00 62.49 247 GLY C CA 1
ATOM 7667 C C . GLY C 3 247 ? 31.635 -84.997 38.095 1.00 56.98 247 GLY C C 1
ATOM 7668 O O . GLY C 3 247 ? 32.263 -85.956 38.542 1.00 54.90 247 GLY C O 1
ATOM 7672 N N . SER C 3 248 ? 30.624 -84.412 38.748 1.00 51.03 248 SER C N 1
ATOM 7673 C CA . SER C 3 248 ? 30.159 -84.934 40.030 1.00 56.59 248 SER C CA 1
ATOM 7674 C C . SER C 3 248 ? 29.968 -86.442 39.974 1.00 61.30 248 SER C C 1
ATOM 7675 O O . SER C 3 248 ? 30.303 -87.158 40.925 1.00 59.75 248 SER C O 1
ATOM 7683 N N . GLY C 3 249 ? 29.412 -86.939 38.870 1.00 57.10 249 GLY C N 1
ATOM 7684 C CA . GLY C 3 249 ? 29.132 -88.343 38.701 1.00 57.21 249 GLY C CA 1
ATOM 7685 C C . GLY C 3 249 ? 30.281 -89.183 38.209 1.00 54.36 249 GLY C C 1
ATOM 7686 O O . GLY C 3 249 ? 30.067 -90.333 37.824 1.00 60.24 249 GLY C O 1
ATOM 7690 N N . GLY C 3 250 ? 31.494 -88.647 38.200 1.00 55.60 250 GLY C N 1
ATOM 7691 C CA . GLY C 3 250 ? 32.667 -89.400 37.800 1.00 59.01 250 GLY C CA 1
ATOM 7692 C C . GLY C 3 250 ? 33.250 -88.899 36.489 1.00 63.83 250 GLY C C 1
ATOM 7693 O O . GLY C 3 250 ? 32.781 -87.933 35.885 1.00 49.66 250 GLY C O 1
ATOM 7697 N N . ARG C 3 251 ? 34.296 -89.609 36.065 1.00 62.95 251 ARG C N 1
ATOM 7698 C CA . ARG C 3 251 ? 35.073 -89.237 34.893 1.00 59.07 251 ARG C CA 1
ATOM 7699 C C . ARG C 3 251 ? 34.556 -89.961 33.659 1.00 52.01 251 ARG C C 1
ATOM 7700 O O . ARG C 3 251 ? 34.437 -91.191 33.655 1.00 50.44 251 ARG C O 1
ATOM 7721 N N . ILE C 3 252 ? 34.271 -89.192 32.611 1.00 56.32 252 ILE C N 1
ATOM 7722 C CA . ILE C 3 252 ? 33.709 -89.708 31.369 1.00 49.80 252 ILE C CA 1
ATOM 7723 C C . ILE C 3 252 ? 34.727 -89.538 30.251 1.00 53.31 252 ILE C C 1
ATOM 7724 O O . ILE C 3 252 ? 35.540 -88.605 30.253 1.00 51.68 252 ILE C O 1
ATOM 7740 N N . ALA C 3 253 ? 34.670 -90.450 29.282 1.00 52.74 253 ALA C N 1
ATOM 7741 C CA . ALA C 3 253 ? 35.542 -90.430 28.116 1.00 44.79 253 ALA C CA 1
ATOM 7742 C C . ALA C 3 253 ? 34.693 -90.349 26.859 1.00 49.75 253 ALA C C 1
ATOM 7743 O O . ALA C 3 253 ? 33.748 -91.125 26.696 1.00 51.38 253 ALA C O 1
ATOM 7750 N N . LEU C 3 254 ? 35.043 -89.423 25.969 1.00 53.52 254 LEU C N 1
ATOM 7751 C CA . LEU C 3 254 ? 34.346 -89.232 24.707 1.00 51.24 254 LEU C CA 1
ATOM 7752 C C . LEU C 3 254 ? 35.351 -89.285 23.570 1.00 48.01 254 LEU C C 1
ATOM 7753 O O . LEU C 3 254 ? 36.431 -88.693 23.658 1.00 45.86 254 LEU C O 1
ATOM 7769 N N . TYR C 3 255 ? 34.991 -89.981 22.498 1.00 44.36 255 TYR C N 1
ATOM 7770 C CA . TYR C 3 255 ? 35.875 -90.035 21.344 1.00 49.71 255 TYR C CA 1
ATOM 7771 C C . TYR C 3 255 ? 35.129 -90.612 20.155 1.00 48.21 255 TYR C C 1
ATOM 7772 O O . TYR C 3 255 ? 34.190 -91.396 20.315 1.00 46.73 255 TYR C O 1
ATOM 7790 N N . GLN C 3 256 ? 35.554 -90.206 18.962 1.00 53.74 256 GLN C N 1
ATOM 7791 C CA . GLN C 3 256 ? 35.058 -90.809 17.736 1.00 57.14 256 GLN C CA 1
ATOM 7792 C C . GLN C 3 256 ? 35.748 -92.147 17.503 1.00 64.29 256 GLN C C 1
ATOM 7793 O O . GLN C 3 256 ? 36.881 -92.370 17.938 1.00 63.61 256 GLN C O 1
ATOM 7807 N N . GLN C 3 257 ? 35.055 -93.039 16.810 1.00 63.68 257 GLN C N 1
ATOM 7808 C CA . GLN C 3 257 ? 35.624 -94.312 16.398 1.00 74.22 257 GLN C CA 1
ATOM 7809 C C . GLN C 3 257 ? 35.988 -94.256 14.921 1.00 67.96 257 GLN C C 1
ATOM 7810 O O . GLN C 3 257 ? 35.404 -93.493 14.149 1.00 66.01 257 GLN C O 1
ATOM 7824 N N . ALA C 3 258 ? 36.975 -95.067 14.542 1.00 75.74 258 ALA C N 1
ATOM 7825 C CA . ALA C 3 258 ? 37.471 -95.072 13.171 1.00 70.36 258 ALA C CA 1
ATOM 7826 C C . ALA C 3 258 ? 36.332 -95.274 12.179 1.00 78.76 258 ALA C C 1
ATOM 7827 O O . ALA C 3 258 ? 35.500 -96.171 12.339 1.00 72.95 258 ALA C O 1
ATOM 7834 N N . ARG C 3 259 ? 36.312 -94.437 11.146 1.00 77.63 259 ARG C N 1
ATOM 7835 C CA . ARG C 3 259 ? 35.220 -94.406 10.180 1.00 75.23 259 ARG C CA 1
ATOM 7836 C C . ARG C 3 259 ? 35.731 -94.681 8.771 1.00 84.18 259 ARG C C 1
ATOM 7837 O O . ARG C 3 259 ? 35.199 -95.537 8.066 1.00 98.09 259 ARG C O 1
ATOM 7858 N N . GLU C 3 265 ? 27.522 -89.002 9.735 1.00 70.22 265 GLU C N 1
ATOM 7859 C CA . GLU C 3 265 ? 28.535 -89.818 9.078 1.00 72.89 265 GLU C CA 1
ATOM 7860 C C . GLU C 3 265 ? 29.341 -90.620 10.105 1.00 66.00 265 GLU C C 1
ATOM 7861 O O . GLU C 3 265 ? 29.551 -91.826 9.932 1.00 67.46 265 GLU C O 1
ATOM 7872 N N . ALA C 3 266 ? 29.757 -89.958 11.183 1.00 64.14 266 ALA C N 1
ATOM 7873 C CA . ALA C 3 266 ? 30.646 -90.533 12.181 1.00 58.85 266 ALA C CA 1
ATOM 7874 C C . ALA C 3 266 ? 29.897 -90.859 13.469 1.00 60.14 266 ALA C C 1
ATOM 7875 O O . ALA C 3 266 ? 28.771 -90.412 13.695 1.00 54.12 266 ALA C O 1
ATOM 7882 N N . TRP C 3 267 ? 30.559 -91.633 14.330 1.00 55.68 267 TRP C N 1
ATOM 7883 C CA . TRP C 3 267 ? 29.991 -92.100 15.590 1.00 53.77 267 TRP C CA 1
ATOM 7884 C C . TRP C 3 267 ? 30.840 -91.616 16.757 1.00 50.62 267 TRP C C 1
ATOM 7885 O O . TRP C 3 267 ? 32.070 -91.727 16.721 1.00 43.94 267 TRP C O 1
ATOM 7906 N N . LEU C 3 268 ? 30.181 -91.087 17.787 1.00 44.49 268 LEU C N 1
ATOM 7907 C CA . LEU C 3 268 ? 30.837 -90.684 19.024 1.00 52.50 268 LEU C CA 1
ATOM 7908 C C . LEU C 3 268 ? 30.598 -91.755 20.080 1.00 56.06 268 LEU C C 1
ATOM 7909 O O . LEU C 3 268 ? 29.454 -92.153 20.321 1.00 56.76 268 LEU C O 1
ATOM 7925 N N . ALA C 3 269 ? 31.679 -92.227 20.689 1.00 54.25 269 ALA C N 1
ATOM 7926 C CA . ALA C 3 269 ? 31.607 -93.192 21.773 1.00 48.07 269 ALA C CA 1
ATOM 7927 C C . ALA C 3 269 ? 31.537 -92.448 23.098 1.00 57.02 269 ALA C C 1
ATOM 7928 O O . ALA C 3 269 ? 32.356 -91.563 23.363 1.00 60.88 269 ALA C O 1
ATOM 7935 N N . ILE C 3 270 ? 30.543 -92.789 23.910 1.00 61.04 270 ILE C N 1
ATOM 7936 C CA . ILE C 3 270 ? 30.378 -92.236 25.249 1.00 51.28 270 ILE C CA 1
ATOM 7937 C C . ILE C 3 270 ? 30.605 -93.382 26.221 1.00 51.82 270 ILE C C 1
ATOM 7938 O O . ILE C 3 270 ? 29.844 -94.356 26.225 1.00 54.49 270 ILE C O 1
ATOM 7954 N N . CYS C 3 271 ? 31.652 -93.275 27.031 1.00 52.47 271 CYS C N 1
ATOM 7955 C CA . CYS C 3 271 ? 32.157 -94.393 27.809 1.00 52.24 271 CYS C CA 1
ATOM 7956 C C . CYS C 3 271 ? 32.538 -93.935 29.205 1.00 58.36 271 CYS C C 1
ATOM 7957 O O . CYS C 3 271 ? 32.835 -92.754 29.416 1.00 54.33 271 CYS C O 1
ATOM 7965 N N . PRO C 3 272 ? 32.511 -94.840 30.182 1.00 59.72 272 PRO C N 1
ATOM 7966 C CA . PRO C 3 272 ? 33.133 -94.534 31.474 1.00 58.60 272 PRO C CA 1
ATOM 7967 C C . PRO C 3 272 ? 34.643 -94.605 31.340 1.00 55.41 272 PRO C C 1
ATOM 7968 O O . PRO C 3 272 ? 35.183 -95.496 30.681 1.00 54.76 272 PRO C O 1
ATOM 7979 N N . ALA C 3 273 ? 35.327 -93.650 31.964 1.00 66.00 273 ALA C N 1
ATOM 7980 C CA . ALA C 3 273 ? 36.769 -93.526 31.794 1.00 64.02 273 ALA C CA 1
ATOM 7981 C C . ALA C 3 273 ? 37.540 -94.614 32.529 1.00 57.08 273 ALA C C 1
ATOM 7982 O O . ALA C 3 273 ? 38.391 -94.314 33.374 1.00 62.55 273 ALA C O 1
ATOM 7989 N N . THR C 3 274 ? 37.269 -95.877 32.207 1.00 67.36 274 THR C N 1
ATOM 7990 C CA . THR C 3 274 ? 38.040 -96.962 32.791 1.00 71.71 274 THR C CA 1
ATOM 7991 C C . THR C 3 274 ? 39.457 -96.955 32.222 1.00 78.10 274 THR C C 1
ATOM 7992 O O . THR C 3 274 ? 39.665 -96.576 31.066 1.00 75.72 274 THR C O 1
ATOM 8003 N N . PRO C 3 275 ? 40.450 -97.379 33.007 1.00 79.00 275 PRO C N 1
ATOM 8004 C CA . PRO C 3 275 ? 41.814 -97.466 32.455 1.00 79.09 275 PRO C CA 1
ATOM 8005 C C . PRO C 3 275 ? 41.866 -98.205 31.130 1.00 78.22 275 PRO C C 1
ATOM 8006 O O . PRO C 3 275 ? 42.654 -97.835 30.250 1.00 81.60 275 PRO C O 1
ATOM 8017 N N . GLN C 3 276 ? 41.030 -99.231 30.949 1.00 68.59 276 GLN C N 1
ATOM 8018 C CA . GLN C 3 276 ? 41.037 -99.959 29.686 1.00 72.96 276 GLN C CA 1
ATOM 8019 C C . GLN C 3 276 ? 40.414 -99.136 28.565 1.00 81.87 276 GLN C C 1
ATOM 8020 O O . GLN C 3 276 ? 40.953 -99.092 27.453 1.00 86.81 276 GLN C O 1
ATOM 8034 N N . LEU C 3 277 ? 39.279 -98.485 28.829 1.00 80.02 277 LEU C N 1
ATOM 8035 C CA . LEU C 3 277 ? 38.614 -97.722 27.778 1.00 79.35 277 LEU C CA 1
ATOM 8036 C C . LEU C 3 277 ? 39.376 -96.448 27.443 1.00 70.96 277 LEU C C 1
ATOM 8037 O O . LEU C 3 277 ? 39.344 -95.997 26.293 1.00 61.78 277 LEU C O 1
ATOM 8053 N N . VAL C 3 278 ? 40.056 -95.852 28.425 1.00 68.41 278 VAL C N 1
ATOM 8054 C CA . VAL C 3 278 ? 40.950 -94.739 28.123 1.00 64.43 278 VAL C CA 1
ATOM 8055 C C . VAL C 3 278 ? 42.087 -95.212 27.226 1.00 69.44 278 VAL C C 1
ATOM 8056 O O . VAL C 3 278 ? 42.551 -94.479 26.345 1.00 75.26 278 VAL C O 1
ATOM 8069 N N . GLN C 3 279 ? 42.556 -96.444 27.439 1.00 72.25 279 GLN C N 1
ATOM 8070 C CA . GLN C 3 279 ? 43.533 -97.033 26.528 1.00 76.89 279 GLN C CA 1
ATOM 8071 C C . GLN C 3 279 ? 42.923 -97.259 25.150 1.00 72.38 279 GLN C C 1
ATOM 8072 O O . GLN C 3 279 ? 43.584 -97.035 24.129 1.00 71.27 279 GLN C O 1
ATOM 8086 N N . VAL C 3 280 ? 41.660 -97.685 25.098 1.00 67.41 280 VAL C N 1
ATOM 8087 C CA . VAL C 3 280 ? 41.003 -97.874 23.809 1.00 71.79 280 VAL C CA 1
ATOM 8088 C C . VAL C 3 280 ? 40.848 -96.543 23.090 1.00 69.02 280 VAL C C 1
ATOM 8089 O O . VAL C 3 280 ? 40.965 -96.468 21.860 1.00 63.89 280 VAL C O 1
ATOM 8102 N N . GLY C 3 281 ? 40.583 -95.472 23.839 1.00 69.84 281 GLY C N 1
ATOM 8103 C CA . GLY C 3 281 ? 40.382 -94.179 23.209 1.00 64.62 281 GLY C CA 1
ATOM 8104 C C . GLY C 3 281 ? 41.660 -93.615 22.624 1.00 58.03 281 GLY C C 1
ATOM 8105 O O . GLY C 3 281 ? 41.653 -93.048 21.527 1.00 55.07 281 GLY C O 1
ATOM 8109 N N . VAL C 3 282 ? 42.773 -93.758 23.346 1.00 59.85 282 VAL C N 1
ATOM 8110 C CA . VAL C 3 282 ? 44.062 -93.314 22.824 1.00 56.85 282 VAL C CA 1
ATOM 8111 C C . VAL C 3 282 ? 44.396 -94.070 21.545 1.00 64.75 282 VAL C C 1
ATOM 8112 O O . VAL C 3 282 ? 44.789 -93.479 20.532 1.00 62.10 282 VAL C O 1
ATOM 8125 N N . LYS C 3 283 ? 44.245 -95.395 21.577 1.00 64.23 283 LYS C N 1
ATOM 8126 C CA . LYS C 3 283 ? 44.500 -96.193 20.385 1.00 67.97 283 LYS C CA 1
ATOM 8127 C C . LYS C 3 283 ? 43.625 -95.739 19.224 1.00 66.74 283 LYS C C 1
ATOM 8128 O O . LYS C 3 283 ? 44.081 -95.686 18.076 1.00 66.69 283 LYS C O 1
ATOM 8147 N N . THR C 3 284 ? 42.360 -95.412 19.504 1.00 62.84 284 THR C N 1
ATOM 8148 C CA . THR C 3 284 ? 41.443 -95.013 18.442 1.00 66.05 284 THR C CA 1
ATOM 8149 C C . THR C 3 284 ? 41.842 -93.680 17.830 1.00 64.34 284 THR C C 1
ATOM 8150 O O . THR C 3 284 ? 41.610 -93.454 16.636 1.00 56.31 284 THR C O 1
ATOM 8161 N N . VAL C 3 285 ? 42.424 -92.792 18.632 1.00 62.82 285 VAL C N 1
ATOM 8162 C CA . VAL C 3 285 ? 42.982 -91.557 18.096 1.00 65.14 285 VAL C CA 1
ATOM 8163 C C . VAL C 3 285 ? 44.118 -91.876 17.136 1.00 66.89 285 VAL C C 1
ATOM 8164 O O . VAL C 3 285 ? 44.156 -91.388 16.000 1.00 68.61 285 VAL C O 1
ATOM 8177 N N . LEU C 3 286 ? 45.057 -92.716 17.579 1.00 66.62 286 LEU C N 1
ATOM 8178 C CA . LEU C 3 286 ? 46.243 -92.995 16.778 1.00 58.39 286 LEU C CA 1
ATOM 8179 C C . LEU C 3 286 ? 45.907 -93.786 15.523 1.00 59.20 286 LEU C C 1
ATOM 8180 O O . LEU C 3 286 ? 46.589 -93.642 14.502 1.00 67.01 286 LEU C O 1
ATOM 8196 N N . ASP C 3 287 ? 44.871 -94.619 15.569 1.00 64.03 287 ASP C N 1
ATOM 8197 C CA . ASP C 3 287 ? 44.510 -95.407 14.398 1.00 66.61 287 ASP C CA 1
ATOM 8198 C C . ASP C 3 287 ? 43.686 -94.618 13.391 1.00 57.49 287 ASP C C 1
ATOM 8199 O O . ASP C 3 287 ? 43.411 -95.137 12.303 1.00 64.54 287 ASP C O 1
ATOM 8208 N N . THR C 3 288 ? 43.296 -93.384 13.718 1.00 68.85 288 THR C N 1
ATOM 8209 C CA . THR C 3 288 ? 42.614 -92.505 12.778 1.00 69.32 288 THR C CA 1
ATOM 8210 C C . THR C 3 288 ? 43.560 -91.496 12.135 1.00 63.02 288 THR C C 1
ATOM 8211 O O . THR C 3 288 ? 43.103 -90.595 11.425 1.00 62.22 288 THR C O 1
ATOM 8222 N N . LEU C 3 289 ? 44.861 -91.612 12.387 1.00 66.50 289 LEU C N 1
ATOM 8223 C CA . LEU C 3 289 ? 45.830 -90.772 11.705 1.00 69.80 289 LEU C CA 1
ATOM 8224 C C . LEU C 3 289 ? 45.824 -91.076 10.207 1.00 71.83 289 LEU C C 1
ATOM 8225 O O . LEU C 3 289 ? 45.558 -92.211 9.793 1.00 71.13 289 LEU C O 1
ATOM 8241 N N . PRO C 3 290 ? 46.148 -90.083 9.374 1.00 71.73 290 PRO C N 1
ATOM 8242 C CA . PRO C 3 290 ? 45.958 -90.264 7.923 1.00 78.78 290 PRO C CA 1
ATOM 8243 C C . PRO C 3 290 ? 47.001 -91.149 7.261 1.00 82.09 290 PRO C C 1
ATOM 8244 O O . PRO C 3 290 ? 46.687 -91.776 6.242 1.00 82.41 290 PRO C O 1
ATOM 8255 N N . TYR C 3 291 ? 48.230 -91.212 7.773 1.00 88.85 291 TYR C N 1
ATOM 8256 C CA . TYR C 3 291 ? 49.327 -91.871 7.072 1.00 91.40 291 TYR C CA 1
ATOM 8257 C C . TYR C 3 291 ? 49.692 -93.223 7.686 1.00 93.71 291 TYR C C 1
ATOM 8258 O O . TYR C 3 291 ? 50.847 -93.647 7.630 1.00 88.58 291 TYR C O 1
ATOM 8276 N N . GLY C 3 292 ? 48.717 -93.917 8.265 1.00 88.78 292 GLY C N 1
ATOM 8277 C CA . GLY C 3 292 ? 48.921 -95.301 8.650 1.00 89.50 292 GLY C CA 1
ATOM 8278 C C . GLY C 3 292 ? 49.751 -95.480 9.910 1.00 85.55 292 GLY C C 1
ATOM 8279 O O . GLY C 3 292 ? 49.928 -94.565 10.718 1.00 94.90 292 GLY C O 1
ATOM 8283 N N . GLU C 3 293 ? 50.284 -96.695 10.054 1.00 84.07 293 GLU C N 1
ATOM 8284 C CA . GLU C 3 293 ? 50.938 -97.158 11.272 1.00 87.39 293 GLU C CA 1
ATOM 8285 C C . GLU C 3 293 ? 51.767 -96.072 11.939 1.00 82.98 293 GLU C C 1
ATOM 8286 O O . GLU C 3 293 ? 52.778 -95.618 11.394 1.00 91.40 293 GLU C O 1
ATOM 8298 N N . TRP C 3 294 ? 51.357 -95.694 13.149 1.00 81.63 294 TRP C N 1
ATOM 8299 C CA . TRP C 3 294 ? 51.947 -94.543 13.816 1.00 82.73 294 TRP C CA 1
ATOM 8300 C C . TRP C 3 294 ? 53.277 -94.876 14.478 1.00 80.49 294 TRP C C 1
ATOM 8301 O O . TRP C 3 294 ? 54.175 -94.031 14.513 1.00 81.95 294 TRP C O 1
ATOM 8322 N N . LYS C 3 295 ? 53.429 -96.089 15.016 1.00 83.13 295 LYS C N 1
ATOM 8323 C CA . LYS C 3 295 ? 54.668 -96.424 15.711 1.00 81.16 295 LYS C CA 1
ATOM 8324 C C . LYS C 3 295 ? 55.875 -96.306 14.790 1.00 95.30 295 LYS C C 1
ATOM 8325 O O . LYS C 3 295 ? 56.974 -95.970 15.246 1.00 92.06 295 LYS C O 1
ATOM 8344 N N . THR C 3 296 ? 55.690 -96.571 13.497 1.00 95.55 296 THR C N 1
ATOM 8345 C CA . THR C 3 296 ? 56.758 -96.490 12.506 1.00 91.89 296 THR C CA 1
ATOM 8346 C C . THR C 3 296 ? 56.252 -95.669 11.329 1.00 100.24 296 THR C C 1
ATOM 8347 O O . THR C 3 296 ? 55.364 -96.114 10.595 1.00 110.06 296 THR C O 1
ATOM 8358 N N . HIS C 3 297 ? 56.802 -94.471 11.155 1.00 91.21 297 HIS C N 1
ATOM 8359 C CA . HIS C 3 297 ? 56.432 -93.643 10.017 1.00 91.37 297 HIS C CA 1
ATOM 8360 C C . HIS C 3 297 ? 57.415 -92.490 9.903 1.00 98.77 297 HIS C C 1
ATOM 8361 O O . HIS C 3 297 ? 57.938 -92.005 10.910 1.00 101.25 297 HIS C O 1
ATOM 8375 N N . SER C 3 298 ? 57.649 -92.055 8.668 1.00 101.24 298 SER C N 1
ATOM 8376 C CA . SER C 3 298 ? 58.576 -90.963 8.399 1.00 97.16 298 SER C CA 1
ATOM 8377 C C . SER C 3 298 ? 58.113 -90.132 7.207 1.00 90.96 298 SER C C 1
ATOM 8378 O O . SER C 3 298 ? 58.334 -88.921 7.162 1.00 92.85 298 SER C O 1
#

Sequence (545 aa):
NPEALTVAATEVRRIRDRAIQSDAQVAPMTTAVRPPAADLVSEKAATFLVEYARKYRQTIAAAAVVLEEFAHALTTGADKYATAEMHFEAYPPEVNSANIYAGPGPDSMLAAARAWRRSLDVEMTAVQRSFNRTLLSLMDAWAGPVVMQLMEAAKPFVRWLTDLCVQLSEVERQIHEIVRAYEWAHHDMVPLAQIYNNRAERQILIDNNLLGQFTAQIADLDQEYDDFWDEDGEVMRDYRLRVSDALSKLTPWKAPPPIATDITVNVDGFWMLQALLDIRHVAPELRCRPYVSTDSNDWLNEHPGMAVMREQGIVVGDTVNEQVAARMRVLAAPDLEVVALLSRGKLLYGVVDNEDQPPGSRDIPDNEFRVVLARRGQHWVSAVRVGNDITVDDVSVSDSASIAALVIDGLESIHHADPAAINAVNVPLEEMLEATKSWQESGFNVFSGGDLRRMGISASTVAALGQALSDPAAEVAVYARQYRDDAKGPSASVLSLKDGSGGRIALYQQAREAWLAICPATPQLVQVGVKTVLDTLPYGEWKTHS

InterPro domains:
  IPR000084 PE-PGRS family, N-terminal [PF00934] (4-94)
  IPR038332 PPE superfamily [SSF140459] (8-84)

GO terms:
  GO:0005515 protein binding (F, IPI)
  GO:0046982 protein heterodimerization activity (F, IDA)
  GO:0070208 protein heterotrimerization (P, IPI)

Foldseek 3Di:
DLVVLLVVLVVLLVVLVVLLVVLVVCLVPQLVFDQPDDDPVSVVVSVVSNVVSVVVNVVSVVVSVVSNVSSVVSNVVSVVPVPPD/DQLLPPFLVVLLVVLPDDDACPVLLVVLVVLVVVLVVLVVVLVVVVVVLVVVCVVPVDPVSVVLVVLCVQLSVLSVVVSVLSVLRSVLSVLLSVLSVQLNVQQDHVVVVVVLVVVLVVCVVVCPVPPCVVVNVVSVVVSNVNSVSSSVSVVSSVVSNVVSVVSNDDRDDGDDRD/DKDKAFLLLVQLLCVLLVQQDFPCLLLHDGDDDDPDPVVVVVDPRVVVCCVVQCQPPSRGDVVVNVQVVQRRDFQKKKKKKKFQKDGPSFDDPDPPQDPSHSFGDQGIKIWMWGHHAHWIKIWIDHGRMIMIDTDDDDALLSVLVVNVVVHVVRPDWFFFPFDKDKFDDVQVVVLVVVCVVVVVDLVSCVVVVVRVGDNRLSVQVSQQVNIFRMKMKMWMKGDDPHDIDIQPKIWMWTQGPRTIWIWMWAAPVTIIITGTPDSVVSSVRSVRRCCRYDPDDDSDDD

Radius of gyration: 36.52 Å; Cα contacts (8 Å, |Δi|>4): 952; chains: 3; bounding box: 86×103×64 Å

Secondary structure (DSSP, 8-state):
-HHHHHHHHHHHHHHHHHHHHHHHHHHHHHT----SSSSHHHHHHHHHHHHHHHHHHHHHHHHHHHHHHHHHHHHHHHTTTSS--/--GGGS-HHHHHHHHHSS--SHHHHHHHHHHHHHHHHHHHHHHHHHHHHHHHHHTT-SHHHHHHHHHHHHHHHHHHHHHHHHHHHHHHHHHHHHHHHHHHHHSPPHHHHHHHHHHHHHHHTT-TT-TTHHHHHHHHHHHHHHHHHHHHHHHHHHHHHHHHHHTSPPPPPPPP--/--EEEEHHHHHHHHHHTT-----GGG-PPPP---S--GGGGGSHHHHHHHHTTSEETTEE-HHHHHHHHHHHS-SEEEEEEEEESS--TT----TTPPTT-----TTEEEEEEEEETTEEEEEEEETTEEEEEE----SHHHHHHHHHHHHHTT---PBP----EEEEHHHHHHHHHHHHHTTS-TT--HHHHTTT--HHHHHHHHHHHHS-SEEEEEEEEEEETTEEEE-S--EEEEEETTEEEEEEEPP---EEEEEE--HHHHHHHHHHHHTT-TTS-SSS--

B-factor: mean 64.29, std 21.71, range [12.72, 165.84]